Protein AF-0000000074114926 (afdb_homodimer)

Solvent-accessible surface area (backbone atoms only — not comparable to full-atom values): 36400 Å² total; per-residue (Å²): 64,47,35,36,26,36,62,48,67,74,47,74,55,44,77,47,75,46,79,71,77,76,44,42,52,38,8,22,23,31,37,36,40,21,16,28,64,54,71,66,47,50,30,56,40,54,40,42,41,58,38,30,81,50,78,45,42,59,58,74,38,84,74,32,60,73,62,36,23,35,23,42,14,26,10,28,26,34,62,42,70,23,84,43,85,44,90,78,25,66,96,79,48,74,62,41,42,30,28,38,52,22,81,32,40,76,68,73,48,56,34,36,70,69,73,37,35,90,72,33,89,46,39,56,56,7,37,22,40,57,34,59,14,30,38,21,45,50,33,70,38,76,45,41,52,40,42,43,77,50,58,87,81,48,55,52,82,55,46,6,36,34,53,40,52,43,20,26,30,50,40,46,43,60,67,47,36,64,61,48,52,53,46,24,71,57,62,67,47,38,16,34,39,35,32,36,49,47,39,48,30,47,45,30,51,50,48,41,65,70,71,40,63,84,58,45,43,41,28,40,29,27,67,47,66,69,38,45,52,50,39,46,75,66,63,40,72,39,68,39,78,51,47,89,83,51,51,69,68,55,47,36,51,57,46,10,64,68,29,54,95,59,11,17,45,30,34,40,27,56,42,26,32,38,66,56,44,39,46,52,59,74,24,43,38,74,62,14,41,35,37,36,49,17,66,69,19,33,47,28,62,43,37,38,17,41,26,17,80,25,36,24,34,41,34,24,40,63,46,62,52,69,69,53,36,56,53,45,54,52,46,42,51,75,66,62,63,74,73,57,53,74,43,78,39,39,68,92,39,43,52,60,50,50,51,35,54,72,69,66,70,60,71,44,40,43,32,33,44,103,63,46,33,35,24,35,62,48,70,73,47,76,56,43,77,48,78,48,79,72,76,78,42,41,51,38,8,21,23,29,38,36,39,21,16,28,64,52,72,65,48,49,28,57,40,54,41,42,42,58,38,29,82,50,76,45,41,59,60,73,39,85,77,32,57,72,61,36,23,36,22,42,16,26,11,28,26,32,61,41,69,24,87,43,84,45,90,80,25,67,96,77,49,75,64,41,42,29,28,38,53,22,85,32,41,75,69,73,47,56,33,35,70,69,72,36,35,91,74,32,90,45,41,55,56,6,36,23,41,56,34,57,15,32,38,20,45,52,33,71,38,74,45,41,51,40,42,41,76,50,59,87,80,46,55,50,81,56,45,6,38,34,52,39,50,41,20,26,29,49,40,49,43,60,67,46,34,62,60,48,52,53,46,24,71,55,62,66,46,39,15,33,39,35,32,36,48,49,42,48,31,48,46,31,51,49,48,40,66,69,71,39,62,83,58,46,44,41,30,40,29,29,67,47,68,70,37,45,53,52,41,45,74,65,63,40,72,40,70,40,77,52,46,89,83,53,51,69,69,55,47,36,50,58,48,10,64,67,31,54,97,59,10,18,45,30,32,38,28,57,42,26,32,38,65,55,44,38,47,51,60,75,25,42,39,72,60,14,42,35,38,36,49,18,66,69,19,33,48,29,64,44,37,38,18,40,26,15,80,24,35,24,34,42,32,23,41,64,43,62,51,69,69,53,36,56,52,46,55,52,46,40,52,75,66,62,64,74,74,57,53,74,43,80,38,40,69,92,40,43,53,63,51,50,52,35,54,72,70,66,70,61,71,44,39,44,32,32,45,103

Nearest PDB structures (foldseek):
  2eer-assembly1_B  TM=9.149E-01  e=3.551E-35  Sulfurisphaera tokodaii str. 7
  1jvb-assembly1_A  TM=9.188E-01  e=1.417E-33  Saccharolobus solfataricus
  1nto-assembly2_E  TM=9.199E-01  e=6.192E-33  Saccharolobus solfataricus
  3i4c-assembly1_A  TM=9.116E-01  e=2.471E-31  Saccharolobus solfataricus
  1e3j-assembly1_A  TM=8.794E-01  e=1.835E-25  Bemisia argentifolii

Foldseek 3Di:
DWFWWQQDAPDFTDIDDDDFDDADQQKFKFQFFKFFDDVVLVCLSNQWAFPQVDIDGLVVDVLADDGAGATQLTKGFTQGGHNDHDPLADPHDGGFIWTFQFQDAPCPDPCNVVLNRVPGPRSQVGARRSHHHRLGSMDMDNHRNRIAGFDPLDDRNQNSCCSFLLQLLLQQLVVQAVQQVVVCVVPVAFEEEEEDLAQSRLSNLVSNCVRHDVRYQYEYEYQDPVSRVVSVVSPHNYYAHPHPPDDLVRSLQSALVRTPPRAGQEYEYQAPDQSRVASNLSRHAQSHEYEYRHRNHHDYDDDPVCCVVSVYYYYYTHRHGSVSSNVSSVVCSVVVRDGFDEDEDESVCVSVVSVCVVVVNDGHIYMYGD/DWFWWQADAPDFTDIDDDDFDDADQQKFKFQFFKFFDDVVLVCLSNQWAFPFVDIHGLVVDVLADDGAGATQLTKGFTQGGHNDHDPLADPHDGGFIWTFQFQDAPCPDPCNVVLNRVPGPRSQVGARRSHHHRLGSMDMGNHRNRIDGFDPLDDRNQNSCCSFLLQLLLQQLVVQAVQQVVVCVVPVAFEEEEEDLAQSRLSNLLSNCVRHDVRYQYEYEDQDPVSRVVSVVSPHNYYAHPHPPDDLVRSLQSALVRTPPRAGQEYEYQAPDQSRVASNLSRHAQSHEYEYRHRNHHDYDDDPVCCVVSVYYYYYTHRHTSVSSNVSSVVCSVVVRDGFDEDEDESVCVSVVSVCVVVVNDGHIYMYGD

Organism: Ciona intestinalis (NCBI:txid7719)

Sequence (740 aa):
MRKAQIVAPQTPLELCEDAIPTPPPKGAIIKTLYSGICHSDINQWFNEINQGDKKTHFTDNPKYKFPIVPGHEIAGVVHSLGSEVDPDAEDLKVGDEVVAHPWISCGSCRFCYENENSLCDQRHNGLGVGTPGGYATYVWVREKKYLVKVPPSIPLEVACMLPCSGLTTYNAVTTLQPAIERMNKLKGSTSVLLVGAGGLGLWCLQLAKKILPKTTRIVMADINEKNLKVALERGADGTVLWDRNLSEAEAIEITKKAGTDGGFDGVIDMVNSKITAERGFKSTHRGSKMVLVGLYGGGATFALPGFVHGLRTVQGVLVGRLAQLRELVALVAEEKLVPPPLTFYSLDDAFNAMCLVRDGKVQGRCVIKFMRKAQIVAPQTPLELCEDAIPTPPPKGAIIKTLYSGICHSDINQWFNEINQGDKKTHFTDNPKYKFPIVPGHEIAGVVHSLGSEVDPDAEDLKVGDEVVAHPWISCGSCRFCYENENSLCDQRHNGLGVGTPGGYATYVWVREKKYLVKVPPSIPLEVACMLPCSGLTTYNAVTTLQPAIERMNKLKGSTSVLLVGAGGLGLWCLQLAKKILPKTTRIVMADINEKNLKVALERGADGTVLWDRNLSEAEAIEITKKAGTDGGFDGVIDMVNSKITAERGFKSTHRGSKMVLVGLYGGGATFALPGFVHGLRTVQGVLVGRLAQLRELVALVAEEKLVPPPLTFYSLDDAFNAMCLVRDGKVQGRCVIKF

Secondary structure (DSSP, 8-state):
-EEEEB-STTSPPEEEE-PPPPPPTT-EEEEEEEEEE-HHHHHHHHT-EE-SSSEE-GGGSTT--SSB----EEEEEEEEE-SS--TTS----TT-EEEE------SSSHHHHTT-GGG-TTTT-EETBEE--SSBSEEEES-GGGEEEPPTTS-HHHHTTIIIIIHHHHHHHHHHHHHHHHHHHHHS-EEEEEE--SHHHHHHHHHHHHHS-TTEEEEEEES-HHHHHHHHHTT-SEEEE--TTS-HHHHHHHHHHHSBTTBEEEEEESS--HHHHHHHHHTEEEEEEEEE-----SEEEEEHHHHHHHT-EEEE--S--HHHHHHHHHHHHHHTPPPPPEEEE-GGGHHHHHHHHHTT--SSEEEEE-/-EEEEB-STTSPPEEEE-PPPPPPTT-EEEEEEEEEE-HHHHHHHHT-EE-SSSEE-GGGSTT--SSB----EEEEEEEEE-SS--TTS----TT-EEEE------SSSHHHHTT-GGG-TTTT-EETBEE--SSBSEEEES-GGGEEEPPTTS-HHHHTTIIIIIHHHHHHHHHHHHHHHHHHHHHS-EEEEEE--SHHHHHHHHHHHHHS-TTEEEEEEES-HHHHHHHHHTT-SEEEE--TTS-HHHHHHHHHHHSBTTBEEEEEESS--HHHHHHHHHTEEEEEEEEE-----SEEEEEHHHHHHHT-EEEE--S--HHHHHHHHHHHHHHTPPPPPEEEE-GGGHHHHHHHHHTT--SSEEEEE-

Structure (mmCIF, N/CA/C/O backbone):
data_AF-0000000074114926-model_v1
#
loop_
_entity.id
_entity.type
_entity.pdbx_description
1 polymer 'Alcohol dehydrogenase-like'
#
loop_
_atom_site.group_PDB
_atom_site.id
_atom_site.type_symbol
_atom_site.label_atom_id
_atom_site.label_alt_id
_atom_site.label_comp_id
_atom_site.label_asym_id
_atom_site.label_entity_id
_atom_site.label_seq_id
_atom_site.pdbx_PDB_ins_code
_atom_site.Cartn_x
_atom_site.Cartn_y
_atom_site.Cartn_z
_atom_site.occupancy
_atom_site.B_iso_or_equiv
_atom_site.auth_seq_id
_atom_site.auth_comp_id
_atom_site.auth_asym_id
_atom_site.auth_atom_id
_atom_site.pdbx_PDB_model_num
ATOM 1 N N . MET A 1 1 ? 15.852 -39.844 -20.219 1 96.56 1 MET A N 1
ATOM 2 C CA . MET A 1 1 ? 14.648 -39.062 -19.906 1 96.56 1 MET A CA 1
ATOM 3 C C . MET A 1 1 ? 14.234 -38.219 -21.109 1 96.56 1 MET A C 1
ATOM 5 O O . MET A 1 1 ? 15.062 -37.844 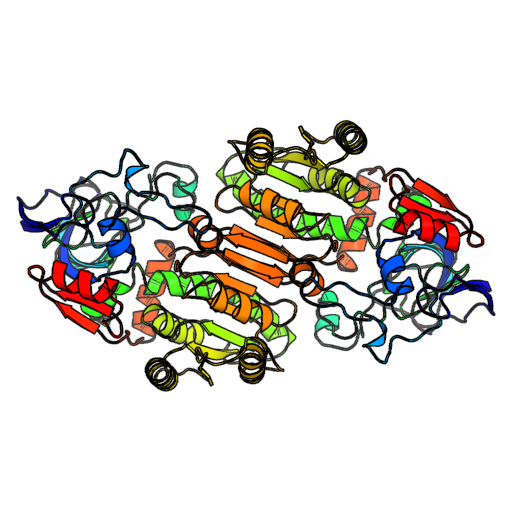-21.938 1 96.56 1 MET A O 1
ATOM 9 N N . ARG A 1 2 ? 12.938 -38.031 -21.25 1 98.19 2 ARG A N 1
ATOM 10 C CA . ARG A 1 2 ? 12.398 -37.156 -22.297 1 98.19 2 ARG A CA 1
ATOM 11 C C . ARG A 1 2 ? 12.141 -35.75 -21.766 1 98.19 2 ARG A C 1
ATOM 13 O O . ARG A 1 2 ? 11.773 -35.562 -20.609 1 98.19 2 ARG A O 1
ATOM 20 N N . LYS A 1 3 ? 12.367 -34.781 -22.625 1 98 3 LYS A N 1
ATOM 21 C CA . LYS A 1 3 ? 12.094 -33.406 -22.25 1 98 3 LYS A CA 1
ATOM 22 C C . LYS A 1 3 ? 11.727 -32.562 -23.469 1 98 3 LYS A C 1
ATOM 24 O O . LYS A 1 3 ? 12.031 -32.938 -24.594 1 98 3 LYS A O 1
ATOM 29 N N . ALA A 1 4 ? 10.969 -31.562 -23.312 1 98.25 4 ALA A N 1
ATOM 30 C CA . ALA A 1 4 ? 10.688 -30.5 -24.297 1 98.25 4 ALA A CA 1
ATOM 31 C C . ALA A 1 4 ? 11.391 -29.203 -23.922 1 98.25 4 ALA A C 1
ATOM 33 O O . ALA A 1 4 ? 11.242 -28.719 -22.797 1 98.25 4 ALA A O 1
ATOM 34 N N . GLN A 1 5 ? 12.203 -28.672 -24.828 1 97.75 5 GLN A N 1
ATOM 35 C CA . GLN A 1 5 ? 13.008 -27.516 -24.453 1 97.75 5 GLN A CA 1
ATOM 36 C C . GLN A 1 5 ? 12.836 -26.375 -25.469 1 97.75 5 GLN A C 1
ATOM 38 O O . GLN A 1 5 ? 12.508 -26.625 -26.625 1 97.75 5 GLN A O 1
ATOM 43 N N . ILE A 1 6 ? 12.914 -25.172 -24.969 1 97.06 6 ILE A N 1
ATOM 44 C CA . ILE A 1 6 ? 13.031 -23.984 -25.797 1 97.06 6 ILE A CA 1
ATOM 45 C C . ILE A 1 6 ? 14.492 -23.781 -26.203 1 97.06 6 ILE A C 1
ATOM 47 O O . ILE A 1 6 ? 15.336 -23.453 -25.375 1 97.06 6 ILE A O 1
ATOM 51 N N . VAL A 1 7 ? 14.789 -23.906 -27.469 1 97 7 VAL A N 1
ATOM 52 C CA . VAL A 1 7 ? 16.172 -23.812 -27.922 1 97 7 VAL A CA 1
ATOM 53 C C . VAL A 1 7 ? 16.5 -22.359 -28.25 1 97 7 VAL A C 1
ATOM 55 O O . VAL A 1 7 ? 17.625 -21.906 -28.031 1 97 7 VAL A O 1
ATOM 58 N N . ALA A 1 8 ? 15.508 -21.688 -28.828 1 96 8 ALA A N 1
ATOM 59 C CA . ALA A 1 8 ? 15.594 -20.266 -29.125 1 96 8 ALA A CA 1
ATOM 60 C C . ALA A 1 8 ? 14.242 -19.578 -28.922 1 96 8 ALA A C 1
ATOM 62 O O . ALA A 1 8 ? 13.195 -20.219 -29.047 1 96 8 ALA A O 1
ATOM 63 N N . PRO A 1 9 ? 14.344 -18.312 -28.594 1 95.38 9 PRO A N 1
ATOM 64 C CA . PRO A 1 9 ? 13.086 -17.609 -28.359 1 95.38 9 PRO A CA 1
ATOM 65 C C . PRO A 1 9 ? 12.109 -17.734 -29.531 1 95.38 9 PRO A C 1
ATOM 67 O O . PRO A 1 9 ? 12.531 -17.672 -30.688 1 95.38 9 PRO A O 1
ATOM 70 N N . GLN A 1 10 ? 10.867 -17.953 -29.188 1 95.62 10 GLN A N 1
ATOM 71 C CA . GLN A 1 10 ? 9.75 -17.906 -30.125 1 95.62 10 GLN A CA 1
ATOM 72 C C . GLN A 1 10 ? 9.859 -19 -31.188 1 95.62 10 GLN A C 1
ATOM 74 O O . GLN A 1 10 ? 9.398 -18.828 -32.312 1 95.62 10 GLN A O 1
ATOM 79 N N . THR A 1 11 ? 10.586 -20.047 -30.906 1 96.5 11 THR A N 1
ATOM 80 C CA . THR A 1 11 ? 10.633 -21.219 -31.766 1 96.5 11 THR A CA 1
ATOM 81 C C . THR A 1 11 ? 9.883 -22.391 -31.141 1 96.5 11 THR A C 1
ATOM 83 O O . THR A 1 11 ? 9.656 -22.391 -29.922 1 96.5 11 THR A O 1
ATOM 86 N N . PRO A 1 12 ? 9.43 -23.281 -31.938 1 97 12 PRO A N 1
ATOM 87 C CA . PRO A 1 12 ? 8.758 -24.453 -31.375 1 97 12 PRO A CA 1
ATOM 88 C C . PRO A 1 12 ? 9.641 -25.203 -30.391 1 97 12 PRO A C 1
ATOM 90 O O . PRO A 1 12 ? 10.867 -25.219 -30.516 1 97 12 PRO A O 1
ATOM 93 N N . LEU A 1 13 ? 8.992 -25.797 -29.453 1 98 13 LEU A N 1
ATOM 94 C CA . LEU A 1 13 ? 9.742 -26.625 -28.516 1 98 13 LEU A CA 1
ATOM 95 C C . LEU A 1 13 ? 10.383 -27.812 -29.234 1 98 13 LEU A C 1
ATOM 97 O O . LEU A 1 13 ? 9.789 -28.391 -30.141 1 98 13 LEU A O 1
ATOM 101 N N . GLU A 1 14 ? 11.547 -28.125 -28.844 1 97.81 14 GLU A N 1
ATOM 102 C CA . GLU A 1 14 ? 12.234 -29.297 -29.344 1 97.81 14 GLU A CA 1
ATOM 103 C C . GLU A 1 14 ? 12.141 -30.453 -28.359 1 97.81 14 GLU A C 1
ATOM 105 O O . GLU A 1 14 ? 12.438 -30.297 -27.172 1 97.81 14 GLU A O 1
ATOM 110 N N . LEU A 1 15 ? 11.703 -31.578 -28.828 1 97.75 15 LEU A N 1
ATOM 111 C CA . LEU A 1 15 ? 11.711 -32.781 -28.016 1 97.75 15 LEU A CA 1
ATOM 112 C C . LEU A 1 15 ? 13.062 -33.5 -28.094 1 97.75 15 LEU A C 1
ATOM 114 O O . LEU A 1 15 ? 13.617 -33.656 -29.188 1 97.75 15 LEU A O 1
ATOM 118 N N . CYS A 1 16 ? 13.57 -33.75 -26.953 1 96 16 CYS A N 1
ATOM 119 C CA . CYS A 1 16 ? 14.852 -34.469 -26.953 1 96 16 CYS A CA 1
ATOM 120 C C . CYS A 1 16 ? 14.914 -35.5 -25.828 1 96 16 CYS A C 1
ATOM 122 O O . CYS A 1 16 ? 14.023 -35.531 -24.984 1 96 16 CYS A O 1
ATOM 124 N N . GLU A 1 17 ? 15.906 -36.312 -25.953 1 96.44 17 GLU A N 1
ATOM 125 C CA . GLU A 1 17 ? 16.172 -37.344 -24.953 1 96.44 17 GLU A CA 1
ATOM 126 C C . GLU A 1 17 ? 17.531 -37.156 -24.312 1 96.44 17 GLU A C 1
ATOM 128 O O . GLU A 1 17 ? 18.5 -36.812 -24.984 1 96.44 17 GLU A O 1
ATOM 133 N N . ASP A 1 18 ? 17.516 -37.312 -23.031 1 95.5 18 ASP A N 1
ATOM 134 C CA . ASP A 1 18 ? 18.75 -37.188 -22.266 1 95.5 18 ASP A CA 1
ATOM 135 C C . ASP A 1 18 ? 18.828 -38.281 -21.188 1 95.5 18 ASP A C 1
ATOM 137 O O . ASP A 1 18 ? 17.875 -39.031 -21 1 95.5 18 ASP A O 1
ATOM 141 N N . ALA A 1 19 ? 20 -38.438 -20.594 1 96.69 19 ALA A N 1
ATOM 142 C CA . ALA A 1 19 ? 20.141 -39.344 -19.453 1 96.69 19 ALA A CA 1
ATOM 143 C C . ALA A 1 19 ? 19.406 -38.812 -18.234 1 96.69 19 ALA A C 1
ATOM 145 O O . ALA A 1 19 ? 19.25 -37.594 -18.078 1 96.69 19 ALA A O 1
ATOM 146 N N . ILE A 1 20 ? 18.906 -39.688 -17.406 1 96.81 20 ILE A N 1
ATOM 147 C CA . ILE A 1 20 ? 18.328 -39.25 -16.141 1 96.81 20 ILE A CA 1
ATOM 148 C C . ILE A 1 20 ? 19.438 -38.688 -15.242 1 96.81 20 ILE A C 1
ATOM 150 O O . ILE A 1 20 ? 20.469 -39.312 -15.039 1 96.81 20 ILE A O 1
ATOM 154 N N . PRO A 1 21 ? 19.266 -37.531 -14.758 1 94.06 21 PRO A N 1
ATOM 155 C CA . PRO A 1 21 ? 20.312 -36.938 -13.922 1 94.06 21 PRO A CA 1
ATOM 156 C C . PRO A 1 21 ? 20.484 -37.656 -12.586 1 94.06 21 PRO A C 1
ATOM 158 O O . PRO A 1 21 ? 19.547 -38.344 -12.125 1 94.06 21 PRO A O 1
ATOM 161 N N . THR A 1 22 ? 21.719 -37.562 -12.078 1 95.06 22 THR A N 1
ATOM 162 C CA . THR A 1 22 ? 21.969 -38 -10.711 1 95.06 22 THR A CA 1
ATOM 163 C C . THR A 1 22 ? 21.594 -36.906 -9.711 1 95.06 22 THR A C 1
ATOM 165 O O . THR A 1 22 ? 21.844 -35.719 -9.945 1 95.06 22 THR A O 1
ATOM 168 N N . PRO A 1 23 ? 20.969 -37.375 -8.617 1 95.62 23 PRO A N 1
ATOM 169 C CA . PRO A 1 23 ? 20.594 -36.312 -7.652 1 95.62 23 PRO A CA 1
ATOM 170 C C . PRO A 1 23 ? 21.797 -35.656 -7.02 1 95.62 23 PRO A C 1
ATOM 172 O O . PRO A 1 23 ? 22.797 -36.312 -6.727 1 95.62 23 PRO A O 1
ATOM 175 N N . PRO A 1 24 ? 21.766 -34.312 -6.867 1 93 24 PRO A N 1
ATOM 176 C CA . PRO A 1 24 ? 22.797 -33.656 -6.047 1 93 24 PRO A CA 1
ATOM 177 C C . PRO A 1 24 ? 22.781 -34.156 -4.602 1 93 24 PRO A C 1
ATOM 179 O O . PRO A 1 24 ? 21.797 -34.719 -4.137 1 93 24 PRO A O 1
ATOM 182 N N . PRO A 1 25 ? 23.891 -33.938 -3.896 1 94.5 25 PRO A N 1
ATOM 183 C CA . PRO A 1 25 ? 24.016 -34.469 -2.543 1 94.5 25 PRO A CA 1
ATOM 184 C C . PRO A 1 25 ? 22.828 -34.094 -1.651 1 94.5 25 PRO A C 1
ATOM 186 O O . PRO A 1 25 ? 22.297 -34.969 -0.94 1 94.5 25 PRO A O 1
ATOM 189 N N . LYS A 1 26 ? 22.312 -32.938 -1.693 1 94.31 26 LYS A N 1
ATOM 190 C CA . LYS A 1 26 ? 21.203 -32.5 -0.848 1 94.31 26 LYS A CA 1
ATOM 191 C C . LYS A 1 26 ? 19.891 -32.469 -1.631 1 94.31 26 LYS A C 1
ATOM 193 O O . LYS A 1 26 ? 18.859 -32.031 -1.115 1 94.31 26 LYS A O 1
ATOM 198 N N . GLY A 1 27 ? 19.969 -33 -2.807 1 95.94 27 GLY A N 1
ATOM 199 C CA . GLY A 1 27 ? 18.844 -32.844 -3.717 1 95.94 27 GLY A CA 1
ATOM 200 C C . GLY A 1 27 ? 18.078 -34.125 -3.967 1 95.94 27 GLY A C 1
ATOM 201 O O . GLY A 1 27 ? 18.062 -35.031 -3.117 1 95.94 27 GLY A O 1
ATOM 202 N N . ALA A 1 28 ? 17.328 -34.156 -5.059 1 97.12 28 ALA A N 1
ATOM 203 C CA . ALA A 1 28 ? 16.5 -35.281 -5.434 1 97.12 28 ALA A CA 1
ATOM 204 C C . ALA A 1 28 ? 16.156 -35.25 -6.922 1 97.12 28 ALA A C 1
ATOM 206 O O . ALA A 1 28 ? 16.375 -34.219 -7.59 1 97.12 28 ALA A O 1
ATOM 207 N N . ILE A 1 29 ? 15.766 -36.375 -7.406 1 98.12 29 ILE A N 1
ATOM 208 C CA . ILE A 1 29 ? 15.172 -36.469 -8.734 1 98.12 29 ILE A CA 1
ATOM 209 C C . ILE A 1 29 ? 13.695 -36.844 -8.617 1 98.12 29 ILE A C 1
ATOM 211 O O . ILE A 1 29 ? 13.336 -37.781 -7.902 1 98.12 29 ILE A O 1
ATOM 215 N N . ILE A 1 30 ? 12.875 -36.094 -9.234 1 98.25 30 ILE A N 1
ATOM 216 C CA . ILE A 1 30 ? 11.445 -36.344 -9.305 1 98.25 30 ILE A CA 1
ATOM 217 C C . ILE A 1 30 ? 11.102 -37 -10.648 1 98.25 30 ILE A C 1
ATOM 219 O O . ILE A 1 30 ? 11.531 -36.531 -11.703 1 98.25 30 ILE A O 1
ATOM 223 N N . LYS A 1 31 ? 10.445 -38.094 -10.57 1 98.75 31 LYS A N 1
ATOM 224 C CA . LYS A 1 31 ? 9.742 -38.531 -11.773 1 98.75 31 LYS A CA 1
ATOM 225 C C . LYS A 1 31 ? 8.453 -37.75 -11.969 1 98.75 31 LYS A C 1
ATOM 227 O O . LYS A 1 31 ? 7.48 -37.938 -11.234 1 98.75 31 LYS A O 1
ATOM 232 N N . THR A 1 32 ? 8.445 -36.938 -12.961 1 98.69 32 THR A N 1
ATOM 233 C CA . THR A 1 32 ? 7.328 -36 -13.188 1 98.69 32 THR A CA 1
ATOM 234 C C . THR A 1 32 ? 6.102 -36.781 -13.688 1 98.69 32 THR A C 1
ATOM 236 O O . THR A 1 32 ? 6.191 -37.531 -14.641 1 98.69 32 THR A O 1
ATOM 239 N N . LEU A 1 33 ? 5.023 -36.562 -13.047 1 98.75 33 LEU A N 1
ATOM 240 C CA . LEU A 1 33 ? 3.777 -37.156 -13.516 1 98.75 33 LEU A CA 1
ATOM 241 C C . LEU A 1 33 ? 2.873 -36.094 -14.133 1 98.75 33 LEU A C 1
ATOM 243 O O . LEU A 1 33 ? 2.131 -36.375 -15.078 1 98.75 33 LEU A O 1
ATOM 247 N N . TYR A 1 34 ? 2.891 -34.906 -13.586 1 98.75 34 TYR A N 1
ATOM 248 C CA . TYR A 1 34 ? 2.111 -33.781 -14.094 1 98.75 34 TYR A CA 1
ATOM 249 C C . TYR A 1 34 ? 2.914 -32.5 -14.031 1 98.75 34 TYR A C 1
ATOM 251 O O . TYR A 1 34 ? 3.705 -32.281 -13.102 1 98.75 34 TYR A O 1
ATOM 259 N N . SER A 1 35 ? 2.775 -31.625 -14.969 1 98.5 35 SER A N 1
ATOM 260 C CA . SER A 1 35 ? 3.328 -30.281 -14.984 1 98.5 35 SER A CA 1
ATOM 261 C C . SER A 1 35 ? 2.332 -29.281 -15.562 1 98.5 35 SER A C 1
ATOM 263 O O . SER A 1 35 ? 1.883 -29.438 -16.703 1 98.5 35 SER A O 1
ATOM 265 N N . GLY A 1 36 ? 1.978 -28.312 -14.781 1 96.88 36 GLY A N 1
ATOM 266 C CA . GLY A 1 36 ? 1.088 -27.281 -15.297 1 96.88 36 GLY A CA 1
ATOM 267 C C . GLY A 1 36 ? 1.747 -26.375 -16.312 1 96.88 36 GLY A C 1
ATOM 268 O O . GLY A 1 36 ? 2.975 -26.344 -16.422 1 96.88 36 GLY A O 1
ATOM 269 N N . ILE A 1 37 ? 0.942 -25.75 -17.125 1 95.88 37 ILE A N 1
ATOM 270 C CA . ILE A 1 37 ? 1.391 -24.719 -18.062 1 95.88 37 ILE A CA 1
ATOM 271 C C . ILE A 1 37 ? 0.909 -23.359 -17.609 1 95.88 37 ILE A C 1
ATOM 273 O O . ILE A 1 37 ? -0.292 -23.141 -17.438 1 95.88 37 ILE A O 1
ATOM 277 N N . CYS A 1 38 ? 1.793 -22.5 -17.359 1 92.38 38 CYS A N 1
ATOM 278 C CA . CYS A 1 38 ? 1.508 -21.156 -16.859 1 92.38 38 CYS A CA 1
ATOM 279 C 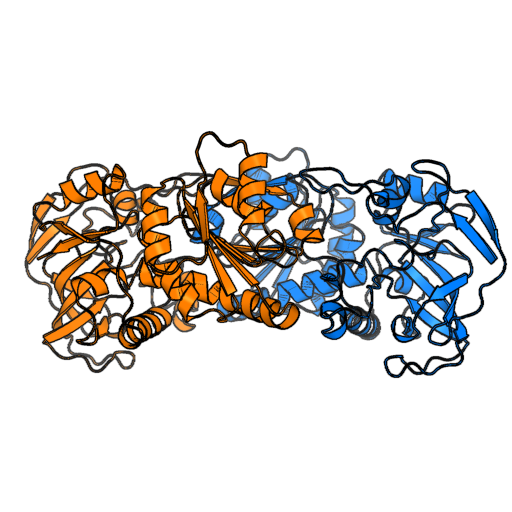C . CYS A 1 38 ? 1.847 -20.109 -17.922 1 92.38 38 CYS A C 1
ATOM 281 O O . CYS A 1 38 ? 2.672 -20.359 -18.797 1 92.38 38 CYS A O 1
ATOM 283 N N . HIS A 1 39 ? 1.208 -18.969 -17.844 1 89.62 39 HIS A N 1
ATOM 284 C CA . HIS A 1 39 ? 1.519 -17.891 -18.766 1 89.62 39 HIS A CA 1
ATOM 285 C C . HIS A 1 39 ? 2.979 -17.469 -18.641 1 89.62 39 HIS A C 1
ATOM 287 O O . HIS A 1 39 ? 3.561 -16.953 -19.594 1 89.62 39 HIS A O 1
ATOM 293 N N . SER A 1 40 ? 3.549 -17.656 -17.547 1 89.44 40 SER A N 1
ATOM 294 C CA . SER A 1 40 ? 4.965 -17.344 -17.391 1 89.44 40 SER A CA 1
ATOM 295 C C . SER A 1 40 ? 5.832 -18.219 -18.281 1 89.44 40 SER A C 1
ATOM 297 O O . SER A 1 40 ? 6.941 -17.828 -18.656 1 89.44 40 SER A O 1
ATOM 299 N N . ASP A 1 41 ? 5.391 -19.391 -18.578 1 94.12 41 ASP A N 1
ATOM 300 C CA . ASP A 1 41 ? 6.102 -20.219 -19.547 1 94.12 41 ASP A CA 1
ATOM 301 C C . ASP A 1 41 ? 6.098 -19.594 -20.938 1 94.12 41 ASP A C 1
ATOM 303 O O . ASP A 1 41 ? 7.066 -19.734 -21.688 1 94.12 41 ASP A O 1
ATOM 307 N N . ILE A 1 42 ? 4.957 -18.938 -21.234 1 93.88 42 ILE A N 1
ATOM 308 C CA . ILE A 1 42 ? 4.848 -18.25 -22.516 1 93.88 42 ILE A CA 1
ATOM 309 C C . ILE A 1 42 ? 5.824 -17.078 -22.547 1 93.88 42 ILE A C 1
ATOM 311 O O . ILE A 1 42 ? 6.484 -16.844 -23.562 1 93.88 42 ILE A O 1
ATOM 315 N N . ASN A 1 43 ? 5.938 -16.375 -21.422 1 91.75 43 ASN A N 1
ATOM 316 C CA . ASN A 1 43 ? 6.914 -15.297 -21.328 1 91.75 43 ASN A CA 1
ATOM 317 C C . ASN A 1 43 ? 8.336 -15.805 -21.547 1 91.75 43 ASN A C 1
ATOM 319 O O . ASN A 1 43 ? 9.141 -15.141 -22.203 1 91.75 43 ASN A O 1
ATOM 323 N N . GLN A 1 44 ? 8.625 -16.891 -20.984 1 92.62 44 GLN A N 1
ATOM 324 C CA . GLN A 1 44 ? 9.938 -17.5 -21.172 1 92.62 44 GLN A CA 1
ATOM 325 C C . GLN A 1 44 ? 10.164 -17.906 -22.625 1 92.62 44 GLN A C 1
ATOM 327 O O . GLN A 1 44 ? 11.25 -17.688 -23.172 1 92.62 44 GLN A O 1
ATOM 332 N N . TRP A 1 45 ? 9.133 -18.469 -23.203 1 95.62 45 TRP A N 1
ATOM 333 C CA . TRP A 1 45 ? 9.188 -18.859 -24.594 1 95.62 45 TRP A CA 1
ATOM 334 C C . TRP A 1 45 ? 9.508 -17.656 -25.484 1 95.62 45 TRP A C 1
ATOM 336 O O . TRP A 1 45 ? 10.312 -17.766 -26.422 1 95.62 45 TRP A O 1
ATOM 346 N N . PHE A 1 46 ? 9 -16.547 -25.125 1 95.19 46 PHE A N 1
ATOM 347 C CA . PHE A 1 46 ? 9.18 -15.344 -25.922 1 95.19 46 PHE A CA 1
ATOM 348 C C . PHE A 1 46 ? 10.391 -14.547 -25.438 1 95.19 46 PHE A C 1
ATOM 350 O O . PHE A 1 46 ? 10.766 -13.547 -26.047 1 95.19 46 PHE A O 1
ATOM 357 N N . ASN A 1 47 ? 11.016 -14.93 -24.375 1 94.5 47 ASN A N 1
ATOM 358 C CA . ASN A 1 47 ? 12.125 -14.227 -23.75 1 94.5 47 ASN A CA 1
ATOM 359 C C . ASN A 1 47 ? 11.781 -12.766 -23.484 1 94.5 47 ASN A C 1
ATOM 361 O O . ASN A 1 47 ? 12.547 -11.867 -23.828 1 94.5 47 ASN A O 1
ATOM 365 N N . GLU A 1 48 ? 10.562 -12.539 -22.922 1 91.31 48 GLU A N 1
ATOM 366 C CA . GLU A 1 48 ? 10.125 -11.164 -22.703 1 91.31 48 GLU A CA 1
ATOM 367 C C . GLU A 1 48 ? 9.281 -11.047 -21.438 1 91.31 48 GLU A C 1
ATOM 369 O O . GLU A 1 48 ? 8.445 -11.906 -21.172 1 91.31 48 GLU A O 1
ATOM 374 N N . ILE A 1 49 ? 9.617 -10.062 -20.656 1 86.25 49 ILE A N 1
ATOM 375 C CA . ILE A 1 49 ? 8.82 -9.719 -19.484 1 86.25 49 ILE A CA 1
ATOM 376 C C . ILE A 1 49 ? 8.352 -8.273 -19.594 1 86.25 49 ILE A C 1
ATOM 378 O O . ILE A 1 49 ? 9.164 -7.359 -19.766 1 86.25 49 ILE A O 1
ATOM 382 N N . ASN A 1 50 ? 7.043 -8.078 -19.531 1 86.19 50 ASN A N 1
ATOM 383 C CA . ASN A 1 50 ? 6.5 -6.727 -19.531 1 86.19 50 ASN A CA 1
ATOM 384 C C . ASN A 1 50 ? 6.508 -6.121 -18.125 1 86.19 50 ASN A C 1
ATOM 386 O O . ASN A 1 50 ? 5.848 -6.637 -17.219 1 86.19 50 ASN A O 1
ATOM 390 N N . GLN A 1 51 ? 7.23 -5.031 -18.047 1 84.94 51 GLN A N 1
ATOM 391 C CA . GLN A 1 51 ? 7.352 -4.387 -16.734 1 84.94 51 GLN A CA 1
ATOM 392 C C . GLN A 1 51 ? 6.414 -3.188 -16.641 1 84.94 51 GLN A C 1
ATOM 394 O O . GLN A 1 51 ? 6.449 -2.453 -15.641 1 84.94 51 GLN A O 1
ATOM 399 N N . GLY A 1 52 ? 5.574 -3.064 -17.609 1 85.69 52 GLY A N 1
ATOM 400 C CA . GLY A 1 52 ? 4.652 -1.941 -17.641 1 85.69 52 GLY A CA 1
ATOM 401 C C . GLY A 1 52 ? 5.219 -0.716 -18.328 1 85.69 52 GLY A C 1
ATOM 402 O O . GLY A 1 52 ? 4.645 -0.221 -19.297 1 85.69 52 GLY A O 1
ATOM 403 N N . ASP A 1 53 ? 6.371 -0.271 -17.844 1 80.38 53 ASP A N 1
ATOM 404 C CA . ASP A 1 53 ? 7.004 0.919 -18.406 1 80.38 53 ASP A CA 1
ATOM 405 C C . ASP A 1 53 ? 8.086 0.543 -19.422 1 80.38 53 ASP A C 1
ATOM 407 O O . ASP A 1 53 ? 8.523 1.383 -20.203 1 80.38 53 ASP A O 1
ATOM 411 N N . LYS A 1 54 ? 8.547 -0.66 -19.391 1 82.44 54 LYS A N 1
ATOM 412 C CA . LYS A 1 54 ? 9.555 -1.175 -20.312 1 82.44 54 LYS A CA 1
ATOM 413 C C . LYS A 1 54 ? 9.438 -2.689 -20.469 1 82.44 54 LYS A C 1
ATOM 415 O O . LYS A 1 54 ? 8.75 -3.346 -19.672 1 82.44 54 LYS A O 1
ATOM 420 N N . LYS A 1 55 ? 9.961 -3.217 -21.547 1 87 55 LYS A N 1
ATOM 421 C CA . LYS A 1 55 ? 10.125 -4.656 -21.703 1 87 55 LYS A CA 1
ATOM 422 C C . LYS A 1 55 ? 11.555 -5.09 -21.359 1 87 55 LYS A C 1
ATOM 424 O O . LYS A 1 55 ? 12.516 -4.391 -21.703 1 87 55 LYS A O 1
ATOM 429 N N . THR A 1 56 ? 11.57 -6.164 -20.578 1 88.31 56 THR A N 1
ATOM 430 C CA . THR A 1 56 ? 12.859 -6.781 -20.297 1 88.31 56 THR A CA 1
ATOM 431 C C . THR A 1 56 ? 12.883 -8.227 -20.781 1 88.31 56 THR A C 1
ATOM 433 O O . THR A 1 56 ? 11.867 -8.75 -21.234 1 88.31 56 THR A O 1
ATOM 436 N N . HIS A 1 57 ? 14.109 -8.742 -20.828 1 91.19 57 HIS A N 1
ATOM 437 C CA . HIS A 1 57 ? 14.281 -10.117 -21.281 1 91.19 57 HIS A CA 1
ATOM 438 C C . HIS A 1 57 ? 14.852 -10.992 -20.172 1 91.19 57 HIS A C 1
ATOM 440 O O . HIS A 1 57 ? 15.617 -10.516 -19.328 1 91.19 57 HIS A O 1
ATOM 446 N N . PHE A 1 58 ? 14.367 -12.227 -20.156 1 88.31 58 PHE A N 1
ATOM 447 C CA . PHE A 1 58 ? 14.945 -13.18 -19.219 1 88.31 58 PHE A CA 1
ATOM 448 C C . PHE A 1 58 ? 16.453 -13.266 -19.406 1 88.31 58 PHE A C 1
ATOM 450 O O . PHE A 1 58 ? 17.203 -13.359 -18.422 1 88.31 58 PHE A O 1
ATOM 457 N N . THR A 1 59 ? 16.922 -13.141 -20.609 1 90.19 59 THR A N 1
ATOM 458 C CA . THR A 1 59 ? 18.328 -13.328 -20.969 1 90.19 59 THR A CA 1
ATOM 459 C C . THR A 1 59 ? 19.156 -12.094 -20.609 1 90.19 59 THR A C 1
ATOM 461 O O . THR A 1 59 ? 20.359 -12.07 -20.812 1 90.19 59 THR A O 1
ATOM 464 N N . ASP A 1 60 ? 18.453 -11.031 -20.109 1 87.69 60 ASP A N 1
ATOM 465 C CA . ASP A 1 60 ? 19.219 -9.93 -19.531 1 87.69 60 ASP A CA 1
ATOM 466 C C . ASP A 1 60 ? 20.047 -10.398 -18.344 1 87.69 60 ASP A C 1
ATOM 468 O O . ASP A 1 60 ? 21.047 -9.781 -18 1 87.69 60 ASP A O 1
ATOM 472 N N . ASN A 1 61 ? 19.594 -11.422 -17.719 1 83.31 61 ASN A N 1
ATOM 473 C CA . ASN A 1 61 ? 20.391 -12.141 -16.734 1 83.31 61 ASN A CA 1
ATOM 474 C C . ASN A 1 61 ? 21.344 -13.141 -17.391 1 83.31 61 ASN A C 1
ATOM 476 O O . ASN A 1 61 ? 20.891 -14.086 -18.031 1 83.31 61 ASN A O 1
ATOM 480 N N . PRO A 1 62 ? 22.594 -12.891 -17.141 1 83.38 62 PRO A N 1
ATOM 481 C CA . PRO A 1 62 ? 23.562 -13.766 -17.812 1 83.38 62 PRO A CA 1
ATOM 482 C C . PRO A 1 62 ? 23.422 -15.227 -17.391 1 83.38 62 PRO A C 1
ATOM 484 O O . PRO A 1 62 ? 23.906 -16.125 -18.078 1 83.38 62 PRO A O 1
ATOM 487 N N . LYS A 1 63 ? 22.75 -15.516 -16.391 1 78.75 63 LYS A N 1
ATOM 488 C CA . LYS A 1 63 ? 22.594 -16.891 -15.906 1 78.75 63 LYS A CA 1
ATOM 489 C C . LYS A 1 63 ? 21.406 -17.578 -16.578 1 78.75 63 LYS A C 1
ATOM 491 O O . LYS A 1 63 ? 21.25 -18.797 -16.484 1 78.75 63 LYS A O 1
ATOM 496 N N . TYR A 1 64 ? 20.641 -16.797 -17.188 1 86.75 64 TYR A N 1
ATOM 497 C CA . TYR A 1 64 ? 19.516 -17.344 -17.953 1 86.75 64 TYR A CA 1
ATOM 498 C C . TYR A 1 64 ? 19.891 -17.562 -19.406 1 86.75 64 TYR A C 1
ATOM 500 O O . TYR A 1 64 ? 20.062 -16.609 -20.172 1 86.75 64 TYR A O 1
ATOM 508 N N . LYS A 1 65 ? 20.016 -18.844 -19.766 1 89.31 65 LYS A N 1
ATOM 509 C CA . LYS A 1 65 ? 20.484 -19.172 -21.109 1 89.31 65 LYS A CA 1
ATOM 510 C C . LYS A 1 65 ? 19.641 -20.266 -21.75 1 89.31 65 LYS A C 1
ATOM 512 O O . LYS A 1 65 ? 19.219 -21.203 -21.062 1 89.31 65 LYS A O 1
ATOM 517 N N . PHE A 1 66 ? 19.438 -20.141 -23.016 1 92.25 66 PHE A N 1
ATOM 518 C CA . PHE A 1 66 ? 18.828 -21.203 -23.797 1 92.25 66 PHE A CA 1
ATOM 519 C C . PHE A 1 66 ? 19.844 -22.281 -24.141 1 92.25 66 PHE A C 1
ATOM 521 O O . PHE A 1 66 ? 21.031 -22.016 -24.266 1 92.25 66 PHE A O 1
ATOM 528 N N . PRO A 1 67 ? 19.469 -23.594 -24.344 1 94.62 67 PRO A N 1
ATOM 529 C CA . PRO A 1 67 ? 18.078 -24.062 -24.266 1 94.62 67 PRO A CA 1
ATOM 530 C C . PRO A 1 67 ? 17.562 -24.141 -22.844 1 94.62 67 PRO A C 1
ATOM 532 O O . PRO A 1 67 ? 18.328 -24.344 -21.906 1 94.62 67 PRO A O 1
ATOM 535 N N . ILE A 1 68 ? 16.266 -23.969 -22.703 1 93 68 ILE A N 1
ATOM 536 C CA . ILE A 1 68 ? 15.602 -24.062 -21.406 1 93 68 ILE A CA 1
ATOM 537 C C . ILE A 1 68 ? 14.469 -25.078 -21.469 1 93 68 ILE A C 1
ATOM 539 O O . ILE A 1 68 ? 13.734 -25.141 -22.453 1 93 68 ILE A O 1
ATOM 543 N N . VAL A 1 69 ? 14.406 -25.922 -20.453 1 96.5 69 VAL A N 1
ATOM 544 C CA . VAL A 1 69 ? 13.242 -26.766 -20.25 1 96.5 69 VAL A CA 1
ATOM 545 C C . VAL A 1 69 ? 12.234 -26.062 -19.344 1 96.5 69 VAL A C 1
ATOM 547 O O . VAL A 1 69 ? 12.438 -25.984 -18.125 1 96.5 69 VAL A O 1
ATOM 550 N N . PRO A 1 70 ? 11.086 -25.562 -19.906 1 96.31 70 PRO A N 1
ATOM 551 C CA . PRO A 1 70 ? 10.125 -24.812 -19.078 1 96.31 70 PRO A CA 1
ATOM 552 C C . PRO A 1 70 ? 9.32 -25.719 -18.156 1 96.31 70 PRO A C 1
ATOM 554 O O . PRO A 1 70 ? 9.555 -26.938 -18.094 1 96.31 70 PRO A O 1
ATOM 557 N N . GLY A 1 71 ? 8.414 -25.094 -17.406 1 96.88 71 GLY A N 1
ATOM 558 C CA . GLY A 1 71 ? 7.527 -25.812 -16.5 1 96.88 71 GLY A CA 1
ATOM 559 C C . GLY A 1 71 ? 7.922 -25.672 -15.039 1 96.88 71 GLY A C 1
ATOM 560 O O . GLY A 1 71 ? 8.875 -26.312 -14.586 1 96.88 71 GLY A O 1
ATOM 561 N N . HIS A 1 72 ? 7.145 -24.859 -14.32 1 96.31 72 HIS A N 1
ATOM 562 C CA . HIS A 1 72 ? 7.484 -24.656 -12.914 1 96.31 72 HIS A CA 1
ATOM 563 C C . HIS A 1 72 ? 6.367 -25.156 -12 1 96.31 72 HIS A C 1
ATOM 565 O O . HIS A 1 72 ? 6.422 -24.969 -10.781 1 96.31 72 HIS A O 1
ATOM 571 N N . GLU A 1 73 ? 5.375 -25.734 -12.57 1 97.5 73 GLU A N 1
ATOM 572 C CA . GLU A 1 73 ? 4.297 -26.391 -11.836 1 97.5 73 GLU A CA 1
ATOM 573 C C . GLU A 1 73 ? 4.445 -27.906 -11.883 1 97.5 73 GLU A C 1
ATOM 575 O O . GLU A 1 73 ? 3.75 -28.594 -12.641 1 97.5 73 GLU A O 1
ATOM 580 N N . ILE A 1 74 ? 5.223 -28.469 -10.977 1 98.25 74 ILE A N 1
ATOM 581 C CA . ILE A 1 74 ? 5.703 -29.828 -11.102 1 98.25 74 ILE A CA 1
ATOM 582 C C . ILE A 1 74 ? 5.109 -30.688 -9.984 1 98.25 74 ILE A C 1
ATOM 584 O O . ILE A 1 74 ? 5.195 -30.344 -8.805 1 98.25 74 ILE A O 1
ATOM 588 N N . ALA A 1 75 ? 4.508 -31.781 -10.312 1 98.69 75 ALA A N 1
ATOM 589 C CA . ALA A 1 75 ? 4.086 -32.812 -9.375 1 98.69 75 ALA A CA 1
ATOM 590 C C . ALA A 1 75 ? 4.512 -34.188 -9.867 1 98.69 75 ALA A C 1
ATOM 592 O O . ALA A 1 75 ? 4.453 -34.469 -11.062 1 98.69 75 ALA A O 1
ATOM 593 N N . GLY A 1 76 ? 4.93 -35.031 -8.969 1 98.62 76 GLY A N 1
ATOM 594 C CA . GLY A 1 76 ? 5.352 -36.375 -9.305 1 98.62 76 GLY A CA 1
ATOM 595 C C . GLY A 1 76 ? 5.746 -37.188 -8.094 1 98.62 76 GLY A C 1
ATOM 596 O O . GLY A 1 76 ? 5.152 -37.062 -7.023 1 98.62 76 GLY A O 1
ATOM 597 N N . VAL A 1 77 ? 6.648 -38.125 -8.367 1 98.5 77 VAL A N 1
ATOM 598 C CA . VAL A 1 77 ? 7.102 -39 -7.297 1 98.5 77 VAL A CA 1
ATOM 599 C C . VAL A 1 77 ? 8.617 -38.875 -7.145 1 98.5 77 VAL A C 1
ATOM 601 O O . VAL A 1 77 ? 9.336 -38.719 -8.133 1 98.5 77 VAL A O 1
ATOM 604 N N . VAL A 1 78 ? 9.039 -39 -5.895 1 98.25 78 VAL A N 1
ATOM 605 C CA . VAL A 1 78 ? 10.477 -39 -5.648 1 98.25 78 VAL A CA 1
ATOM 606 C C . VAL A 1 78 ? 11.094 -40.25 -6.301 1 98.25 78 VAL A C 1
ATOM 608 O O . VAL A 1 78 ? 10.719 -41.375 -5.984 1 98.25 78 VAL A O 1
ATOM 611 N N . HIS A 1 79 ? 12 -40 -7.215 1 98.5 79 HIS A N 1
ATOM 612 C CA . HIS A 1 79 ? 12.656 -41.094 -7.938 1 98.5 79 HIS A CA 1
ATOM 613 C C . HIS A 1 79 ? 13.945 -41.5 -7.25 1 98.5 79 HIS A C 1
ATOM 615 O O . HIS A 1 79 ? 14.234 -42.719 -7.133 1 98.5 79 HIS A O 1
ATOM 621 N N . SER A 1 80 ? 14.758 -40.562 -6.887 1 98.06 80 SER A N 1
ATOM 622 C CA . SER A 1 80 ? 16 -40.781 -6.176 1 98.06 80 SER A CA 1
ATOM 623 C C . SER A 1 80 ? 16.359 -39.625 -5.273 1 98.06 80 SER A C 1
ATOM 625 O O . SER A 1 80 ? 15.883 -38.5 -5.484 1 98.06 80 SER A O 1
ATOM 627 N N . LEU A 1 81 ? 17.109 -39.906 -4.207 1 97.06 81 LEU A N 1
ATOM 628 C CA . LEU A 1 81 ? 17.516 -38.906 -3.215 1 97.06 81 LEU A CA 1
ATOM 629 C C . LEU A 1 81 ? 19.031 -38.812 -3.133 1 97.06 81 LEU A C 1
ATOM 631 O O . LEU A 1 81 ? 19.719 -39.844 -3.254 1 97.06 81 LEU A O 1
ATOM 635 N N . GLY A 1 82 ? 19.453 -37.594 -2.939 1 96.06 82 GLY A N 1
ATOM 636 C CA . GLY A 1 82 ? 20.875 -37.406 -2.662 1 96.06 82 GLY A CA 1
ATOM 637 C C . GLY A 1 82 ? 21.312 -38.031 -1.363 1 96.06 82 GLY A C 1
ATOM 638 O O . GLY A 1 82 ? 20.484 -38.375 -0.512 1 96.06 82 GLY A O 1
ATOM 639 N N . SER A 1 83 ? 22.641 -38.094 -1.183 1 94.31 83 SER A N 1
ATOM 640 C CA . SER A 1 83 ? 23.203 -38.844 -0.087 1 94.31 83 SER A CA 1
ATOM 641 C C . SER A 1 83 ? 23.219 -38.062 1.21 1 94.31 83 SER A C 1
ATOM 643 O O . SER A 1 83 ? 23.344 -38.625 2.297 1 94.31 83 SER A O 1
ATOM 645 N N . GLU A 1 84 ? 23.078 -36.75 1.094 1 94.56 84 GLU A N 1
ATOM 646 C CA . GLU A 1 84 ? 23.172 -35.938 2.287 1 94.56 84 GLU A CA 1
ATOM 647 C C . GLU A 1 84 ? 21.797 -35.625 2.857 1 94.56 84 GLU A C 1
ATOM 649 O O . GLU A 1 84 ? 20.812 -35.531 2.115 1 94.56 84 GLU A O 1
ATOM 654 N N . VAL A 1 85 ? 21.859 -35.469 4.113 1 88.25 85 VAL A N 1
ATOM 655 C CA . VAL A 1 85 ? 20.625 -35.125 4.797 1 88.25 85 VAL A CA 1
ATOM 656 C C . VAL A 1 85 ? 20.375 -33.625 4.672 1 88.25 85 VAL A C 1
ATOM 658 O O . VAL A 1 85 ? 21.312 -32.812 4.773 1 88.25 85 VAL A O 1
ATOM 661 N N . ASP A 1 86 ? 19.25 -33.25 4.391 1 87.31 86 ASP A N 1
ATOM 662 C CA . ASP A 1 86 ? 18.766 -31.891 4.461 1 87.31 86 ASP A CA 1
ATOM 663 C C . ASP A 1 86 ? 17.859 -31.688 5.676 1 87.31 86 ASP A C 1
ATOM 665 O O . ASP A 1 86 ? 16.719 -32.156 5.695 1 87.31 86 ASP A O 1
ATOM 669 N N . PRO A 1 87 ? 18.391 -30.984 6.664 1 84.06 87 PRO A N 1
ATOM 670 C CA . PRO A 1 87 ? 17.656 -30.891 7.926 1 84.06 87 PRO A CA 1
ATOM 671 C C . PRO A 1 87 ? 16.328 -30.141 7.773 1 84.06 87 PRO A C 1
ATOM 673 O O . PRO A 1 87 ? 15.445 -30.266 8.625 1 84.06 87 PRO A O 1
ATOM 676 N N . ASP A 1 88 ? 16.188 -29.359 6.727 1 83.94 88 ASP A N 1
ATOM 677 C CA . ASP A 1 88 ? 14.984 -28.547 6.547 1 83.94 88 ASP A CA 1
ATOM 678 C C . ASP A 1 88 ? 13.953 -29.281 5.688 1 83.94 88 ASP A C 1
ATOM 680 O O . ASP A 1 88 ? 12.859 -28.766 5.449 1 83.94 88 ASP A O 1
ATOM 684 N N . ALA A 1 89 ? 14.391 -30.438 5.262 1 88.06 89 ALA A N 1
ATOM 685 C CA . ALA A 1 89 ? 13.508 -31.219 4.395 1 88.06 89 ALA A CA 1
ATOM 686 C C . ALA A 1 89 ? 12.602 -32.125 5.211 1 88.06 89 ALA A C 1
ATOM 688 O O . ALA A 1 89 ? 12.961 -32.562 6.316 1 88.06 89 ALA A O 1
ATOM 689 N N . GLU A 1 90 ? 11.391 -32.312 4.645 1 87.31 90 GLU A N 1
ATOM 690 C CA . GLU A 1 90 ? 10.555 -33.375 5.176 1 87.31 90 GLU A CA 1
ATOM 691 C C . GLU A 1 90 ? 11.258 -34.75 5.066 1 87.31 90 GLU A C 1
ATOM 693 O O . GLU A 1 90 ? 12.312 -34.844 4.441 1 87.31 90 GLU A O 1
ATOM 698 N N . ASP A 1 91 ? 10.695 -35.719 5.871 1 91.88 91 ASP A N 1
ATOM 699 C CA . ASP A 1 91 ? 11.195 -37.094 5.75 1 91.88 91 ASP A CA 1
ATOM 700 C C . ASP A 1 91 ? 10.75 -37.719 4.434 1 91.88 91 ASP A C 1
ATOM 702 O O . ASP A 1 91 ? 9.773 -38.469 4.398 1 91.88 91 ASP A O 1
ATOM 706 N N . LEU A 1 92 ? 11.5 -37.469 3.406 1 95.44 92 LEU A N 1
ATOM 707 C CA . LEU A 1 92 ? 11.172 -37.938 2.062 1 95.44 92 LEU A CA 1
ATOM 708 C C . LEU A 1 92 ? 11.719 -39.344 1.824 1 95.44 92 LEU A C 1
ATOM 710 O O . LEU A 1 92 ? 12.812 -39.656 2.281 1 95.44 92 LEU A O 1
ATOM 714 N N . LYS A 1 93 ? 10.961 -40.125 1.138 1 95.88 93 LYS A N 1
ATOM 715 C CA . LYS A 1 93 ? 11.367 -41.438 0.654 1 95.88 93 LYS A CA 1
ATOM 716 C C . LYS A 1 93 ? 11.07 -41.594 -0.834 1 95.88 93 LYS A C 1
ATOM 718 O O . LYS A 1 93 ? 10.188 -40.906 -1.37 1 95.88 93 LYS A O 1
ATOM 723 N N . VAL A 1 94 ? 11.875 -42.469 -1.394 1 97.25 94 VAL A N 1
ATOM 724 C CA . VAL A 1 94 ? 11.594 -42.812 -2.783 1 97.25 94 VAL A CA 1
ATOM 725 C C . VAL A 1 94 ? 10.156 -43.281 -2.91 1 97.25 94 VAL A C 1
ATOM 727 O O . VAL A 1 94 ? 9.695 -44.094 -2.094 1 97.25 94 VAL A O 1
ATOM 730 N N . GLY A 1 95 ? 9.43 -42.719 -3.842 1 97.81 95 GLY A N 1
ATOM 731 C CA . GLY A 1 95 ? 8.047 -43.094 -4.035 1 97.81 95 GLY A CA 1
ATOM 732 C C . GLY A 1 95 ? 7.055 -42.094 -3.488 1 97.81 95 GLY A C 1
ATOM 733 O O . GLY A 1 95 ? 5.871 -42.125 -3.834 1 97.81 95 GLY A O 1
ATOM 734 N N . ASP A 1 96 ? 7.512 -41.219 -2.605 1 97.81 96 ASP A N 1
ATOM 735 C CA . ASP A 1 96 ? 6.621 -40.188 -2.07 1 97.81 96 ASP A CA 1
ATOM 736 C C . ASP A 1 96 ? 6.074 -39.312 -3.186 1 97.81 96 ASP A C 1
ATOM 738 O O . ASP A 1 96 ? 6.809 -38.938 -4.105 1 97.81 96 ASP A O 1
ATOM 742 N N . GLU A 1 97 ? 4.766 -38.969 -3.164 1 98.44 97 GLU A N 1
ATOM 743 C CA . GLU A 1 97 ? 4.168 -37.969 -4.043 1 98.44 97 GLU A CA 1
ATOM 744 C C . GLU A 1 97 ? 4.48 -36.562 -3.564 1 98.44 97 GLU A C 1
ATOM 746 O O . GLU A 1 97 ? 4.281 -36.25 -2.393 1 98.44 97 GLU A O 1
ATOM 751 N N . VAL A 1 98 ? 5.023 -35.719 -4.488 1 98.69 98 VAL A N 1
ATOM 752 C CA . VAL A 1 98 ? 5.492 -34.406 -4.07 1 98.69 98 VAL A CA 1
ATOM 753 C C . VAL A 1 98 ? 5.141 -33.375 -5.133 1 98.69 98 VAL A C 1
ATOM 755 O O . VAL A 1 98 ? 4.871 -33.719 -6.285 1 98.69 98 VAL A O 1
ATOM 758 N N . VAL A 1 99 ? 5.023 -32.156 -4.723 1 98.62 99 VAL A N 1
ATOM 759 C CA . VAL A 1 99 ? 5.133 -31 -5.598 1 98.62 99 VAL A CA 1
ATOM 760 C C . VAL A 1 99 ? 6.434 -30.25 -5.309 1 98.62 99 VAL A C 1
ATOM 762 O O . VAL A 1 99 ? 6.965 -30.328 -4.199 1 98.62 99 VAL A O 1
ATOM 765 N N . ALA A 1 100 ? 6.938 -29.609 -6.301 1 97.69 100 ALA A N 1
ATOM 766 C CA . ALA A 1 100 ? 8.188 -28.875 -6.152 1 97.69 100 ALA A CA 1
ATOM 767 C C . ALA A 1 100 ? 7.934 -27.375 -6.039 1 97.69 100 ALA A C 1
ATOM 769 O O . ALA A 1 100 ? 7.152 -26.812 -6.812 1 97.69 100 ALA A O 1
ATOM 770 N N . HIS A 1 101 ? 8.461 -26.703 -5.023 1 96.31 101 HIS A N 1
ATOM 771 C CA . HIS A 1 101 ? 8.508 -25.25 -4.988 1 96.31 101 HIS A CA 1
ATOM 772 C C . HIS A 1 101 ? 9.562 -24.703 -5.953 1 96.31 101 HIS A C 1
ATOM 774 O O . HIS A 1 101 ? 10.766 -24.844 -5.711 1 96.31 101 HIS A O 1
ATOM 780 N N . PRO A 1 102 ? 9.164 -24.094 -7.012 1 94.88 102 PRO A N 1
ATOM 781 C CA . PRO A 1 102 ? 10.117 -23.766 -8.078 1 94.88 102 PRO A CA 1
ATOM 782 C C . PRO A 1 102 ? 10.805 -22.422 -7.863 1 94.88 102 PRO A C 1
ATOM 784 O O . PRO A 1 102 ? 11.758 -22.094 -8.57 1 94.88 102 PRO A O 1
ATOM 787 N N . TRP A 1 103 ? 10.375 -21.625 -6.906 1 92.81 103 TRP A N 1
ATOM 788 C CA . TRP A 1 103 ? 10.867 -20.266 -6.727 1 92.81 103 TRP A CA 1
ATOM 789 C C . TRP A 1 103 ? 12.062 -20.25 -5.781 1 92.81 103 TRP A C 1
ATOM 791 O O . TRP A 1 103 ? 11.984 -19.688 -4.684 1 92.81 103 TRP A O 1
ATOM 801 N N . ILE A 1 104 ? 13.125 -20.812 -6.371 1 90.19 104 ILE A N 1
ATOM 802 C CA . ILE A 1 104 ? 14.336 -21.062 -5.602 1 90.19 104 ILE A CA 1
ATOM 803 C C . ILE A 1 104 ? 15.328 -19.922 -5.812 1 90.19 104 ILE A C 1
ATOM 805 O O . ILE A 1 104 ? 15.633 -19.562 -6.949 1 90.19 104 ILE A O 1
ATOM 809 N N . SER A 1 105 ? 15.758 -19.312 -4.695 1 88.44 105 SER A N 1
ATOM 810 C CA . SER A 1 105 ? 16.719 -18.219 -4.738 1 88.44 105 SER A CA 1
ATOM 811 C C . SER A 1 105 ? 18.125 -18.703 -4.438 1 88.44 105 SER A C 1
ATOM 813 O O . SER A 1 105 ? 18.391 -19.906 -4.477 1 88.44 105 SER A O 1
ATOM 815 N N . CYS A 1 106 ? 19.109 -17.828 -4.188 1 86.38 106 CYS A N 1
ATOM 816 C CA . CYS A 1 106 ? 20.516 -18.188 -4.102 1 86.38 106 CYS A CA 1
ATOM 817 C C . CYS A 1 106 ? 20.781 -19.062 -2.879 1 86.38 106 CYS A C 1
ATOM 819 O O . CYS A 1 106 ? 21.719 -19.859 -2.873 1 86.38 106 CYS A O 1
ATOM 821 N N . GLY A 1 107 ? 20 -18.875 -1.854 1 83.44 107 GLY A N 1
ATOM 822 C CA . GLY A 1 107 ? 20.094 -19.703 -0.664 1 83.44 107 GLY A CA 1
ATOM 823 C C . GLY A 1 107 ? 21.203 -19.266 0.276 1 83.44 107 GLY A C 1
ATOM 824 O O . GLY A 1 107 ? 21.344 -19.812 1.373 1 83.44 107 GLY A O 1
ATOM 825 N N . SER A 1 108 ? 21.906 -18.188 -0.139 1 86.25 108 SER A N 1
ATOM 826 C CA . SER A 1 108 ? 23.094 -17.891 0.635 1 86.25 108 SER A CA 1
ATOM 827 C C . SER A 1 108 ? 23.125 -16.422 1.052 1 86.25 108 SER A C 1
ATOM 829 O O . SER A 1 108 ? 23.922 -16.016 1.901 1 86.25 108 SER A O 1
ATOM 831 N N . CYS A 1 109 ? 22.234 -15.672 0.507 1 88.25 109 CYS A N 1
ATOM 832 C CA . CYS A 1 109 ? 22.219 -14.258 0.876 1 88.25 109 CYS A CA 1
ATOM 833 C C . CYS A 1 109 ? 21.359 -14.023 2.111 1 88.25 109 CYS A C 1
ATOM 835 O O . CYS A 1 109 ? 20.688 -14.938 2.594 1 88.25 109 CYS A O 1
ATOM 837 N N . ARG A 1 110 ? 21.375 -12.828 2.617 1 88.69 110 ARG A N 1
ATOM 838 C CA . ARG A 1 110 ? 20.672 -12.5 3.85 1 88.69 110 ARG A CA 1
ATOM 839 C C . ARG A 1 110 ? 19.156 -12.625 3.664 1 88.69 110 ARG A C 1
ATOM 841 O O . ARG A 1 110 ? 18.453 -13.047 4.578 1 88.69 110 ARG A O 1
ATOM 848 N N . PHE A 1 111 ? 18.688 -12.297 2.527 1 91.31 111 PHE A N 1
ATOM 849 C CA . PHE A 1 111 ? 17.25 -12.43 2.248 1 91.31 111 PHE A CA 1
ATOM 850 C C . PHE A 1 111 ? 16.812 -13.883 2.344 1 91.31 111 PHE A C 1
ATOM 852 O O . PHE A 1 111 ? 15.773 -14.18 2.934 1 91.31 111 PHE A O 1
ATOM 859 N N . CYS A 1 112 ? 17.594 -14.719 1.814 1 89.06 112 CYS A N 1
ATOM 860 C CA . CYS A 1 112 ? 17.281 -16.141 1.802 1 89.06 112 CYS A CA 1
ATOM 861 C C . CYS A 1 112 ? 17.344 -16.719 3.207 1 89.06 112 CYS A C 1
ATOM 863 O O . CYS A 1 112 ? 16.484 -17.5 3.6 1 89.06 112 CYS A O 1
ATOM 865 N N . TYR A 1 113 ? 18.297 -16.234 3.963 1 87.44 113 TYR A N 1
ATOM 866 C CA . TYR A 1 113 ? 18.469 -16.75 5.316 1 87.44 113 TYR A CA 1
ATOM 867 C C . TYR A 1 113 ? 17.297 -16.328 6.211 1 87.44 113 TYR A C 1
ATOM 869 O O . TYR A 1 113 ? 16.906 -17.078 7.105 1 87.44 113 TYR A O 1
ATOM 877 N N . GLU A 1 114 ? 16.797 -15.188 5.898 1 89.31 114 GLU A N 1
ATOM 878 C CA . GLU A 1 114 ? 15.703 -14.664 6.715 1 89.31 114 GLU A CA 1
ATOM 879 C C . GLU A 1 114 ? 14.344 -15.016 6.117 1 89.31 114 GLU A C 1
ATOM 881 O O . GLU A 1 114 ? 13.344 -14.367 6.418 1 89.31 114 GLU A O 1
ATOM 886 N N . ASN A 1 115 ? 14.305 -15.93 5.184 1 84.19 115 ASN A N 1
ATOM 887 C CA . ASN A 1 115 ? 13.094 -16.453 4.539 1 84.19 115 ASN A CA 1
ATOM 888 C C . ASN A 1 115 ? 12.375 -15.359 3.752 1 84.19 115 ASN A C 1
ATOM 890 O O . ASN A 1 115 ? 11.141 -15.32 3.732 1 84.19 115 ASN A O 1
ATOM 894 N N . GLU A 1 116 ? 13.156 -14.383 3.297 1 89.62 116 GLU A N 1
ATOM 895 C CA . GLU A 1 116 ? 12.664 -13.344 2.395 1 89.62 116 GLU A CA 1
ATOM 896 C C . GLU A 1 116 ? 13.195 -13.539 0.979 1 89.62 116 GLU A C 1
ATOM 898 O O . GLU A 1 116 ? 13.734 -12.609 0.372 1 89.62 116 GLU A O 1
ATOM 903 N N . ASN A 1 117 ? 12.992 -14.781 0.537 1 87.12 117 ASN A N 1
ATOM 904 C CA . ASN A 1 117 ? 13.617 -15.211 -0.711 1 87.12 117 ASN A CA 1
ATOM 905 C C . ASN A 1 117 ? 13.094 -14.414 -1.902 1 87.12 117 ASN A C 1
ATOM 907 O O . ASN A 1 117 ? 13.781 -14.281 -2.916 1 87.12 117 ASN A O 1
ATOM 911 N N . SER A 1 118 ? 11.875 -13.898 -1.771 1 86.75 118 SER A N 1
ATOM 912 C CA . SER A 1 118 ? 11.281 -13.141 -2.867 1 86.75 118 SER A CA 1
ATOM 913 C C . SER A 1 118 ? 12.07 -11.867 -3.146 1 86.75 118 SER A C 1
ATOM 915 O O . SER A 1 118 ? 11.945 -11.281 -4.223 1 86.75 118 SER A O 1
ATOM 917 N N . LEU A 1 119 ? 12.922 -11.438 -2.248 1 91.44 119 LEU A N 1
ATOM 918 C CA . LEU A 1 119 ? 13.688 -10.203 -2.391 1 91.44 119 LEU A CA 1
ATOM 919 C C . LEU A 1 119 ? 15.094 -10.5 -2.895 1 91.44 119 LEU A C 1
ATOM 921 O O . LEU A 1 119 ? 15.867 -9.578 -3.172 1 91.44 119 LEU A O 1
ATOM 925 N N . CYS A 1 120 ? 15.43 -11.797 -3.076 1 90.62 120 CYS A N 1
ATOM 926 C CA . CYS A 1 120 ? 16.75 -12.195 -3.539 1 90.62 120 CYS A CA 1
ATOM 927 C C . CYS A 1 120 ? 16.969 -11.789 -4.996 1 90.62 120 CYS A C 1
ATOM 929 O O . CYS A 1 120 ? 16.094 -12 -5.836 1 90.62 120 CYS A O 1
ATOM 931 N N . ASP A 1 121 ? 18.062 -11.25 -5.309 1 81.75 121 ASP A N 1
ATOM 932 C CA . ASP A 1 121 ? 18.375 -10.82 -6.668 1 81.75 121 ASP A CA 1
ATOM 933 C C . ASP A 1 121 ? 18.547 -12.016 -7.598 1 81.75 121 ASP A C 1
ATOM 935 O O . ASP A 1 121 ? 18.516 -11.875 -8.82 1 81.75 121 ASP A O 1
ATOM 939 N N . GLN A 1 122 ? 18.828 -13.141 -7.031 1 78.19 122 GLN A N 1
ATOM 940 C CA . GLN A 1 122 ? 19 -14.359 -7.809 1 78.19 122 GLN A CA 1
ATOM 941 C C . GLN A 1 122 ? 17.734 -15.227 -7.742 1 78.19 122 GLN A C 1
ATOM 943 O O . GLN A 1 122 ? 17.828 -16.453 -7.672 1 78.19 122 GLN A O 1
ATOM 948 N N . ARG A 1 123 ? 16.609 -14.68 -7.883 1 69.81 123 ARG A N 1
ATOM 949 C CA . ARG A 1 123 ? 15.352 -15.406 -7.805 1 69.81 123 ARG A CA 1
ATOM 950 C C . ARG A 1 123 ? 15.047 -16.109 -9.117 1 69.81 123 ARG A C 1
ATOM 952 O O . ARG A 1 123 ? 14.156 -16.969 -9.18 1 69.81 123 ARG A O 1
ATOM 959 N N . HIS A 1 124 ? 15.898 -15.805 -10.164 1 66.62 124 HIS A N 1
ATOM 960 C CA . HIS A 1 124 ? 15.648 -16.375 -11.484 1 66.62 124 HIS A CA 1
ATOM 961 C C . HIS A 1 124 ? 16.266 -17.766 -11.609 1 66.62 124 HIS A C 1
ATOM 963 O O . HIS A 1 124 ? 16.172 -18.391 -12.664 1 66.62 124 HIS A O 1
ATOM 969 N N . ASN A 1 125 ? 16.641 -18.297 -10.547 1 70.31 125 ASN A N 1
ATOM 970 C CA . ASN A 1 125 ? 17.219 -19.641 -10.594 1 70.31 125 ASN A CA 1
ATOM 971 C C . ASN A 1 125 ? 16.219 -20.688 -10.141 1 70.31 125 ASN A C 1
ATOM 973 O O . ASN A 1 125 ? 16.609 -21.719 -9.562 1 70.31 125 ASN A O 1
ATOM 977 N N . GLY A 1 126 ? 15.008 -20.469 -10.508 1 85.69 126 GLY A N 1
ATOM 978 C CA . GLY A 1 126 ? 13.961 -21.391 -10.117 1 85.69 126 GLY A CA 1
ATOM 979 C C . GLY A 1 126 ? 13.828 -22.578 -11.055 1 85.69 126 GLY A C 1
ATOM 980 O O . GLY A 1 126 ? 14.367 -22.562 -12.164 1 85.69 126 GLY A O 1
ATOM 981 N N . LEU A 1 127 ? 13.133 -23.594 -10.625 1 92.62 127 LEU A N 1
ATOM 982 C CA . LEU A 1 127 ? 12.82 -24.75 -11.461 1 92.62 127 LEU A CA 1
ATOM 983 C C . LEU A 1 127 ? 11.898 -24.359 -12.609 1 92.62 127 LEU A C 1
ATOM 985 O O . LEU A 1 127 ? 10.797 -23.844 -12.383 1 92.62 127 LEU A O 1
ATOM 989 N N . GLY A 1 128 ? 12.367 -24.578 -13.828 1 93.44 128 GLY A N 1
ATOM 990 C CA . GLY A 1 128 ? 11.57 -24.219 -14.984 1 93.44 128 GLY A CA 1
ATOM 991 C C . GLY A 1 128 ? 11.641 -22.75 -15.336 1 93.44 128 GLY A C 1
ATOM 992 O O . GLY A 1 128 ? 11.023 -22.297 -16.297 1 93.44 128 GLY A O 1
ATOM 993 N N . VAL A 1 129 ? 12.352 -22 -14.508 1 89.19 129 VAL A N 1
ATOM 994 C CA . VAL A 1 129 ? 12.609 -20.578 -14.727 1 89.19 129 VAL A CA 1
ATOM 995 C C . VAL A 1 129 ? 14.086 -20.281 -14.461 1 89.19 129 VAL A C 1
ATOM 997 O O . VAL A 1 129 ? 14.438 -19.797 -13.383 1 89.19 129 VAL A O 1
ATOM 1000 N N . GLY A 1 130 ? 15 -20.469 -15.359 1 84.31 130 GLY A N 1
ATOM 1001 C CA . GLY A 1 130 ? 16.438 -20.328 -15.188 1 84.31 130 GLY A CA 1
ATOM 1002 C C . GLY A 1 130 ? 17.156 -21.641 -15.07 1 84.31 130 GLY A C 1
ATOM 1003 O O . GLY A 1 130 ? 18.312 -21.766 -15.484 1 84.31 130 GLY A O 1
ATOM 1004 N N . THR A 1 131 ? 16.516 -22.609 -14.438 1 88.25 131 THR A N 1
ATOM 1005 C CA . THR A 1 131 ? 16.969 -23.984 -14.43 1 88.25 131 THR A CA 1
ATOM 1006 C C . THR A 1 131 ? 15.938 -24.906 -15.07 1 88.25 131 THR A C 1
ATOM 1008 O O . THR A 1 131 ? 14.766 -24.547 -15.188 1 88.25 131 THR A O 1
ATOM 1011 N N . PRO A 1 132 ? 16.359 -26.078 -15.531 1 92.81 132 PRO A N 1
ATOM 1012 C CA . PRO A 1 132 ? 15.406 -26.969 -16.219 1 92.81 132 PRO A CA 1
ATOM 1013 C C . PRO A 1 132 ? 14.203 -27.328 -15.344 1 92.81 132 PRO A C 1
ATOM 1015 O O . PRO A 1 132 ? 14.367 -27.578 -14.141 1 92.81 132 PRO A O 1
ATOM 1018 N N . GLY A 1 133 ? 13.039 -27.406 -16.031 1 96.31 133 GLY A N 1
ATOM 1019 C CA . GLY A 1 133 ? 11.812 -27.562 -15.266 1 96.31 133 GLY A CA 1
ATOM 1020 C C . GLY A 1 133 ? 11.016 -28.797 -15.641 1 96.31 133 GLY A C 1
ATOM 1021 O O . GLY A 1 133 ? 11.594 -29.844 -15.953 1 96.31 133 GLY A O 1
ATOM 1022 N N . GLY A 1 134 ? 9.711 -28.688 -15.547 1 97.31 134 GLY A N 1
ATOM 1023 C CA . GLY A 1 134 ? 8.797 -29.812 -15.477 1 97.31 134 GLY A CA 1
ATOM 1024 C C . GLY A 1 134 ? 8.359 -30.312 -16.844 1 97.31 134 GLY A C 1
ATOM 1025 O O . GLY A 1 134 ? 7.641 -31.312 -16.938 1 97.31 134 GLY A O 1
ATOM 1026 N N . TYR A 1 135 ? 8.781 -29.594 -17.938 1 98.38 135 TYR A N 1
ATOM 1027 C CA . TYR A 1 135 ? 8.523 -30.172 -19.25 1 98.38 135 TYR A CA 1
ATOM 1028 C C . TYR A 1 135 ? 9.516 -31.281 -19.562 1 98.38 135 TYR A C 1
ATOM 1030 O O . TYR A 1 135 ? 10.148 -31.281 -20.625 1 98.38 135 TYR A O 1
ATOM 1038 N N . ALA A 1 136 ? 9.664 -32.188 -18.641 1 98.38 136 ALA A N 1
ATOM 1039 C CA . ALA A 1 136 ? 10.57 -33.312 -18.688 1 98.38 136 ALA A CA 1
ATOM 1040 C C . ALA A 1 136 ? 10.039 -34.469 -17.844 1 98.38 136 ALA A C 1
ATOM 1042 O O . ALA A 1 136 ? 9.359 -34.25 -16.844 1 98.38 136 ALA A O 1
ATOM 1043 N N . THR A 1 137 ? 10.414 -35.688 -18.203 1 98.69 137 THR A N 1
ATOM 1044 C CA . THR A 1 137 ? 9.938 -36.844 -17.484 1 98.69 137 THR A CA 1
ATOM 1045 C C . THR A 1 137 ? 10.625 -36.969 -16.125 1 98.69 137 THR A C 1
ATOM 1047 O O . THR A 1 137 ? 10.141 -37.688 -15.234 1 98.69 137 THR A O 1
ATOM 1050 N N . TYR A 1 138 ? 11.82 -36.375 -15.984 1 98.31 138 TYR A N 1
ATOM 1051 C CA . TYR A 1 138 ? 12.531 -36.281 -14.719 1 98.31 138 TYR A CA 1
ATOM 1052 C C . TYR A 1 138 ? 13.062 -34.875 -14.477 1 98.31 138 TYR A C 1
ATOM 1054 O O . TYR A 1 138 ? 13.5 -34.219 -15.414 1 98.31 138 TYR A O 1
ATOM 1062 N N . VAL A 1 139 ? 13.023 -34.438 -13.242 1 97.12 139 VAL A N 1
ATOM 1063 C CA . VAL A 1 139 ? 13.492 -33.125 -12.875 1 97.12 139 VAL A CA 1
ATOM 1064 C C . VAL A 1 139 ? 14.398 -33.219 -11.648 1 97.12 139 VAL A C 1
ATOM 1066 O O . VAL A 1 139 ? 14.086 -33.906 -10.688 1 97.12 139 VAL A O 1
ATOM 1069 N N . TRP A 1 140 ? 15.531 -32.625 -11.719 1 94.56 140 TRP A N 1
ATOM 1070 C CA . TRP A 1 140 ? 16.406 -32.562 -10.555 1 94.56 140 TRP A CA 1
ATOM 1071 C C . TRP A 1 140 ? 16.109 -31.344 -9.703 1 94.56 140 TRP A C 1
ATOM 1073 O O . TRP A 1 140 ? 15.812 -30.266 -10.234 1 94.56 140 TRP A O 1
ATOM 1083 N N . VAL A 1 141 ? 16.031 -31.438 -8.414 1 95 141 VAL A N 1
ATOM 1084 C CA . VAL A 1 141 ? 15.859 -30.375 -7.426 1 95 141 VAL A CA 1
ATOM 1085 C C . VAL A 1 141 ? 17.109 -30.25 -6.566 1 95 141 VAL A C 1
ATOM 1087 O O . VAL A 1 141 ? 17.625 -31.266 -6.066 1 95 141 VAL A O 1
ATOM 1090 N N . ARG A 1 142 ? 17.594 -29.062 -6.375 1 91.81 142 ARG A N 1
ATOM 1091 C CA . ARG A 1 142 ? 18.891 -28.828 -5.75 1 91.81 142 ARG A CA 1
ATOM 1092 C C . ARG A 1 142 ? 18.875 -29.234 -4.281 1 91.81 142 ARG A C 1
ATOM 1094 O O . ARG A 1 142 ? 19.875 -29.75 -3.762 1 91.81 142 ARG A O 1
ATOM 1101 N N . GLU A 1 143 ? 17.75 -28.969 -3.617 1 94.06 143 GLU A N 1
ATOM 1102 C CA . GLU A 1 143 ? 17.594 -29.297 -2.205 1 94.06 143 GLU A CA 1
ATOM 1103 C C . GLU A 1 143 ? 16.25 -29.969 -1.942 1 94.06 143 GLU A C 1
ATOM 1105 O O . GLU A 1 143 ? 15.227 -29.562 -2.502 1 94.06 143 GLU A O 1
ATOM 1110 N N . LYS A 1 144 ? 16.234 -30.953 -1.073 1 96.38 144 LYS A N 1
ATOM 1111 C CA . LYS A 1 144 ? 15.047 -31.75 -0.775 1 96.38 144 LYS A CA 1
ATOM 1112 C C . LYS A 1 144 ? 13.969 -30.906 -0.108 1 96.38 144 LYS A C 1
ATOM 1114 O O . LYS A 1 144 ? 12.781 -31.219 -0.194 1 96.38 144 LYS A O 1
ATOM 1119 N N . LYS A 1 145 ? 14.312 -29.781 0.567 1 93.94 145 LYS A N 1
ATOM 1120 C CA . LYS A 1 145 ? 13.352 -28.969 1.302 1 93.94 145 LYS A CA 1
ATOM 1121 C C . LYS A 1 145 ? 12.336 -28.328 0.359 1 93.94 145 LYS A C 1
ATOM 1123 O O . LYS A 1 145 ? 11.25 -27.922 0.789 1 93.94 145 LYS A O 1
ATOM 1128 N N . TYR A 1 146 ? 12.672 -28.25 -0.905 1 95.19 146 TYR A N 1
ATOM 1129 C CA . TYR A 1 146 ? 11.789 -27.609 -1.867 1 95.19 146 TYR A CA 1
ATOM 1130 C C . TYR A 1 146 ? 10.719 -28.578 -2.367 1 95.19 146 TYR A C 1
ATOM 1132 O O . TYR A 1 146 ? 9.852 -28.203 -3.158 1 95.19 146 TYR A O 1
ATOM 1140 N N . LEU A 1 147 ? 10.797 -29.812 -1.88 1 97.12 147 LEU A N 1
ATOM 1141 C CA . LEU A 1 147 ? 9.773 -30.797 -2.178 1 97.12 147 LEU A CA 1
ATOM 1142 C C . LEU A 1 147 ? 8.758 -30.891 -1.04 1 97.12 147 LEU A C 1
ATOM 1144 O O . LEU A 1 147 ? 9.133 -31.078 0.118 1 97.12 147 LEU A O 1
ATOM 1148 N N . VAL A 1 148 ? 7.52 -30.688 -1.38 1 98.12 148 VAL A N 1
ATOM 1149 C CA . VAL A 1 148 ? 6.434 -30.781 -0.409 1 98.12 148 VAL A CA 1
ATOM 1150 C C . VAL A 1 148 ? 5.605 -32.031 -0.674 1 98.12 148 VAL A C 1
ATOM 1152 O O . VAL A 1 148 ? 5.129 -32.25 -1.791 1 98.12 148 VAL A O 1
ATOM 1155 N N . LYS A 1 149 ? 5.488 -32.844 0.34 1 98 149 LYS A N 1
ATOM 1156 C CA . LYS A 1 149 ? 4.691 -34.062 0.196 1 98 149 LYS A CA 1
ATOM 1157 C C . LYS A 1 149 ? 3.225 -33.719 -0.068 1 98 149 LYS A C 1
ATOM 1159 O O . LYS A 1 149 ? 2.674 -32.812 0.538 1 98 149 LYS A O 1
ATOM 1164 N N . VAL A 1 150 ? 2.678 -34.406 -0.943 1 98.06 150 VAL A N 1
ATOM 1165 C CA . VAL A 1 150 ? 1.269 -34.219 -1.272 1 98.06 150 VAL A CA 1
ATOM 1166 C C . VAL A 1 150 ? 0.431 -35.312 -0.578 1 98.06 150 VAL A C 1
ATOM 1168 O O . VAL A 1 150 ? 0.646 -36.5 -0.786 1 98.06 150 VAL A O 1
ATOM 1171 N N . PRO A 1 151 ? -0.468 -34.906 0.275 1 96.75 151 PRO A N 1
ATOM 1172 C CA . PRO A 1 151 ? -1.365 -35.906 0.872 1 96.75 151 PRO A CA 1
ATOM 1173 C C . PRO A 1 151 ? -2.16 -36.688 -0.172 1 96.75 151 PRO A C 1
ATOM 1175 O O . PRO A 1 151 ? -2.512 -36.156 -1.221 1 96.75 151 PRO A O 1
ATOM 1178 N N . PRO A 1 152 ? -2.49 -37.875 0.145 1 94.56 152 PRO A N 1
ATOM 1179 C CA . PRO A 1 152 ? -3.219 -38.719 -0.81 1 94.56 152 PRO A CA 1
ATOM 1180 C C . PRO A 1 152 ? -4.559 -38.125 -1.223 1 94.56 152 PRO A C 1
ATOM 1182 O O . PRO A 1 152 ? -5.09 -38.469 -2.285 1 94.56 152 PRO A O 1
ATOM 1185 N N . SER A 1 153 ? -5.051 -37.219 -0.425 1 95.56 153 SER A N 1
ATOM 1186 C CA . SER A 1 153 ? -6.367 -36.625 -0.684 1 95.56 153 SER A CA 1
ATOM 1187 C C . SER A 1 153 ? -6.316 -35.625 -1.828 1 95.56 153 SER A C 1
ATOM 1189 O O . SER A 1 153 ? -7.355 -35.25 -2.363 1 95.56 153 SER A O 1
ATOM 1191 N N . ILE A 1 154 ? -5.199 -35.188 -2.25 1 97.38 154 ILE A N 1
ATOM 1192 C CA . ILE A 1 154 ? -5.062 -34.25 -3.365 1 97.38 154 ILE A CA 1
ATOM 1193 C C . ILE A 1 154 ? -4.559 -35 -4.598 1 97.38 154 ILE A C 1
ATOM 1195 O O . ILE A 1 154 ? -3.424 -35.5 -4.617 1 97.38 154 ILE A O 1
ATOM 1199 N N . PRO A 1 155 ? -5.383 -35.094 -5.641 1 97.56 155 PRO A N 1
ATOM 1200 C CA . PRO A 1 155 ? -4.836 -35.625 -6.883 1 97.56 155 PRO A CA 1
ATOM 1201 C C . PRO A 1 155 ? -3.635 -34.844 -7.398 1 97.56 155 PRO A C 1
ATOM 1203 O O . PRO A 1 155 ? -3.615 -33.625 -7.312 1 97.56 155 PRO A O 1
ATOM 1206 N N . LEU A 1 156 ? -2.648 -35.531 -7.938 1 98.06 156 LEU A N 1
ATOM 1207 C CA . LEU A 1 156 ? -1.404 -34.906 -8.352 1 98.06 156 LEU A CA 1
ATOM 1208 C C . LEU A 1 156 ? -1.646 -33.938 -9.508 1 98.06 156 LEU A C 1
ATOM 1210 O O . LEU A 1 156 ? -0.928 -32.938 -9.656 1 98.06 156 LEU A O 1
ATOM 1214 N N . GLU A 1 157 ? -2.625 -34.25 -10.359 1 97 157 GLU A N 1
ATOM 1215 C CA . GLU A 1 157 ? -2.945 -33.344 -11.461 1 97 157 GLU A CA 1
ATOM 1216 C C . GLU A 1 157 ? -3.451 -31.984 -10.938 1 97 157 GLU A C 1
ATOM 1218 O O . GLU A 1 157 ? -3.371 -30.969 -11.633 1 97 157 GLU A O 1
ATOM 1223 N N . VAL A 1 158 ? -3.988 -31.984 -9.719 1 96.56 158 VAL A N 1
ATOM 1224 C CA . VAL A 1 158 ? -4.418 -30.766 -9.039 1 96.56 158 VAL A CA 1
ATOM 1225 C C . VAL A 1 158 ? -3.236 -30.141 -8.305 1 96.56 158 VAL A C 1
ATOM 1227 O O . VAL A 1 158 ? -3 -28.938 -8.398 1 96.56 158 VAL A O 1
ATOM 1230 N N . ALA A 1 159 ? -2.475 -31 -7.66 1 98 159 ALA A N 1
ATOM 1231 C CA . ALA A 1 159 ? -1.378 -30.547 -6.805 1 98 159 ALA A CA 1
ATOM 1232 C C . ALA A 1 159 ? -0.332 -29.781 -7.609 1 98 159 ALA A C 1
ATOM 1234 O O . ALA A 1 159 ? 0.302 -28.859 -7.094 1 98 159 ALA A O 1
ATOM 1235 N N . CYS A 1 160 ? -0.171 -30.141 -8.844 1 97.88 160 CYS A N 1
ATOM 1236 C CA . CYS A 1 160 ? 0.91 -29.562 -9.641 1 97.88 160 CYS A CA 1
ATOM 1237 C C . CYS A 1 160 ? 0.727 -28.047 -9.797 1 97.88 160 CYS A C 1
ATOM 1239 O O . CYS A 1 160 ? 1.693 -27.328 -10.039 1 97.88 160 CYS A O 1
ATOM 1241 N N . MET A 1 161 ? -0.474 -27.531 -9.609 1 96.12 161 MET A N 1
ATOM 1242 C CA . MET A 1 161 ? -0.758 -26.109 -9.805 1 96.12 161 MET A CA 1
ATOM 1243 C C . MET A 1 161 ? -0.496 -25.328 -8.523 1 96.12 161 MET A C 1
ATOM 1245 O O . MET A 1 161 ? -0.406 -24.094 -8.555 1 96.12 161 MET A O 1
ATOM 1249 N N . LEU A 1 162 ? -0.396 -26.016 -7.406 1 97.75 162 LEU A N 1
ATOM 1250 C CA . LEU A 1 162 ? -0.382 -25.359 -6.102 1 97.75 162 LEU A CA 1
ATOM 1251 C C . LEU A 1 162 ? 0.884 -24.531 -5.926 1 97.75 162 LEU A C 1
ATOM 1253 O O . LEU A 1 162 ? 0.838 -23.438 -5.355 1 97.75 162 LEU A O 1
ATOM 1257 N N . PRO A 1 163 ? 2.01 -24.906 -6.492 1 97.12 163 PRO A N 1
ATOM 1258 C CA . PRO A 1 163 ? 3.24 -24.141 -6.254 1 97.12 163 PRO A CA 1
ATOM 1259 C C . PRO A 1 163 ? 3.258 -22.797 -6.988 1 97.12 163 PRO A C 1
ATOM 1261 O O . PRO A 1 163 ? 4.125 -21.969 -6.734 1 97.12 163 PRO A O 1
ATOM 1264 N N . CYS A 1 164 ? 2.328 -22.562 -7.871 1 95.56 164 CYS A N 1
ATOM 1265 C CA . CYS A 1 164 ? 2.305 -21.281 -8.562 1 95.56 164 CYS A CA 1
ATOM 1266 C C . CYS A 1 164 ? 0.939 -20.625 -8.438 1 95.56 164 CYS A C 1
ATOM 1268 O O . CYS A 1 164 ? 0.726 -19.797 -7.551 1 95.56 164 CYS A O 1
ATOM 1270 N N . SER A 1 165 ? -0.068 -21.141 -9.156 1 94.31 165 SER A N 1
ATOM 1271 C CA . SER A 1 165 ? -1.37 -20.484 -9.164 1 94.31 165 SER A CA 1
ATOM 1272 C C . SER A 1 165 ? -1.994 -20.484 -7.77 1 94.31 165 SER A C 1
ATOM 1274 O O . SER A 1 165 ? -2.498 -19.469 -7.305 1 94.31 165 SER A O 1
ATOM 1276 N N . GLY A 1 166 ? -1.992 -21.688 -7.137 1 96.81 166 GLY A N 1
ATOM 1277 C CA . GLY A 1 166 ? -2.498 -21.75 -5.777 1 96.81 166 GLY A CA 1
ATOM 1278 C C . GLY A 1 166 ? -1.729 -20.875 -4.809 1 96.81 166 GLY A C 1
ATOM 1279 O O . GLY A 1 166 ? -2.326 -20.109 -4.051 1 96.81 166 GLY A O 1
ATOM 1280 N N . LEU A 1 167 ? -0.414 -20.969 -4.898 1 97.56 167 LEU A N 1
ATOM 1281 C CA . LEU A 1 167 ? 0.461 -20.266 -3.975 1 97.56 167 LEU A CA 1
ATOM 1282 C C . LEU A 1 167 ? 0.326 -18.75 -4.156 1 97.56 167 LEU A C 1
ATOM 1284 O O . LEU A 1 167 ? 0.28 -18 -3.174 1 97.56 167 LEU A O 1
ATOM 1288 N N . THR A 1 168 ? 0.216 -18.328 -5.383 1 97.25 168 THR A N 1
ATOM 1289 C CA . THR A 1 168 ? 0.072 -16.906 -5.695 1 97.25 168 THR A CA 1
ATOM 1290 C C . THR A 1 168 ? -1.197 -16.344 -5.066 1 97.25 168 THR A C 1
ATOM 1292 O O . THR A 1 168 ? -1.166 -15.281 -4.445 1 97.25 168 THR A O 1
ATOM 1295 N N . THR A 1 169 ? -2.264 -17.047 -5.176 1 98.19 169 THR A N 1
ATOM 1296 C CA . THR A 1 169 ? -3.543 -16.547 -4.684 1 98.19 169 THR A CA 1
ATOM 1297 C C . THR A 1 169 ? -3.633 -16.688 -3.168 1 98.19 169 THR A C 1
ATOM 1299 O O . THR A 1 169 ? -4.258 -15.875 -2.496 1 98.19 169 THR A O 1
ATOM 1302 N N . TYR A 1 170 ? -2.961 -17.75 -2.605 1 98.62 170 TYR A N 1
ATOM 1303 C CA . TYR A 1 170 ? -2.869 -17.859 -1.154 1 98.62 170 TYR A CA 1
ATOM 1304 C C . TYR A 1 170 ? -2.129 -16.672 -0.56 1 98.62 170 TYR A C 1
ATOM 1306 O O . TYR A 1 170 ? -2.576 -16.078 0.427 1 98.62 170 TYR A O 1
ATOM 1314 N N . ASN A 1 171 ? -1.05 -16.328 -1.202 1 98.5 171 ASN A N 1
ATOM 1315 C CA . ASN A 1 171 ? -0.276 -15.18 -0.768 1 98.5 171 ASN A CA 1
ATOM 1316 C C . ASN A 1 171 ? -1.081 -13.883 -0.893 1 98.5 171 ASN A C 1
ATOM 1318 O O . ASN A 1 171 ? -1.028 -13.031 -0.008 1 98.5 171 ASN A O 1
ATOM 1322 N N . ALA A 1 172 ? -1.824 -13.727 -1.938 1 98.81 172 ALA A N 1
ATOM 1323 C CA . ALA A 1 172 ? -2.643 -12.539 -2.152 1 98.81 172 ALA A CA 1
ATOM 1324 C C . ALA A 1 172 ? -3.709 -12.406 -1.068 1 98.81 172 ALA A C 1
ATOM 1326 O O . ALA A 1 172 ? -3.867 -11.336 -0.476 1 98.81 172 ALA A O 1
ATOM 1327 N N . VAL A 1 173 ? -4.383 -13.516 -0.757 1 98.88 173 VAL A N 1
ATOM 1328 C CA . VAL A 1 173 ? -5.473 -13.5 0.217 1 98.88 173 VAL A CA 1
ATOM 1329 C C . VAL A 1 173 ? -4.91 -13.234 1.612 1 98.88 173 VAL A C 1
ATOM 1331 O O . VAL A 1 173 ? -5.473 -12.445 2.375 1 98.88 173 VAL A O 1
ATOM 1334 N N . THR A 1 174 ? -3.799 -13.883 1.916 1 98.75 174 THR A N 1
ATOM 1335 C CA . THR A 1 174 ? -3.24 -13.719 3.254 1 98.75 174 THR A CA 1
ATOM 1336 C C . THR A 1 174 ? -2.639 -12.328 3.424 1 98.75 174 THR A C 1
ATOM 1338 O O . THR A 1 174 ? -2.592 -11.797 4.535 1 98.75 174 THR A O 1
ATOM 1341 N N . THR A 1 175 ? -2.191 -11.758 2.348 1 98.56 175 THR A N 1
ATOM 1342 C CA . THR A 1 175 ? -1.722 -10.375 2.373 1 98.56 175 THR A CA 1
ATOM 1343 C C . THR A 1 175 ? -2.879 -9.422 2.641 1 98.56 175 THR A C 1
ATOM 1345 O O . THR A 1 175 ? -2.721 -8.438 3.365 1 98.56 175 THR A O 1
ATOM 1348 N N . LEU A 1 176 ? -3.998 -9.688 2.133 1 98.88 176 LEU A N 1
ATOM 1349 C CA . LEU A 1 176 ? -5.184 -8.852 2.277 1 98.88 176 LEU A CA 1
ATOM 1350 C C . LEU A 1 176 ? -5.852 -9.086 3.629 1 98.88 176 LEU A C 1
ATOM 1352 O O . LEU A 1 176 ? -6.504 -8.188 4.168 1 98.88 176 LEU A O 1
ATOM 1356 N N . GLN A 1 177 ? -5.664 -10.172 4.215 1 98.88 177 GLN A N 1
ATOM 1357 C CA . GLN A 1 177 ? -6.43 -10.719 5.332 1 98.88 177 GLN A CA 1
ATOM 1358 C C . GLN A 1 177 ? -6.418 -9.773 6.527 1 98.88 177 GLN A C 1
ATOM 1360 O O . GLN A 1 177 ? -7.469 -9.453 7.086 1 98.88 177 GLN A O 1
ATOM 1365 N N . PRO A 1 178 ? -5.234 -9.258 6.938 1 98.44 178 PRO A N 1
ATOM 1366 C CA . PRO A 1 178 ? -5.238 -8.391 8.117 1 98.44 178 PRO A CA 1
ATOM 1367 C C . PRO A 1 178 ? -6.102 -7.148 7.938 1 98.44 178 PRO A C 1
ATOM 1369 O O . PRO A 1 178 ? -6.773 -6.715 8.875 1 98.44 178 PRO A O 1
ATOM 1372 N N . ALA A 1 179 ? -6.094 -6.59 6.766 1 98.25 179 ALA A N 1
ATOM 1373 C CA . ALA A 1 179 ? -6.895 -5.398 6.492 1 98.25 179 ALA A CA 1
ATOM 1374 C C . ALA A 1 179 ? -8.383 -5.711 6.562 1 98.25 179 ALA A C 1
ATOM 1376 O O . ALA A 1 179 ? -9.164 -4.934 7.117 1 98.25 179 ALA A O 1
ATOM 1377 N N . ILE A 1 180 ? -8.734 -6.848 6.043 1 98.75 180 ILE A N 1
ATOM 1378 C CA . ILE A 1 180 ? -10.148 -7.223 6.027 1 98.75 180 ILE A CA 1
ATOM 1379 C C . ILE A 1 180 ? -10.609 -7.559 7.445 1 98.75 180 ILE A C 1
ATOM 1381 O O . ILE A 1 180 ? -11.719 -7.199 7.844 1 98.75 180 ILE A O 1
ATOM 1385 N N . GLU A 1 181 ? -9.773 -8.25 8.18 1 98.5 181 GLU A N 1
ATOM 1386 C CA . GLU A 1 181 ? -10.102 -8.562 9.57 1 98.5 181 GLU A CA 1
ATOM 1387 C C . GLU A 1 181 ? -10.328 -7.297 10.383 1 98.5 181 GLU A C 1
ATOM 1389 O O . GLU A 1 181 ? -11.281 -7.207 11.156 1 98.5 181 GLU A O 1
ATOM 1394 N N . ARG A 1 182 ? -9.469 -6.332 10.18 1 96.75 182 ARG A N 1
ATOM 1395 C CA . ARG A 1 182 ? -9.586 -5.055 10.883 1 96.75 182 ARG A CA 1
ATOM 1396 C C . ARG A 1 182 ? -10.891 -4.352 10.516 1 96.75 182 ARG A C 1
ATOM 1398 O O . ARG A 1 182 ? -11.641 -3.934 11.398 1 96.75 182 ARG A O 1
ATOM 1405 N N . MET A 1 183 ? -11.188 -4.258 9.266 1 97.19 183 MET A N 1
ATOM 1406 C CA . MET A 1 183 ? -12.383 -3.559 8.805 1 97.19 183 MET A CA 1
ATOM 1407 C C . MET A 1 183 ? -13.641 -4.309 9.227 1 97.19 183 MET A C 1
ATOM 1409 O O . MET A 1 183 ? -14.672 -3.691 9.516 1 97.19 183 MET A O 1
ATOM 1413 N N . ASN A 1 184 ? -13.5 -5.633 9.18 1 96.75 184 ASN A N 1
ATOM 1414 C CA . ASN A 1 184 ? -14.648 -6.43 9.609 1 96.75 184 ASN A CA 1
ATOM 1415 C C . ASN A 1 184 ? -14.961 -6.199 11.086 1 96.75 184 ASN A C 1
ATOM 1417 O O . ASN A 1 184 ? -16.125 -6.129 11.469 1 96.75 184 ASN A O 1
ATOM 1421 N N . LYS A 1 185 ? -13.977 -6.102 11.906 1 94.56 185 LYS A N 1
ATOM 1422 C CA . LYS A 1 185 ? -14.164 -5.809 13.328 1 94.56 185 LYS A CA 1
ATOM 1423 C C . LYS A 1 185 ? -14.812 -4.441 13.523 1 94.56 185 LYS A C 1
ATOM 1425 O O . LYS A 1 185 ? -15.664 -4.273 14.398 1 94.56 185 LYS A O 1
ATOM 1430 N N . LEU A 1 186 ? -14.5 -3.498 12.711 1 94.06 186 LEU A N 1
ATOM 1431 C CA . LEU A 1 186 ? -14.961 -2.121 12.844 1 94.06 186 LEU A CA 1
ATOM 1432 C C . LEU A 1 186 ? -16.375 -1.966 12.281 1 94.06 186 LEU A C 1
ATOM 1434 O O . LEU A 1 186 ? -17.188 -1.23 12.836 1 94.06 186 LEU A O 1
ATOM 1438 N N . LYS A 1 187 ? -16.656 -2.67 11.203 1 94.31 187 LYS A N 1
ATOM 1439 C CA . LYS A 1 187 ? -17.891 -2.439 10.461 1 94.31 187 LYS A CA 1
ATOM 1440 C C . LYS A 1 187 ? -18.906 -3.549 10.734 1 94.31 187 LYS A C 1
ATOM 1442 O O . LYS A 1 187 ? -20.109 -3.367 10.516 1 94.31 187 LYS A O 1
ATOM 1447 N N . GLY A 1 188 ? -18.516 -4.676 11.117 1 94.5 188 GLY A N 1
ATOM 1448 C CA . GLY A 1 188 ? -19.359 -5.844 11.266 1 94.5 188 GLY A CA 1
ATOM 1449 C C . GLY A 1 188 ? -19.438 -6.691 10.008 1 94.5 188 GLY A C 1
ATOM 1450 O O . GLY A 1 188 ? -19.75 -7.883 10.078 1 94.5 188 GLY A O 1
ATOM 1451 N N . SER A 1 189 ? -19.266 -6.07 8.906 1 96.5 189 SER A N 1
ATOM 1452 C CA . SER A 1 189 ? -19.234 -6.77 7.629 1 96.5 189 SER A CA 1
ATOM 1453 C C . SER A 1 189 ? -18.328 -6.055 6.629 1 96.5 189 SER A C 1
ATOM 1455 O O . SER A 1 189 ? -18.109 -4.848 6.742 1 96.5 189 SER A O 1
ATOM 1457 N N . THR A 1 190 ? -17.766 -6.844 5.734 1 98.31 190 THR A N 1
ATOM 1458 C CA . THR A 1 190 ? -16.859 -6.312 4.715 1 98.31 190 THR A CA 1
ATOM 1459 C C . THR A 1 190 ? -17.156 -6.938 3.354 1 98.31 190 THR A C 1
ATOM 1461 O O . THR A 1 190 ? -17.953 -7.875 3.256 1 98.31 190 THR A O 1
ATOM 1464 N N . SER A 1 191 ? -16.625 -6.363 2.332 1 98.81 191 SER A N 1
ATOM 1465 C CA . SER A 1 191 ? -16.688 -6.941 0.994 1 98.81 191 SER A CA 1
ATOM 1466 C C . SER A 1 191 ? -15.328 -6.902 0.308 1 98.81 191 SER A C 1
ATOM 1468 O O . SER A 1 191 ? -14.523 -5.996 0.557 1 98.81 191 SER A O 1
ATOM 1470 N N . VAL A 1 192 ? -15.055 -7.918 -0.483 1 98.94 192 VAL A N 1
ATOM 1471 C CA . VAL A 1 192 ? -13.82 -8.047 -1.255 1 98.94 192 VAL A CA 1
ATOM 1472 C C . VAL A 1 192 ? -14.156 -8.305 -2.723 1 98.94 192 VAL A C 1
ATOM 1474 O O . VAL A 1 192 ? -14.984 -9.164 -3.031 1 98.94 192 VAL A O 1
ATOM 1477 N N . LEU A 1 193 ? -13.57 -7.52 -3.58 1 98.94 193 LEU A N 1
ATOM 1478 C CA . LEU A 1 193 ? -13.688 -7.703 -5.023 1 98.94 193 LEU A CA 1
ATOM 1479 C C . LEU A 1 193 ? -12.516 -8.516 -5.566 1 98.94 193 LEU A C 1
ATOM 1481 O O . LEU A 1 193 ? -11.359 -8.141 -5.379 1 98.94 193 LEU A O 1
ATOM 1485 N N . LEU A 1 194 ? -12.781 -9.617 -6.141 1 98.94 194 LEU A N 1
ATOM 1486 C CA . LEU A 1 194 ? -11.797 -10.383 -6.895 1 98.94 194 LEU A CA 1
ATOM 1487 C C . LEU A 1 194 ? -11.961 -10.156 -8.391 1 98.94 194 LEU A C 1
ATOM 1489 O O . LEU A 1 194 ? -13.039 -10.352 -8.945 1 98.94 194 LEU A O 1
ATOM 1493 N N . VAL A 1 195 ? -10.875 -9.758 -9.031 1 98.75 195 VAL A N 1
ATOM 1494 C CA . VAL A 1 195 ? -10.953 -9.391 -10.438 1 98.75 195 VAL A CA 1
ATOM 1495 C C . VAL A 1 195 ? -10.289 -10.477 -11.289 1 98.75 195 VAL A C 1
ATOM 1497 O O . VAL A 1 195 ? -9.094 -10.734 -11.156 1 98.75 195 VAL A O 1
ATOM 1500 N N . GLY A 1 196 ? -11 -11.055 -12.234 1 96.31 196 GLY A N 1
ATOM 1501 C CA . GLY A 1 196 ? -10.562 -12.188 -13.039 1 96.31 196 GLY A CA 1
ATOM 1502 C C . GLY A 1 196 ? -11.039 -13.523 -12.492 1 96.31 196 GLY A C 1
ATOM 1503 O O . GLY A 1 196 ? -10.562 -13.977 -11.453 1 96.31 196 GLY A O 1
ATOM 1504 N N . ALA A 1 197 ? -11.93 -14.141 -13.227 1 94.38 197 ALA A N 1
ATOM 1505 C CA . ALA A 1 197 ? -12.516 -15.398 -12.773 1 94.38 197 ALA A CA 1
ATOM 1506 C C . ALA A 1 197 ? -11.922 -16.578 -13.539 1 94.38 197 ALA A C 1
ATOM 1508 O O . ALA A 1 197 ? -12.633 -17.547 -13.852 1 94.38 197 ALA A O 1
ATOM 1509 N N . GLY A 1 198 ? -10.656 -16.469 -13.914 1 89.81 198 GLY A N 1
ATOM 1510 C CA . GLY A 1 198 ? -9.945 -17.578 -14.531 1 89.81 198 GLY A CA 1
ATOM 1511 C C . GLY A 1 198 ? -9.367 -18.562 -13.516 1 89.81 198 GLY A C 1
ATOM 1512 O O . GLY A 1 198 ? -9.938 -18.75 -12.445 1 89.81 198 GLY A O 1
ATOM 1513 N N . GLY A 1 199 ? -8.312 -19.25 -13.961 1 88 199 GLY A N 1
ATOM 1514 C CA . GLY A 1 199 ? -7.703 -20.25 -13.109 1 88 199 GLY A CA 1
ATOM 1515 C C . GLY A 1 199 ? -7.25 -19.703 -11.773 1 88 199 GLY A C 1
ATOM 1516 O O . GLY A 1 199 ? -7.555 -20.281 -10.727 1 88 199 GLY A O 1
ATOM 1517 N N . LEU A 1 200 ? -6.562 -18.578 -11.734 1 92.31 200 LEU A N 1
ATOM 1518 C CA . LEU A 1 200 ? -6.129 -17.953 -10.484 1 92.31 200 LEU A CA 1
ATOM 1519 C C . LEU A 1 200 ? -7.32 -17.469 -9.672 1 92.31 200 LEU A C 1
ATOM 1521 O O . LEU A 1 200 ? -7.359 -17.656 -8.453 1 92.31 200 LEU A O 1
ATOM 1525 N N . GLY A 1 201 ? -8.219 -16.922 -10.414 1 95.06 201 GLY A N 1
ATOM 1526 C CA . GLY A 1 201 ? -9.375 -16.344 -9.758 1 95.06 201 GLY A CA 1
ATOM 1527 C C . GLY A 1 201 ? -10.203 -17.359 -8.992 1 95.06 201 GLY A C 1
ATOM 1528 O O . GLY A 1 201 ? -10.664 -17.078 -7.887 1 95.06 201 GLY A O 1
ATOM 1529 N N . LEU A 1 202 ? -10.383 -18.484 -9.562 1 94.31 202 LEU A N 1
ATOM 1530 C CA . LEU A 1 202 ? -11.203 -19.516 -8.93 1 94.31 202 LEU A CA 1
ATOM 1531 C C . LEU A 1 202 ? -10.508 -20.078 -7.699 1 94.31 202 LEU A C 1
ATOM 1533 O O . LEU A 1 202 ? -11.164 -20.422 -6.711 1 94.31 202 LEU A O 1
ATOM 1537 N N . TRP A 1 203 ? -9.156 -20.219 -7.762 1 95.31 203 TRP A N 1
ATOM 1538 C CA . TRP A 1 203 ? -8.406 -20.547 -6.555 1 95.31 203 TRP A CA 1
ATOM 1539 C C . TRP A 1 203 ? -8.586 -19.469 -5.492 1 95.31 203 TRP A C 1
ATOM 1541 O O . TRP A 1 203 ? -8.867 -19.766 -4.332 1 95.31 203 TRP A O 1
ATOM 1551 N N . CYS A 1 204 ? -8.484 -18.25 -5.895 1 98.06 204 CYS A N 1
ATOM 1552 C CA . CYS A 1 204 ? -8.562 -17.094 -4.992 1 98.06 204 CYS A CA 1
ATOM 1553 C C . CYS A 1 204 ? -9.914 -17.047 -4.293 1 98.06 204 CYS A C 1
ATOM 1555 O O . CYS A 1 204 ? -9.992 -16.781 -3.092 1 98.06 204 CYS A O 1
ATOM 1557 N N . LEU A 1 205 ? -10.961 -17.312 -5.074 1 98.19 205 LEU A N 1
ATOM 1558 C CA . LEU A 1 205 ? -12.32 -17.297 -4.547 1 98.19 205 LEU A CA 1
ATOM 1559 C C . LEU A 1 205 ? -12.461 -18.297 -3.398 1 98.19 205 LEU A C 1
ATOM 1561 O O . LEU A 1 205 ? -12.93 -17.922 -2.314 1 98.19 205 LEU A O 1
ATOM 1565 N N . GLN A 1 206 ? -12.031 -19.469 -3.623 1 97.62 206 GLN A N 1
ATOM 1566 C CA . GLN A 1 206 ? -12.188 -20.5 -2.604 1 97.62 206 GLN A CA 1
ATOM 1567 C C . GLN A 1 206 ? -11.32 -20.203 -1.384 1 97.62 206 GLN A C 1
ATOM 1569 O O . GLN A 1 206 ? -11.758 -20.391 -0.245 1 97.62 206 GLN A O 1
ATOM 1574 N N . LEU A 1 207 ? -10.094 -19.766 -1.66 1 98.38 207 LEU A N 1
ATOM 1575 C CA . LEU A 1 207 ? -9.188 -19.438 -0.562 1 98.38 207 LEU A CA 1
ATOM 1576 C C . LEU A 1 207 ? -9.727 -18.266 0.249 1 98.38 207 LEU A C 1
ATOM 1578 O O . LEU A 1 207 ? -9.68 -18.281 1.481 1 98.38 207 LEU A O 1
ATOM 1582 N N . ALA A 1 208 ? -10.242 -17.234 -0.429 1 98.75 208 ALA A N 1
ATOM 1583 C CA . ALA A 1 208 ? -10.828 -16.078 0.259 1 98.75 208 ALA A CA 1
ATOM 1584 C C . ALA A 1 208 ? -11.992 -16.5 1.147 1 98.75 208 ALA A C 1
ATOM 1586 O O . ALA A 1 208 ? -12.094 -16.062 2.297 1 98.75 208 ALA A O 1
ATOM 1587 N N . LYS A 1 209 ? -12.836 -17.406 0.618 1 98.19 209 LYS A N 1
ATOM 1588 C CA . LYS A 1 209 ? -13.992 -17.891 1.362 1 98.19 209 LYS A CA 1
ATOM 1589 C C . LYS A 1 209 ? -13.562 -18.641 2.625 1 98.19 209 LYS A C 1
ATOM 1591 O O . LYS A 1 209 ? -14.25 -18.578 3.648 1 98.19 209 LYS A O 1
ATOM 1596 N N . LYS A 1 210 ? -12.414 -19.25 2.578 1 97.88 210 LYS A N 1
ATOM 1597 C CA . LYS A 1 210 ? -11.977 -20.078 3.695 1 97.88 210 LYS A CA 1
ATOM 1598 C C . LYS A 1 210 ? -11.164 -19.266 4.699 1 97.88 210 LYS A C 1
ATOM 1600 O O . LYS A 1 210 ? -11.203 -19.531 5.902 1 97.88 210 LYS A O 1
ATOM 1605 N N . ILE A 1 211 ? -10.438 -18.281 4.242 1 98.38 211 ILE A N 1
ATOM 1606 C CA . ILE A 1 211 ? -9.438 -17.609 5.059 1 98.38 211 ILE A CA 1
ATOM 1607 C C . ILE A 1 211 ? -10.031 -16.359 5.676 1 98.38 211 ILE A C 1
ATOM 1609 O O . ILE A 1 211 ? -9.766 -16.031 6.84 1 98.38 211 ILE A O 1
ATOM 1613 N N . LEU A 1 212 ? -10.852 -15.602 4.941 1 98.69 212 LEU A N 1
ATOM 1614 C CA . LEU A 1 212 ? -11.359 -14.312 5.406 1 98.69 212 LEU A CA 1
ATOM 1615 C C . LEU A 1 212 ? -12.547 -14.508 6.34 1 98.69 212 LEU A C 1
ATOM 1617 O O . LEU A 1 212 ? -13.156 -15.578 6.367 1 98.69 212 LEU A O 1
ATOM 1621 N N . PRO A 1 213 ? -12.891 -13.469 7.102 1 98.5 213 PRO A N 1
ATOM 1622 C CA . PRO A 1 213 ? -14.055 -13.578 7.984 1 98.5 213 PRO A CA 1
ATOM 1623 C C . PRO A 1 213 ? -15.32 -14 7.242 1 98.5 213 PRO A C 1
ATOM 1625 O O . PRO A 1 213 ? -15.562 -13.555 6.117 1 98.5 213 PRO A O 1
ATOM 1628 N N . LYS A 1 214 ? -16.172 -14.812 7.859 1 97.5 214 LYS A N 1
ATOM 1629 C CA . LYS A 1 214 ? -17.375 -15.359 7.246 1 97.5 214 LYS A CA 1
ATOM 1630 C C . LYS A 1 214 ? -18.328 -14.25 6.82 1 97.5 214 LYS A C 1
ATOM 1632 O O . LYS A 1 214 ? -19.125 -14.422 5.895 1 97.5 214 LYS A O 1
ATOM 1637 N N . THR A 1 215 ? -18.203 -13.117 7.469 1 98 215 THR A N 1
ATOM 1638 C CA . THR A 1 215 ? -19.094 -11.992 7.184 1 98 215 THR A CA 1
ATOM 1639 C C . THR A 1 215 ? -18.562 -11.164 6.023 1 98 215 THR A C 1
ATOM 1641 O O . THR A 1 215 ? -19.062 -10.07 5.754 1 98 215 THR A O 1
ATOM 1644 N N . THR A 1 216 ? -17.531 -11.703 5.336 1 98.69 216 THR A N 1
ATOM 1645 C CA . THR A 1 216 ? -17 -11.016 4.172 1 98.69 216 THR A CA 1
ATOM 1646 C C . THR A 1 216 ? -17.719 -11.445 2.902 1 98.69 216 THR A C 1
ATOM 1648 O O . THR A 1 216 ? -17.766 -12.641 2.578 1 98.69 216 THR A O 1
ATOM 1651 N N . ARG A 1 217 ? -18.375 -10.531 2.244 1 98.75 217 ARG A N 1
ATOM 1652 C CA . ARG A 1 217 ? -18.984 -10.766 0.939 1 98.75 217 ARG A CA 1
ATOM 1653 C C . ARG A 1 217 ? -17.922 -10.789 -0.16 1 98.75 217 ARG A C 1
ATOM 1655 O O . ARG A 1 217 ? -17.188 -9.82 -0.33 1 98.75 217 ARG A O 1
ATOM 1662 N N . ILE A 1 218 ? -17.797 -11.906 -0.884 1 98.88 218 ILE A N 1
ATOM 1663 C CA . ILE A 1 218 ? -16.812 -12.047 -1.951 1 98.88 218 ILE A CA 1
ATOM 1664 C C . ILE A 1 218 ? -17.5 -11.914 -3.309 1 98.88 218 ILE A C 1
ATOM 1666 O O . ILE A 1 218 ? -18.359 -12.727 -3.658 1 98.88 218 ILE A O 1
ATOM 1670 N N . VAL A 1 219 ? -17.109 -10.914 -4.098 1 98.88 219 VAL A N 1
ATOM 1671 C CA . VAL A 1 219 ? -17.688 -10.641 -5.406 1 98.88 219 VAL A CA 1
ATOM 1672 C C . VAL A 1 219 ? -16.625 -10.828 -6.492 1 98.88 219 VAL A C 1
ATOM 1674 O O . VAL A 1 219 ? -15.484 -10.391 -6.34 1 98.88 219 VAL A O 1
ATOM 1677 N N . MET A 1 220 ? -17 -11.539 -7.59 1 98.75 220 MET A N 1
ATOM 1678 C CA . MET A 1 220 ? -16.094 -11.773 -8.703 1 98.75 220 MET A CA 1
ATOM 1679 C C . MET A 1 220 ? -16.438 -10.875 -9.891 1 98.75 220 MET A C 1
ATOM 1681 O O . MET A 1 220 ? -17.594 -10.781 -10.281 1 98.75 220 MET A O 1
ATOM 1685 N N . ALA A 1 221 ? -15.453 -10.219 -10.391 1 98.75 221 ALA A N 1
ATOM 1686 C CA . ALA A 1 221 ? -15.641 -9.453 -11.617 1 98.75 221 ALA A CA 1
ATOM 1687 C C . ALA A 1 221 ? -14.883 -10.094 -12.781 1 98.75 221 ALA A C 1
ATOM 1689 O O . ALA A 1 221 ? -13.773 -10.594 -12.602 1 98.75 221 ALA A O 1
ATOM 1690 N N . ASP A 1 222 ? -15.43 -10.094 -13.922 1 97.12 222 ASP A N 1
ATOM 1691 C CA . ASP A 1 222 ? -14.836 -10.633 -15.141 1 97.12 222 ASP A CA 1
ATOM 1692 C C . ASP A 1 222 ? -15.547 -10.086 -16.375 1 97.12 222 ASP A C 1
ATOM 1694 O O . ASP A 1 222 ? -16.656 -9.562 -16.281 1 97.12 222 ASP A O 1
ATOM 1698 N N . ILE A 1 223 ? -14.883 -10.133 -17.469 1 95.88 223 ILE A N 1
ATOM 1699 C CA . ILE A 1 223 ? -15.484 -9.68 -18.719 1 95.88 223 ILE A CA 1
ATOM 1700 C C . ILE A 1 223 ? -16.297 -10.82 -19.344 1 95.88 223 ILE A C 1
ATOM 1702 O O . ILE A 1 223 ? -17.125 -10.586 -20.219 1 95.88 223 ILE A O 1
ATOM 1706 N N . ASN A 1 224 ? -16.031 -12.07 -18.906 1 93.31 224 ASN A N 1
ATOM 1707 C CA . ASN A 1 224 ? -16.656 -13.258 -19.5 1 93.31 224 ASN A CA 1
ATOM 1708 C C . ASN A 1 224 ? -17.766 -13.812 -18.609 1 93.31 224 ASN A C 1
ATOM 1710 O O . ASN A 1 224 ? -17.484 -14.312 -17.516 1 93.31 224 ASN A O 1
ATOM 1714 N N . GLU A 1 225 ? -18.953 -13.852 -19.141 1 95 225 GLU A N 1
ATOM 1715 C CA . GLU A 1 225 ? -20.125 -14.297 -18.375 1 95 225 GLU A CA 1
ATOM 1716 C C . GLU A 1 225 ? -19.984 -15.766 -17.984 1 95 225 GLU A C 1
ATOM 1718 O O . GLU A 1 225 ? -20.453 -16.172 -16.906 1 95 225 GLU A O 1
ATOM 1723 N N . LYS A 1 226 ? -19.484 -16.531 -18.844 1 91.94 226 LYS A N 1
ATOM 1724 C CA . LYS A 1 226 ? -19.328 -17.953 -18.547 1 91.94 226 LYS A CA 1
ATOM 1725 C C . LYS A 1 226 ? -18.422 -18.172 -17.344 1 91.94 226 LYS A C 1
ATOM 1727 O O . LYS A 1 226 ? -18.703 -19.047 -16.516 1 91.94 226 LYS A O 1
ATOM 1732 N N . ASN A 1 227 ? -17.375 -17.422 -17.266 1 91.38 227 ASN A N 1
ATOM 1733 C CA . ASN A 1 227 ? -16.469 -17.516 -16.109 1 91.38 227 ASN A CA 1
ATOM 1734 C C . ASN A 1 227 ? -17.188 -17.125 -14.82 1 91.38 227 ASN A C 1
ATOM 1736 O O . ASN A 1 227 ? -16.969 -17.734 -13.773 1 91.38 227 ASN A O 1
ATOM 1740 N N . LEU A 1 228 ? -18.031 -16.109 -14.914 1 96.44 228 LEU A N 1
ATOM 1741 C CA . LEU A 1 228 ? -18.75 -15.633 -13.742 1 96.44 228 LEU A CA 1
ATOM 1742 C C . LEU A 1 228 ? -19.766 -16.656 -13.266 1 96.44 228 LEU A C 1
ATOM 1744 O O . LEU A 1 228 ? -20 -16.797 -12.062 1 96.44 228 LEU A O 1
ATOM 1748 N N . LYS A 1 229 ? -20.375 -17.359 -14.219 1 95.56 229 LYS A N 1
ATOM 1749 C CA . LYS A 1 229 ? -21.281 -18.438 -13.844 1 95.56 229 LYS A CA 1
ATOM 1750 C C . LYS A 1 229 ? -20.562 -19.5 -13.031 1 95.56 229 LYS A C 1
ATOM 1752 O O . LYS A 1 229 ? -21.078 -19.984 -12.031 1 95.56 229 LYS A O 1
ATOM 1757 N N . VAL A 1 230 ? -19.391 -19.828 -13.5 1 92.44 230 VAL A N 1
ATOM 1758 C CA . VAL A 1 230 ? -18.578 -20.812 -12.781 1 92.44 230 VAL A CA 1
ATOM 1759 C C . VAL A 1 230 ? -18.25 -20.281 -11.383 1 92.44 230 VAL A C 1
ATOM 1761 O O . VAL A 1 230 ? -18.297 -21.031 -10.406 1 92.44 230 VAL A O 1
ATOM 1764 N N . ALA A 1 231 ? -17.891 -19.031 -11.289 1 95.69 231 ALA A N 1
ATOM 1765 C CA . ALA A 1 231 ? -17.547 -18.406 -10.008 1 95.69 231 ALA A CA 1
ATOM 1766 C C . ALA A 1 231 ? -18.719 -18.5 -9.039 1 95.69 231 ALA A C 1
ATOM 1768 O O . ALA A 1 231 ? -18.531 -18.797 -7.852 1 95.69 231 ALA A O 1
ATOM 1769 N N . LEU A 1 232 ? -19.922 -18.266 -9.516 1 97.06 232 LEU A N 1
ATOM 1770 C CA . LEU A 1 232 ? -21.109 -18.359 -8.68 1 97.06 232 LEU A CA 1
ATOM 1771 C C . LEU A 1 232 ? -21.297 -19.797 -8.18 1 97.06 232 LEU A C 1
ATOM 1773 O O . LEU A 1 232 ? -21.594 -20 -7.004 1 97.06 232 LEU A O 1
ATOM 1777 N N . GLU A 1 233 ? -21.078 -20.672 -9.078 1 94.81 233 GLU A N 1
ATOM 1778 C CA . GLU A 1 233 ? -21.203 -22.094 -8.727 1 94.81 233 GLU A CA 1
ATOM 1779 C C . GLU A 1 233 ? -20.172 -22.484 -7.672 1 94.81 233 GLU A C 1
ATOM 1781 O O . GLU A 1 233 ? -20.422 -23.391 -6.863 1 94.81 233 GLU A O 1
ATOM 1786 N N . ARG A 1 234 ? -19.094 -21.75 -7.684 1 93.81 234 ARG A N 1
ATOM 1787 C CA . ARG A 1 234 ? -18 -22.094 -6.781 1 93.81 234 ARG A CA 1
ATOM 1788 C C . ARG A 1 234 ? -18.109 -21.312 -5.473 1 93.81 234 ARG A C 1
ATOM 1790 O O . ARG A 1 234 ? -17.234 -21.406 -4.613 1 93.81 234 ARG A O 1
ATOM 1797 N N . GLY A 1 235 ? -19.125 -20.484 -5.316 1 95.62 235 GLY A N 1
ATOM 1798 C CA . GLY A 1 235 ? -19.406 -19.922 -4 1 95.62 235 GLY A CA 1
ATOM 1799 C C . GLY A 1 235 ? -19.266 -18.406 -3.945 1 95.62 235 GLY A C 1
ATOM 1800 O O . GLY A 1 235 ? -19.344 -17.812 -2.869 1 95.62 235 GLY A O 1
ATOM 1801 N N . ALA A 1 236 ? -19.016 -17.781 -5.062 1 98.38 236 ALA A N 1
ATOM 1802 C CA . ALA A 1 236 ? -19.031 -16.312 -5.035 1 98.38 236 ALA A CA 1
ATOM 1803 C C . ALA A 1 236 ? -20.359 -15.789 -4.527 1 98.38 236 ALA A C 1
ATOM 1805 O O . ALA A 1 236 ? -21.422 -16.328 -4.859 1 98.38 236 ALA A O 1
ATOM 1806 N N . ASP A 1 237 ? -20.328 -14.734 -3.705 1 98.62 237 ASP A N 1
ATOM 1807 C CA . ASP A 1 237 ? -21.562 -14.156 -3.172 1 98.62 237 ASP A CA 1
ATOM 1808 C C . ASP A 1 237 ? -22.25 -13.266 -4.211 1 98.62 237 ASP A C 1
ATOM 1810 O O . ASP A 1 237 ? -23.438 -12.961 -4.09 1 98.62 237 ASP A O 1
ATOM 1814 N N . GLY A 1 238 ? -21.516 -12.797 -5.152 1 98.5 238 GLY A N 1
ATOM 1815 C CA . GLY A 1 238 ? -21.984 -11.977 -6.254 1 98.5 238 GLY A CA 1
ATOM 1816 C C . GLY A 1 238 ? -21 -11.891 -7.402 1 98.5 238 GLY A C 1
ATOM 1817 O O . GLY A 1 238 ? -19.844 -12.328 -7.27 1 98.5 238 GLY A O 1
ATOM 1818 N N . THR A 1 239 ? -21.484 -11.445 -8.523 1 98.56 239 THR A N 1
ATOM 1819 C CA . THR A 1 239 ? -20.625 -11.258 -9.688 1 98.56 239 THR A CA 1
ATOM 1820 C C . THR A 1 239 ? -20.922 -9.922 -10.367 1 98.56 239 THR A C 1
ATOM 1822 O O . THR A 1 239 ? -22 -9.352 -10.188 1 98.56 239 THR A O 1
ATOM 1825 N N . VAL A 1 240 ? -19.969 -9.391 -11 1 98.62 240 VAL A N 1
ATOM 1826 C CA . VAL A 1 240 ? -20.094 -8.188 -11.82 1 98.62 240 VAL A CA 1
ATOM 1827 C C . VAL A 1 240 ? -19.516 -8.438 -13.211 1 98.62 240 VAL A C 1
ATOM 1829 O O . VAL A 1 240 ? -18.344 -8.773 -13.344 1 98.62 240 VAL A O 1
ATOM 1832 N N . LEU A 1 241 ? -20.328 -8.242 -14.195 1 98.19 241 LEU A N 1
ATOM 1833 C CA . LEU A 1 241 ? -19.859 -8.344 -15.57 1 98.19 241 LEU A CA 1
ATOM 1834 C C . LEU A 1 241 ? -19.266 -7.023 -16.047 1 98.19 241 LEU A C 1
ATOM 1836 O O . LEU A 1 241 ? -19.984 -6.031 -16.188 1 98.19 241 LEU A O 1
ATOM 1840 N N . TRP A 1 242 ? -17.969 -7.012 -16.172 1 97.69 242 TRP A N 1
ATOM 1841 C CA . TRP A 1 242 ? -17.312 -5.848 -16.766 1 97.69 242 TRP A CA 1
ATOM 1842 C C . TRP A 1 242 ? -17.312 -5.926 -18.281 1 97.69 242 TRP A C 1
ATOM 1844 O O . TRP A 1 242 ? -16.25 -5.977 -18.906 1 97.69 242 TRP A O 1
ATOM 1854 N N . ASP A 1 243 ? -18.484 -5.75 -18.781 1 94.81 243 ASP A N 1
ATOM 1855 C CA . ASP A 1 243 ? -18.672 -5.785 -20.219 1 94.81 243 ASP A CA 1
ATOM 1856 C C . ASP A 1 243 ? -17.828 -4.723 -20.922 1 94.81 243 ASP A C 1
ATOM 1858 O O . ASP A 1 243 ? -17.703 -3.602 -20.422 1 94.81 243 ASP A O 1
ATOM 1862 N N . ARG A 1 244 ? -17.25 -5.031 -22.047 1 90.81 244 ARG A N 1
ATOM 1863 C CA . ARG A 1 244 ? -16.344 -4.133 -22.766 1 90.81 244 ARG A CA 1
ATOM 1864 C C . ARG A 1 244 ? -17.078 -2.898 -23.266 1 90.81 244 ARG A C 1
ATOM 1866 O O . ARG A 1 244 ? -16.469 -1.865 -23.531 1 90.81 244 ARG A O 1
ATOM 1873 N N . ASN A 1 245 ? -18.453 -2.969 -23.281 1 93.31 245 ASN A N 1
ATOM 1874 C CA . ASN A 1 245 ? -19.25 -1.868 -23.812 1 93.31 245 ASN A CA 1
ATOM 1875 C C . ASN A 1 245 ? -19.656 -0.888 -22.703 1 93.31 245 ASN A C 1
ATOM 1877 O O . ASN A 1 245 ? -20.188 0.184 -23 1 93.31 245 ASN A O 1
ATOM 1881 N N . LEU A 1 246 ? -19.344 -1.156 -21.5 1 94 246 LEU A N 1
ATOM 1882 C CA . LEU A 1 246 ? -19.703 -0.269 -20.391 1 94 246 LEU A CA 1
ATOM 1883 C C . LEU A 1 246 ? -18.781 0.947 -20.359 1 94 246 LEU A C 1
ATOM 1885 O O . LEU A 1 246 ? -17.578 0.826 -20.578 1 94 246 LEU A O 1
ATOM 1889 N N . SER A 1 247 ? -19.469 2.064 -20.141 1 95.69 247 SER A N 1
ATOM 1890 C CA . SER A 1 247 ? -18.625 3.209 -19.797 1 95.69 247 SER A CA 1
ATOM 1891 C C . SER A 1 247 ? -17.938 3.002 -18.453 1 95.69 247 SER A C 1
ATOM 1893 O O . SER A 1 247 ? -18.375 2.17 -17.656 1 95.69 247 SER A O 1
ATOM 1895 N N . GLU A 1 248 ? -16.922 3.689 -18.266 1 94.25 248 GLU A N 1
ATOM 1896 C CA . GLU A 1 248 ? -16.219 3.592 -17 1 94.25 248 GLU A CA 1
ATOM 1897 C C . GLU A 1 248 ? -17.125 3.914 -15.82 1 94.25 248 GLU A C 1
ATOM 1899 O O . GLU A 1 248 ? -17.125 3.209 -14.805 1 94.25 248 GLU A O 1
ATOM 1904 N N . ALA A 1 249 ? -17.875 4.98 -15.93 1 95.25 249 ALA A N 1
ATOM 1905 C CA . ALA A 1 249 ? -18.781 5.391 -14.859 1 95.25 249 ALA A CA 1
ATOM 1906 C C . ALA A 1 249 ? -19.812 4.297 -14.562 1 95.25 249 ALA A C 1
ATOM 1908 O O . ALA A 1 249 ? -20.109 4.023 -13.398 1 95.25 249 ALA A O 1
ATOM 1909 N N . GLU A 1 250 ? -20.328 3.684 -15.602 1 97.06 250 GLU A N 1
ATOM 1910 C CA . GLU A 1 250 ? -21.312 2.607 -15.438 1 97.06 250 GLU A CA 1
ATOM 1911 C C . GLU A 1 250 ? -20.672 1.39 -14.773 1 97.06 250 GLU A C 1
ATOM 1913 O O . GLU A 1 250 ? -21.266 0.782 -13.883 1 97.06 250 GLU A O 1
ATOM 1918 N N . ALA A 1 251 ? -19.5 1.037 -15.227 1 97.81 251 ALA A N 1
ATOM 1919 C CA . ALA A 1 251 ? -18.781 -0.108 -14.656 1 97.81 251 ALA A CA 1
ATOM 1920 C C . ALA A 1 251 ? -18.531 0.092 -13.172 1 97.81 251 ALA A C 1
ATOM 1922 O O . ALA A 1 251 ? -18.703 -0.831 -12.375 1 97.81 251 ALA A O 1
ATOM 1923 N N . ILE A 1 252 ? -18.141 1.302 -12.844 1 97.44 252 ILE A N 1
ATOM 1924 C CA . ILE A 1 252 ? -17.844 1.614 -11.445 1 97.44 252 ILE A CA 1
ATOM 1925 C C . ILE A 1 252 ? -19.141 1.54 -10.625 1 97.44 252 ILE A C 1
ATOM 1927 O O . ILE A 1 252 ? -19.141 0.968 -9.531 1 97.44 252 ILE A O 1
ATOM 1931 N N . GLU A 1 253 ? -20.172 2.1 -11.102 1 97.75 253 GLU A N 1
ATOM 1932 C CA . GLU A 1 253 ? -21.453 2.135 -10.391 1 97.75 253 GLU A CA 1
ATOM 1933 C C . GLU A 1 253 ? -21.969 0.725 -10.117 1 97.75 253 GLU A C 1
ATOM 1935 O O . GLU A 1 253 ? -22.344 0.398 -8.992 1 97.75 253 GLU A O 1
ATOM 1940 N N . ILE A 1 254 ? -22.016 -0.142 -11.156 1 98 254 ILE A N 1
ATOM 1941 C CA . ILE A 1 254 ? -22.531 -1.49 -10.977 1 98 254 ILE A CA 1
ATOM 1942 C C . ILE A 1 254 ? -21.625 -2.283 -10.047 1 98 254 ILE A C 1
ATOM 1944 O O . ILE A 1 254 ? -22.094 -3.133 -9.281 1 98 254 ILE A O 1
ATOM 1948 N N . THR A 1 255 ? -20.312 -2.01 -10.102 1 98.75 255 THR A N 1
ATOM 1949 C CA . THR A 1 255 ? -19.375 -2.688 -9.227 1 98.75 255 THR A CA 1
ATOM 1950 C C . THR A 1 255 ? -19.625 -2.299 -7.77 1 98.75 255 THR A C 1
ATOM 1952 O O . THR A 1 255 ? -19.719 -3.166 -6.898 1 98.75 255 THR A O 1
ATOM 1955 N N . LYS A 1 256 ? -19.719 -0.981 -7.523 1 98.56 256 LYS A N 1
ATOM 1956 C CA . LYS A 1 256 ? -19.938 -0.496 -6.164 1 98.56 256 LYS A CA 1
ATOM 1957 C C . LYS A 1 256 ? -21.234 -1.067 -5.586 1 98.56 256 LYS A C 1
ATOM 1959 O O . LYS A 1 256 ? -21.281 -1.44 -4.41 1 98.56 256 LYS A O 1
ATOM 1964 N N . LYS A 1 257 ? -22.281 -1.178 -6.391 1 98.19 257 LYS A N 1
ATOM 1965 C CA . LYS A 1 257 ? -23.578 -1.683 -5.949 1 98.19 257 LYS A CA 1
ATOM 1966 C C . LYS A 1 257 ? -23.484 -3.146 -5.531 1 98.19 257 LYS A C 1
ATOM 1968 O O . LYS A 1 257 ? -24.25 -3.604 -4.676 1 98.19 257 LYS A O 1
ATOM 1973 N N . ALA A 1 258 ? -22.516 -3.842 -6.078 1 98.44 258 ALA A N 1
ATOM 1974 C CA . ALA A 1 258 ? -22.359 -5.266 -5.789 1 98.44 258 ALA A CA 1
ATOM 1975 C C . ALA A 1 258 ? -21.688 -5.488 -4.441 1 98.44 258 ALA A C 1
ATOM 1977 O O . ALA A 1 258 ? -21.734 -6.59 -3.889 1 98.44 258 ALA A O 1
ATOM 1978 N N . GLY A 1 259 ? -20.984 -4.473 -3.916 1 98.12 259 GLY A N 1
ATOM 1979 C CA . GLY A 1 259 ? -20.328 -4.562 -2.627 1 98.12 259 GLY A CA 1
ATOM 1980 C C . GLY A 1 259 ? -21.219 -4.164 -1.465 1 98.12 259 GLY A C 1
ATOM 1981 O O . GLY A 1 259 ? -22.375 -3.82 -1.66 1 98.12 259 GLY A O 1
ATOM 1982 N N . THR A 1 260 ? -20.641 -4.27 -0.287 1 96.88 260 THR A N 1
ATOM 1983 C CA . THR A 1 260 ? -21.344 -3.816 0.908 1 96.88 260 THR A CA 1
ATOM 1984 C C . THR A 1 260 ? -21.234 -2.301 1.057 1 96.88 260 THR A C 1
ATOM 1986 O O . THR A 1 260 ? -20.172 -1.724 0.829 1 96.88 260 THR A O 1
ATOM 1989 N N . ASP A 1 261 ? -22.375 -1.628 1.361 1 94.25 261 ASP A N 1
ATOM 1990 C CA . ASP A 1 261 ? -22.422 -0.193 1.624 1 94.25 261 ASP A CA 1
ATOM 1991 C C . ASP A 1 261 ? -21.844 0.6 0.453 1 94.25 261 ASP A C 1
ATOM 1993 O O . ASP A 1 261 ? -21.125 1.586 0.654 1 94.25 261 ASP A O 1
ATOM 1997 N N . GLY A 1 262 ? -21.969 0.082 -0.75 1 96.25 262 GLY A N 1
ATOM 1998 C CA . GLY A 1 262 ? -21.641 0.82 -1.96 1 96.25 262 GLY A CA 1
ATOM 1999 C C . GLY A 1 262 ? -20.172 0.78 -2.305 1 96.25 262 GLY A C 1
ATOM 2000 O O . GLY A 1 262 ? -19.641 1.726 -2.891 1 96.25 262 GLY A O 1
ATOM 2001 N N . GLY A 1 263 ? -19.469 -0.267 -1.914 1 98.12 263 GLY A N 1
ATOM 2002 C CA . GLY A 1 263 ? -18.062 -0.352 -2.268 1 98.12 263 GLY A CA 1
ATOM 2003 C C . GLY A 1 263 ? -17.375 -1.578 -1.694 1 98.12 263 GLY A C 1
ATOM 2004 O O . GLY A 1 263 ? -18.047 -2.531 -1.283 1 98.12 263 GLY A O 1
ATOM 2005 N N . PHE A 1 264 ? -16.062 -1.545 -1.754 1 98.88 264 PHE A N 1
ATOM 2006 C CA . PHE A 1 264 ? -15.297 -2.703 -1.324 1 98.88 264 PHE A CA 1
ATOM 2007 C C . PHE A 1 264 ? -14.203 -2.293 -0.341 1 98.88 264 PHE A C 1
ATOM 2009 O O . PHE A 1 264 ? -13.578 -1.241 -0.499 1 98.88 264 PHE A O 1
ATOM 2016 N N . ASP A 1 265 ? -13.922 -3.166 0.677 1 98.75 265 ASP A N 1
ATOM 2017 C CA . ASP A 1 265 ? -12.859 -2.965 1.654 1 98.75 265 ASP A CA 1
ATOM 2018 C C . ASP A 1 265 ? -11.539 -3.553 1.157 1 98.75 265 ASP A C 1
ATOM 2020 O O . ASP A 1 265 ? -10.469 -3.195 1.654 1 98.75 265 ASP A O 1
ATOM 2024 N N . GLY A 1 266 ? -11.617 -4.457 0.26 1 98.88 266 GLY A N 1
ATOM 2025 C CA . GLY A 1 266 ? -10.461 -5.098 -0.335 1 98.88 266 GLY A CA 1
ATOM 2026 C C . GLY A 1 266 ? -10.648 -5.434 -1.803 1 98.88 266 GLY A C 1
ATOM 2027 O O . GLY A 1 266 ? -11.766 -5.711 -2.24 1 98.88 266 GLY A O 1
ATOM 2028 N N . VAL A 1 267 ? -9.594 -5.41 -2.564 1 98.94 267 VAL A N 1
ATOM 2029 C CA . VAL A 1 267 ? -9.578 -5.824 -3.963 1 98.94 267 VAL A CA 1
ATOM 2030 C C . VAL A 1 267 ? -8.344 -6.691 -4.227 1 98.94 267 VAL A C 1
ATOM 2032 O O . VAL A 1 267 ? -7.25 -6.391 -3.746 1 98.94 267 VAL A O 1
ATOM 2035 N N . ILE A 1 268 ? -8.5 -7.793 -4.848 1 98.94 268 ILE A N 1
ATOM 2036 C CA . ILE A 1 268 ? -7.402 -8.555 -5.43 1 98.94 268 ILE A CA 1
ATOM 2037 C C . ILE A 1 268 ? -7.551 -8.602 -6.949 1 98.94 268 ILE A C 1
ATOM 2039 O O . ILE A 1 268 ? -8.539 -9.125 -7.465 1 98.94 268 ILE A O 1
ATOM 2043 N N . ASP A 1 269 ? -6.621 -8.047 -7.633 1 98.75 269 ASP A N 1
ATOM 2044 C CA . ASP A 1 269 ? -6.688 -7.957 -9.086 1 98.75 269 ASP A CA 1
ATOM 2045 C C . ASP A 1 269 ? -5.746 -8.969 -9.742 1 98.75 269 ASP A C 1
ATOM 2047 O O . ASP A 1 269 ? -4.547 -8.711 -9.875 1 98.75 269 ASP A O 1
ATOM 2051 N N . MET A 1 270 ? -6.273 -10.047 -10.258 1 96.44 270 MET A N 1
ATOM 2052 C CA . MET A 1 270 ? -5.48 -11.117 -10.859 1 96.44 270 MET A CA 1
ATOM 2053 C C . MET A 1 270 ? -5.211 -10.828 -12.328 1 96.44 270 MET A C 1
ATOM 2055 O O . MET A 1 270 ? -4.48 -11.57 -12.984 1 96.44 270 MET A O 1
ATOM 2059 N N . VAL A 1 271 ? -5.805 -9.828 -12.867 1 95.06 271 VAL A N 1
ATOM 2060 C CA . VAL A 1 271 ? -5.559 -9.391 -14.242 1 95.06 271 VAL A CA 1
ATOM 2061 C C . VAL A 1 271 ? -4.492 -8.297 -14.25 1 95.06 271 VAL A C 1
ATOM 2063 O O . VAL A 1 271 ? -3.426 -8.469 -14.844 1 95.06 271 VAL A O 1
ATOM 2066 N N . ASN A 1 272 ? -4.828 -7.234 -13.484 1 96.5 272 ASN A N 1
ATOM 2067 C CA . ASN A 1 272 ? -3.922 -6.117 -13.25 1 96.5 272 ASN A CA 1
ATOM 2068 C C . ASN A 1 272 ? -3.604 -5.371 -14.547 1 96.5 272 ASN A C 1
ATOM 2070 O O . ASN A 1 272 ? -2.434 -5.168 -14.875 1 96.5 272 ASN A O 1
ATOM 2074 N N . SER A 1 273 ? -4.609 -5.129 -15.375 1 95.44 273 SER A N 1
ATOM 2075 C CA . SER A 1 273 ? -4.555 -4.207 -16.5 1 95.44 273 SER A CA 1
ATOM 2076 C C . SER A 1 273 ? -4.898 -2.785 -16.078 1 95.44 273 SER A C 1
ATOM 2078 O O . SER A 1 273 ? -5.352 -2.562 -14.953 1 95.44 273 SER A O 1
ATOM 2080 N N . LYS A 1 274 ? -4.637 -1.837 -17 1 96.19 274 LYS A N 1
ATOM 2081 C CA . LYS A 1 274 ? -5.023 -0.458 -16.719 1 96.19 274 LYS A CA 1
ATOM 2082 C C . LYS A 1 274 ? -6.488 -0.374 -16.297 1 96.19 274 LYS A C 1
ATOM 2084 O O . LYS A 1 274 ? -6.812 0.231 -15.273 1 96.19 274 LYS A O 1
ATOM 2089 N N . ILE A 1 275 ? -7.348 -1.023 -17 1 96.69 275 ILE A N 1
ATOM 2090 C CA . ILE A 1 275 ? -8.789 -0.936 -16.781 1 96.69 275 ILE A CA 1
ATOM 2091 C C . ILE A 1 275 ? -9.156 -1.575 -15.445 1 96.69 275 ILE A C 1
ATOM 2093 O O . ILE A 1 275 ? -9.867 -0.97 -14.641 1 96.69 275 ILE A O 1
ATOM 2097 N N . THR A 1 276 ? -8.688 -2.771 -15.195 1 97.88 276 THR A N 1
ATOM 2098 C CA . THR A 1 276 ? -9.102 -3.5 -14 1 97.88 276 THR A CA 1
ATOM 2099 C C . THR A 1 276 ? -8.555 -2.84 -12.742 1 97.88 276 THR A C 1
ATOM 2101 O O . THR A 1 276 ? -9.242 -2.758 -11.719 1 97.88 276 THR A O 1
ATOM 2104 N N . ALA A 1 277 ? -7.32 -2.381 -12.844 1 98 277 ALA A N 1
ATOM 2105 C CA . ALA A 1 277 ? -6.703 -1.738 -11.688 1 98 277 ALA A CA 1
ATOM 2106 C C . ALA A 1 277 ? -7.422 -0.44 -11.328 1 98 277 ALA A C 1
ATOM 2108 O O . ALA A 1 277 ? -7.723 -0.188 -10.164 1 98 277 ALA A O 1
ATOM 2109 N N . GLU A 1 278 ? -7.676 0.405 -12.344 1 97.44 278 GLU A N 1
ATOM 2110 C CA . GLU A 1 278 ? -8.352 1.677 -12.102 1 97.44 278 GLU A CA 1
ATOM 2111 C C . GLU A 1 278 ? -9.773 1.46 -11.594 1 97.44 278 GLU A C 1
ATOM 2113 O O . GLU A 1 278 ? -10.211 2.107 -10.641 1 97.44 278 GLU A O 1
ATOM 2118 N N . ARG A 1 279 ? -10.531 0.539 -12.203 1 97.81 279 ARG A N 1
ATOM 2119 C CA . ARG A 1 279 ? -11.891 0.235 -11.766 1 97.81 279 ARG A CA 1
ATOM 2120 C C . ARG A 1 279 ? -11.906 -0.301 -10.344 1 97.81 279 ARG A C 1
ATOM 2122 O O . ARG A 1 279 ? -12.742 0.093 -9.531 1 97.81 279 ARG A O 1
ATOM 2129 N N . GLY A 1 280 ? -10.961 -1.242 -10.07 1 98.31 280 GLY A N 1
ATOM 2130 C CA . GLY A 1 280 ? -10.867 -1.779 -8.727 1 98.31 280 GLY A CA 1
ATOM 2131 C C . GLY A 1 280 ? -10.617 -0.715 -7.676 1 98.31 280 GLY A C 1
ATOM 2132 O O . GLY A 1 280 ? -11.305 -0.67 -6.652 1 98.31 280 GLY A O 1
ATOM 2133 N N . PHE A 1 281 ? -9.695 0.153 -7.98 1 97.94 281 PHE A N 1
ATOM 2134 C CA . PHE A 1 281 ? -9.328 1.21 -7.043 1 97.94 281 PHE A CA 1
ATOM 2135 C C . PHE A 1 281 ? -10.492 2.162 -6.812 1 97.94 281 PHE A C 1
ATOM 2137 O O . PHE A 1 281 ? -10.789 2.52 -5.672 1 97.94 281 PHE A O 1
ATOM 2144 N N . LYS A 1 282 ? -11.172 2.549 -7.848 1 97.25 282 LYS A N 1
ATOM 2145 C CA . LYS A 1 282 ? -12.25 3.531 -7.789 1 97.25 282 LYS A CA 1
ATOM 2146 C C . LYS A 1 282 ? -13.477 2.959 -7.086 1 97.25 282 LYS A C 1
ATOM 2148 O O . LYS A 1 282 ? -14.383 3.703 -6.703 1 97.25 282 LYS A O 1
ATOM 2153 N N . SER A 1 283 ? -13.508 1.657 -6.859 1 98.31 283 SER A N 1
ATOM 2154 C CA . SER A 1 283 ? -14.688 1.014 -6.281 1 98.31 283 SER A CA 1
ATOM 2155 C C . SER A 1 283 ? -14.484 0.734 -4.793 1 98.31 283 SER A C 1
ATOM 2157 O O . SER A 1 283 ? -15.297 0.044 -4.172 1 98.31 283 SER A O 1
ATOM 2159 N N . THR A 1 284 ? -13.445 1.268 -4.199 1 98.12 284 THR A N 1
ATOM 2160 C CA . THR A 1 284 ? -13.102 0.881 -2.836 1 98.12 284 THR A CA 1
ATOM 2161 C C . THR A 1 284 ? -13.609 1.916 -1.837 1 98.12 284 THR A C 1
ATOM 2163 O O . THR A 1 284 ? -13.852 3.07 -2.197 1 98.12 284 THR A O 1
ATOM 2166 N N . HIS A 1 285 ? -13.789 1.426 -0.623 1 97 285 HIS A N 1
ATOM 2167 C CA . HIS A 1 285 ? -14.062 2.271 0.534 1 97 285 HIS A CA 1
ATOM 2168 C C . HIS A 1 285 ? -12.797 2.969 1.02 1 97 285 HIS A C 1
ATOM 2170 O O . HIS A 1 285 ? -11.688 2.586 0.64 1 97 285 HIS A O 1
ATOM 2176 N N . ARG A 1 286 ? -13.039 4.016 1.854 1 94.81 286 ARG A N 1
ATOM 2177 C CA . ARG A 1 286 ? -11.93 4.57 2.627 1 94.81 286 ARG A CA 1
ATOM 2178 C C . ARG A 1 286 ? -11.297 3.504 3.514 1 94.81 286 ARG A C 1
ATOM 2180 O O . ARG A 1 286 ? -12 2.693 4.117 1 94.81 286 ARG A O 1
ATOM 2187 N N . GLY A 1 287 ? -9.977 3.469 3.568 1 96.81 287 GLY A N 1
ATOM 2188 C CA . GLY A 1 287 ? -9.25 2.518 4.398 1 96.81 287 GLY A CA 1
ATOM 2189 C C . GLY A 1 287 ? -9.039 1.175 3.725 1 96.81 287 GLY A C 1
ATOM 2190 O O . GLY A 1 287 ? -8.555 0.229 4.352 1 96.81 287 GLY A O 1
ATOM 2191 N N . SER A 1 288 ? -9.352 1.07 2.438 1 98.44 288 SER A N 1
ATOM 2192 C CA . SER A 1 288 ? -9.297 -0.202 1.724 1 98.44 288 SER A CA 1
ATOM 2193 C C . SER A 1 288 ? -7.855 -0.577 1.384 1 98.44 288 SER A C 1
ATOM 2195 O O . SER A 1 288 ? -6.953 0.26 1.468 1 98.44 288 SER A O 1
ATOM 2197 N N . LYS A 1 289 ? -7.668 -1.824 1.085 1 98.75 289 LYS A N 1
ATOM 2198 C CA . LYS A 1 289 ? -6.406 -2.342 0.557 1 98.75 289 LYS A CA 1
ATOM 2199 C C . LYS A 1 289 ? -6.629 -3.094 -0.752 1 98.75 289 LYS A C 1
ATOM 2201 O O . LYS A 1 289 ? -7.535 -3.926 -0.853 1 98.75 289 LYS A O 1
ATOM 2206 N N . MET A 1 290 ? -5.836 -2.762 -1.758 1 98.88 290 MET A N 1
ATOM 2207 C CA . MET A 1 290 ? -5.84 -3.443 -3.049 1 98.88 290 MET A CA 1
ATOM 2208 C C . MET A 1 290 ? -4.543 -4.211 -3.266 1 98.88 290 MET A C 1
ATOM 2210 O O . MET A 1 290 ? -3.453 -3.658 -3.096 1 98.88 290 MET A O 1
ATOM 2214 N N . VAL A 1 291 ? -4.684 -5.457 -3.594 1 98.94 291 VAL A N 1
ATOM 2215 C CA . VAL A 1 291 ? -3.543 -6.324 -3.871 1 98.94 291 VAL A CA 1
ATOM 2216 C C . VAL A 1 291 ? -3.453 -6.594 -5.371 1 98.94 291 VAL A C 1
ATOM 2218 O O . VAL A 1 291 ? -4.402 -7.102 -5.977 1 98.94 291 VAL A O 1
ATOM 2221 N N . LEU A 1 292 ? -2.346 -6.246 -5.953 1 98.69 292 LEU A N 1
ATOM 2222 C CA . LEU A 1 292 ? -2.086 -6.461 -7.375 1 98.69 292 LEU A CA 1
ATOM 2223 C C . LEU A 1 292 ? -1.311 -7.754 -7.594 1 98.69 292 LEU A C 1
ATOM 2225 O O . LEU A 1 292 ? -0.271 -7.973 -6.969 1 98.69 292 LEU A O 1
ATOM 2229 N N . VAL A 1 293 ? -1.832 -8.586 -8.539 1 97.38 293 VAL A N 1
ATOM 2230 C CA . VAL A 1 293 ? -1.256 -9.914 -8.734 1 97.38 293 VAL A CA 1
ATOM 2231 C C . VAL A 1 293 ? -0.925 -10.117 -10.211 1 97.38 293 VAL A C 1
ATOM 2233 O O . VAL A 1 293 ? 0.175 -10.562 -10.547 1 97.38 293 VAL A O 1
ATOM 2236 N N . GLY A 1 294 ? -1.836 -9.773 -11.094 1 94.5 294 GLY A N 1
ATOM 2237 C CA . GLY A 1 294 ? -1.703 -10.055 -12.516 1 94.5 294 GLY A CA 1
ATOM 2238 C C . GLY A 1 294 ? -0.524 -9.352 -13.156 1 94.5 294 GLY A C 1
ATOM 2239 O O . GLY A 1 294 ? -0.024 -8.359 -12.625 1 94.5 294 GLY A O 1
ATOM 2240 N N . LEU A 1 295 ? -0.125 -9.859 -14.297 1 92.25 295 LEU A N 1
ATOM 2241 C CA . LEU A 1 295 ? 1.017 -9.312 -15.016 1 92.25 295 LEU A CA 1
ATOM 2242 C C . LEU A 1 295 ? 0.635 -8.961 -16.453 1 92.25 295 LEU A C 1
ATOM 2244 O O . LEU A 1 295 ? 1.419 -9.18 -17.375 1 92.25 295 LEU A O 1
ATOM 2248 N N . TYR A 1 296 ? -0.566 -8.516 -16.609 1 86.44 296 TYR A N 1
ATOM 2249 C CA . TYR A 1 296 ? -1.075 -8.164 -17.922 1 86.44 296 TYR A CA 1
ATOM 2250 C C . TYR A 1 296 ? -0.168 -7.141 -18.594 1 86.44 296 TYR A C 1
ATOM 2252 O O . TYR A 1 296 ? 0.106 -7.242 -19.797 1 86.44 296 TYR A O 1
ATOM 2260 N N . GLY A 1 297 ? 0.284 -6.191 -17.766 1 86.81 297 GLY A N 1
ATOM 2261 C CA . GLY A 1 297 ? 1.146 -5.156 -18.312 1 86.81 297 GLY A CA 1
ATOM 2262 C C . GLY A 1 297 ? 0.536 -3.77 -18.234 1 86.81 297 GLY A C 1
ATOM 2263 O O . GLY A 1 297 ? -0.602 -3.609 -17.797 1 86.81 297 GLY A O 1
ATOM 2264 N N . GLY A 1 298 ? 1.414 -2.834 -18.562 1 92.25 298 GLY A N 1
ATOM 2265 C CA . GLY A 1 298 ? 0.963 -1.453 -18.656 1 92.25 298 GLY A CA 1
ATOM 2266 C C . GLY A 1 298 ? 1.001 -0.728 -17.328 1 92.25 298 GLY A C 1
ATOM 2267 O O . GLY A 1 298 ? 1.666 -1.173 -16.391 1 92.25 298 GLY A O 1
ATOM 2268 N N . GLY A 1 299 ? 0.4 0.45 -17.406 1 95.31 299 GLY A N 1
ATOM 2269 C CA . GLY A 1 299 ? 0.305 1.307 -16.234 1 95.31 299 GLY A CA 1
ATOM 2270 C C . GLY A 1 299 ? -1.106 1.794 -15.969 1 95.31 299 GLY A C 1
ATOM 2271 O O . GLY A 1 299 ? -1.931 1.863 -16.891 1 95.31 299 GLY A O 1
ATOM 2272 N N . ALA A 1 300 ? -1.365 2.02 -14.734 1 95.94 300 ALA A N 1
ATOM 2273 C CA . ALA A 1 300 ? -2.65 2.594 -14.344 1 95.94 300 ALA A CA 1
ATOM 2274 C C . ALA A 1 300 ? -2.467 3.957 -13.688 1 95.94 300 ALA A C 1
ATOM 2276 O O . ALA A 1 300 ? -1.472 4.191 -12.992 1 95.94 300 ALA A O 1
ATOM 2277 N N . THR A 1 301 ? -3.438 4.84 -13.93 1 96.06 301 THR A N 1
ATOM 2278 C CA . THR A 1 301 ? -3.451 6.148 -13.289 1 96.06 301 THR A CA 1
ATOM 2279 C C . THR A 1 301 ? -4.266 6.113 -12 1 96.06 301 THR A C 1
ATOM 2281 O O . THR A 1 301 ? -5.457 5.785 -12.023 1 96.06 301 THR A O 1
ATOM 2284 N N . PHE A 1 302 ? -3.645 6.402 -10.906 1 96.5 302 PHE A N 1
ATOM 2285 C CA . PHE A 1 302 ? -4.324 6.5 -9.617 1 96.5 302 PHE A CA 1
ATOM 2286 C C . PHE A 1 302 ? -4.422 7.953 -9.172 1 96.5 302 PHE A C 1
ATOM 2288 O O . PHE A 1 302 ? -3.447 8.703 -9.258 1 96.5 302 PHE A O 1
ATOM 2295 N N . ALA A 1 303 ? -5.602 8.359 -8.758 1 96 303 ALA A N 1
ATOM 2296 C CA . ALA A 1 303 ? -5.77 9.688 -8.172 1 96 303 ALA A CA 1
ATOM 2297 C C . ALA A 1 303 ? -4.98 9.82 -6.871 1 96 303 ALA A C 1
ATOM 2299 O O . ALA A 1 303 ? -5.234 9.094 -5.906 1 96 303 ALA A O 1
ATOM 2300 N N . LEU A 1 304 ? -4.082 10.727 -6.816 1 96.5 304 LEU A N 1
ATOM 2301 C CA . LEU A 1 304 ? -3.113 10.812 -5.73 1 96.5 304 LEU A CA 1
ATOM 2302 C C . LEU A 1 304 ? -3.785 11.281 -4.441 1 96.5 304 LEU A C 1
ATOM 2304 O O . LEU A 1 304 ? -3.633 10.648 -3.395 1 96.5 304 LEU A O 1
ATOM 2308 N N . PRO A 1 305 ? -4.605 12.375 -4.441 1 94.06 305 PRO A N 1
ATOM 2309 C CA . PRO A 1 305 ? -5.301 12.727 -3.205 1 94.06 305 PRO A CA 1
ATOM 2310 C C . PRO A 1 305 ? -6.258 11.641 -2.729 1 94.06 305 PRO A C 1
ATOM 2312 O O . PRO A 1 305 ? -6.586 11.57 -1.541 1 94.06 305 PRO A O 1
ATOM 2315 N N . GLY A 1 306 ? -6.68 10.797 -3.721 1 92.44 306 GLY A N 1
ATOM 2316 C CA . GLY A 1 306 ? -7.539 9.672 -3.377 1 92.44 306 GLY A CA 1
ATOM 2317 C C . GLY A 1 306 ? -6.871 8.672 -2.447 1 92.44 306 GLY A C 1
ATOM 2318 O O . GLY A 1 306 ? -7.531 8.07 -1.601 1 92.44 306 GLY A O 1
ATOM 2319 N N . PHE A 1 307 ? -5.551 8.477 -2.582 1 95.56 307 PHE A N 1
ATOM 2320 C CA . PHE A 1 307 ? -4.805 7.656 -1.636 1 95.56 307 PHE A CA 1
ATOM 2321 C C . PHE A 1 307 ? -4.855 8.258 -0.237 1 95.56 307 PHE A C 1
ATOM 2323 O O . PHE A 1 307 ? -5.109 7.551 0.74 1 95.56 307 PHE A O 1
ATOM 2330 N N . VAL A 1 308 ? -4.645 9.562 -0.225 1 95.94 308 VAL A N 1
ATOM 2331 C CA . VAL A 1 308 ? -4.43 10.25 1.044 1 95.94 308 VAL A CA 1
ATOM 2332 C C . VAL A 1 308 ? -5.754 10.391 1.788 1 95.94 308 VAL A C 1
ATOM 2334 O O . VAL A 1 308 ? -5.922 9.852 2.883 1 95.94 308 VAL A O 1
ATOM 2337 N N . HIS A 1 309 ? -6.793 10.977 1.126 1 92.44 309 HIS A N 1
ATOM 2338 C CA . HIS A 1 309 ? -8.102 11.164 1.744 1 92.44 309 HIS A CA 1
ATOM 2339 C C . HIS A 1 309 ? -8.797 9.828 1.973 1 92.44 309 HIS A C 1
ATOM 2341 O O . HIS A 1 309 ? -9.562 9.68 2.924 1 92.44 309 HIS A O 1
ATOM 2347 N N . GLY A 1 310 ? -8.422 8.898 1.096 1 93.75 310 GLY A N 1
ATOM 2348 C CA . GLY A 1 310 ? -9.055 7.59 1.182 1 93.75 310 GLY A CA 1
ATOM 2349 C C . GLY A 1 310 ? -8.328 6.641 2.119 1 93.75 310 GLY A C 1
ATOM 2350 O O . GLY A 1 310 ? -8.852 5.578 2.457 1 93.75 310 GLY A O 1
ATOM 2351 N N . LEU A 1 311 ? -7.172 7.027 2.559 1 96.62 311 LEU A N 1
ATOM 2352 C CA . LEU A 1 311 ? -6.348 6.148 3.383 1 96.62 311 LEU A CA 1
ATOM 2353 C C . LEU A 1 311 ? -6.199 4.777 2.732 1 96.62 311 LEU A C 1
ATOM 2355 O O . LEU A 1 311 ? -6.391 3.75 3.389 1 96.62 311 LEU A O 1
ATOM 2359 N N . ARG A 1 312 ? -5.957 4.758 1.457 1 98 312 ARG A N 1
ATOM 2360 C CA . ARG A 1 312 ? -5.941 3.518 0.69 1 98 312 ARG A CA 1
ATOM 2361 C C . ARG A 1 312 ? -4.523 2.973 0.558 1 98 312 ARG A C 1
ATOM 2363 O O . ARG A 1 312 ? -3.555 3.732 0.606 1 98 312 ARG A O 1
ATOM 2370 N N . THR A 1 313 ? -4.395 1.649 0.439 1 98.75 313 THR A N 1
ATOM 2371 C CA . THR A 1 313 ? -3.131 0.95 0.241 1 98.75 313 THR A CA 1
ATOM 2372 C C . THR A 1 313 ? -3.184 0.082 -1.013 1 98.75 313 THR A C 1
ATOM 2374 O O . THR A 1 313 ? -4.188 -0.588 -1.269 1 98.75 313 THR A O 1
ATOM 2377 N N . VAL A 1 314 ? -2.17 0.179 -1.825 1 98.81 314 VAL A N 1
ATOM 2378 C CA . VAL A 1 314 ? -1.97 -0.712 -2.963 1 98.81 314 VAL A CA 1
ATOM 2379 C C . VAL A 1 314 ? -0.652 -1.468 -2.801 1 98.81 314 VAL A C 1
ATOM 2381 O O . VAL A 1 314 ? 0.382 -0.868 -2.5 1 98.81 314 VAL A O 1
ATOM 2384 N N . GLN A 1 315 ? -0.709 -2.771 -2.949 1 98.75 315 GLN A N 1
ATOM 2385 C CA . GLN A 1 315 ? 0.473 -3.598 -2.736 1 98.75 315 GLN A CA 1
ATOM 2386 C C . GLN A 1 315 ? 0.58 -4.688 -3.797 1 98.75 315 GLN A C 1
ATOM 2388 O O . GLN A 1 315 ? -0.427 -5.281 -4.191 1 98.75 315 GLN A O 1
ATOM 2393 N N . GLY A 1 316 ? 1.801 -4.875 -4.293 1 98.25 316 GLY A N 1
ATOM 2394 C CA . GLY A 1 316 ? 2.049 -5.988 -5.199 1 98.25 316 GLY A CA 1
ATOM 2395 C C . GLY A 1 316 ? 2.396 -7.277 -4.48 1 98.25 316 GLY A C 1
ATOM 2396 O O . GLY A 1 316 ? 3.061 -7.254 -3.441 1 98.25 316 GLY A O 1
ATOM 2397 N N . VAL A 1 317 ? 1.954 -8.359 -5.066 1 97.31 317 VAL A N 1
ATOM 2398 C CA . VAL A 1 317 ? 2.283 -9.695 -4.566 1 97.31 317 VAL A CA 1
ATOM 2399 C C . VAL A 1 317 ? 2.816 -10.555 -5.707 1 97.31 317 VAL A C 1
ATOM 2401 O O . VAL A 1 317 ? 2.295 -10.516 -6.82 1 97.31 317 VAL A O 1
ATOM 2404 N N . LEU A 1 318 ? 3.867 -11.281 -5.434 1 94.75 318 LEU A N 1
ATOM 2405 C CA . LEU A 1 318 ? 4.453 -12.211 -6.395 1 94.75 318 LEU A CA 1
ATOM 2406 C C . LEU A 1 318 ? 4.551 -13.617 -5.805 1 94.75 318 LEU A C 1
ATOM 2408 O O . LEU A 1 318 ? 5.301 -13.836 -4.852 1 94.75 318 LEU A O 1
ATOM 2412 N N . VAL A 1 319 ? 3.801 -14.477 -6.254 1 94.38 319 VAL A N 1
ATOM 2413 C CA . VAL A 1 319 ? 3.75 -15.898 -5.93 1 94.38 319 VAL A CA 1
ATOM 2414 C C . VAL A 1 319 ? 3.705 -16.078 -4.414 1 94.38 319 VAL A C 1
ATOM 2416 O O . VAL A 1 319 ? 2.771 -15.617 -3.754 1 94.38 319 VAL A O 1
ATOM 2419 N N . GLY A 1 320 ? 4.723 -16.656 -3.768 1 94.44 320 GLY A N 1
ATOM 2420 C CA . GLY A 1 320 ? 4.715 -16.922 -2.338 1 94.44 320 GLY A CA 1
ATOM 2421 C C . GLY A 1 320 ? 5.898 -17.75 -1.881 1 94.44 320 GLY A C 1
ATOM 2422 O O . GLY A 1 320 ? 6.711 -18.188 -2.699 1 94.44 320 GLY A O 1
ATOM 2423 N N . ARG A 1 321 ? 6.051 -17.938 -0.605 1 94.19 321 ARG A N 1
ATOM 2424 C CA . ARG A 1 321 ? 7.176 -18.625 0.025 1 94.19 321 ARG A CA 1
ATOM 2425 C C . ARG A 1 321 ? 6.887 -20.109 0.199 1 94.19 321 ARG A C 1
ATOM 2427 O O . ARG A 1 321 ? 5.73 -20.531 0.127 1 94.19 321 ARG A O 1
ATOM 2434 N N . LEU A 1 322 ? 7.969 -20.828 0.385 1 94.44 322 LEU A N 1
ATOM 2435 C CA . LEU A 1 322 ? 7.879 -22.266 0.601 1 94.44 322 LEU A CA 1
ATOM 2436 C C . LEU A 1 322 ? 6.961 -22.578 1.779 1 94.44 322 LEU A C 1
ATOM 2438 O O . LEU A 1 322 ? 6.148 -23.5 1.709 1 94.44 322 LEU A O 1
ATOM 2442 N N . ALA A 1 323 ? 7.109 -21.797 2.865 1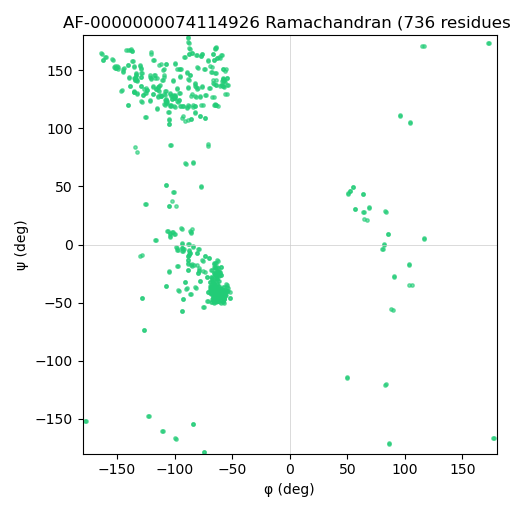 94.81 323 ALA A N 1
ATOM 2443 C CA . ALA A 1 323 ? 6.258 -22.016 4.031 1 94.81 323 ALA A CA 1
ATOM 2444 C C . ALA A 1 323 ? 4.781 -21.875 3.668 1 94.81 323 ALA A C 1
ATOM 2446 O O . ALA A 1 323 ? 3.938 -22.625 4.152 1 94.81 323 ALA A O 1
ATOM 2447 N N . GLN A 1 324 ? 4.5 -20.922 2.854 1 96.75 324 GLN A N 1
ATOM 2448 C CA . GLN A 1 324 ? 3.125 -20.703 2.42 1 96.75 324 GLN A CA 1
ATOM 2449 C C . GLN A 1 324 ? 2.625 -21.859 1.561 1 96.75 324 GLN A C 1
ATOM 2451 O O . GLN A 1 324 ? 1.443 -22.203 1.604 1 96.75 324 GLN A O 1
ATOM 2456 N N . LEU A 1 325 ? 3.533 -22.406 0.741 1 97.38 325 LEU A N 1
ATOM 2457 C CA . LEU A 1 325 ? 3.131 -23.562 -0.054 1 97.38 325 LEU A CA 1
ATOM 2458 C C . LEU A 1 325 ? 2.725 -24.734 0.845 1 97.38 325 LEU A C 1
ATOM 2460 O O . LEU A 1 325 ? 1.721 -25.406 0.589 1 97.38 325 LEU A O 1
ATOM 2464 N N . ARG A 1 326 ? 3.49 -24.984 1.89 1 97.5 326 ARG A N 1
ATOM 2465 C CA . ARG A 1 326 ? 3.166 -26.047 2.832 1 97.5 326 ARG A CA 1
ATOM 2466 C C . ARG A 1 326 ? 1.812 -25.812 3.49 1 97.5 326 ARG A C 1
ATOM 2468 O O . ARG A 1 326 ? 1 -26.734 3.609 1 97.5 326 ARG A O 1
ATOM 2475 N N . GLU A 1 327 ? 1.578 -24.5 3.885 1 98.06 327 GLU A N 1
ATOM 2476 C CA . GLU A 1 327 ? 0.287 -24.125 4.457 1 98.06 327 GLU A CA 1
ATOM 2477 C C . GLU A 1 327 ? -0.844 -24.359 3.459 1 98.06 327 GLU A C 1
ATOM 2479 O O . GLU A 1 327 ? -1.91 -24.859 3.826 1 98.06 327 GLU A O 1
ATOM 2484 N N . LEU A 1 328 ? -0.594 -24.016 2.248 1 98.44 328 LEU A N 1
ATOM 2485 C CA . LEU A 1 328 ? -1.6 -24.141 1.198 1 98.44 328 LEU A CA 1
ATOM 2486 C C . LEU A 1 328 ? -1.944 -25.609 0.943 1 98.44 328 LEU A C 1
ATOM 2488 O O . LEU A 1 328 ? -3.119 -25.953 0.832 1 98.44 328 LEU A O 1
ATOM 2492 N N . VAL A 1 329 ? -0.924 -26.438 0.792 1 98.25 329 VAL A N 1
ATOM 2493 C CA . VAL A 1 329 ? -1.144 -27.859 0.542 1 98.25 329 VAL A CA 1
ATOM 2494 C C . VAL A 1 329 ? -1.987 -28.453 1.667 1 98.25 329 VAL A C 1
ATOM 2496 O O . VAL A 1 329 ? -2.947 -29.188 1.409 1 98.25 329 VAL A O 1
ATOM 2499 N N . ALA A 1 330 ? -1.669 -28.125 2.896 1 97.88 330 ALA A N 1
ATOM 2500 C CA . ALA A 1 330 ? -2.438 -28.609 4.043 1 97.88 330 ALA A CA 1
ATOM 2501 C C . ALA A 1 330 ? -3.881 -28.109 3.979 1 97.88 330 ALA A C 1
ATOM 2503 O O . ALA A 1 330 ? -4.812 -28.891 4.227 1 97.88 330 ALA A O 1
ATOM 2504 N N . LEU A 1 331 ? -4.031 -26.891 3.635 1 97.94 331 LEU A N 1
ATOM 2505 C CA . LEU A 1 331 ? -5.359 -26.297 3.576 1 97.94 331 LEU A CA 1
ATOM 2506 C C . LEU A 1 331 ? -6.199 -26.938 2.48 1 97.94 331 LEU A C 1
ATOM 2508 O O . LEU A 1 331 ? -7.383 -27.219 2.688 1 97.94 331 LEU A O 1
ATOM 2512 N N . VAL A 1 332 ? -5.621 -27.094 1.302 1 97.5 332 VAL A N 1
ATOM 2513 C CA . VAL A 1 332 ? -6.332 -27.688 0.177 1 97.5 332 VAL A CA 1
ATOM 2514 C C . VAL A 1 332 ? -6.773 -29.109 0.536 1 97.5 332 VAL A C 1
ATOM 2516 O O . VAL A 1 332 ? -7.887 -29.516 0.201 1 97.5 332 VAL A O 1
ATOM 2519 N N . ALA A 1 333 ? -5.93 -29.812 1.239 1 97.12 333 ALA A N 1
ATOM 2520 C CA . ALA A 1 333 ? -6.258 -31.172 1.664 1 97.12 333 ALA A CA 1
ATOM 2521 C C . ALA A 1 333 ? -7.395 -31.172 2.684 1 97.12 333 ALA A C 1
ATOM 2523 O O . ALA A 1 333 ? -8.352 -31.938 2.553 1 97.12 333 ALA A O 1
ATOM 2524 N N . GLU A 1 334 ? -7.297 -30.328 3.654 1 96.25 334 GLU A N 1
ATOM 2525 C CA . GLU A 1 334 ? -8.258 -30.266 4.754 1 96.25 334 GLU A CA 1
ATOM 2526 C C . GLU A 1 334 ? -9.625 -29.797 4.273 1 96.25 334 GLU A C 1
ATOM 2528 O O . GLU A 1 334 ? -10.648 -30.359 4.664 1 96.25 334 GLU A O 1
ATOM 2533 N N . GLU A 1 335 ? -9.625 -28.828 3.391 1 95.19 335 GLU A N 1
ATOM 2534 C CA . GLU A 1 335 ? -10.875 -28.172 3.008 1 95.19 335 GLU A CA 1
ATOM 2535 C C . GLU A 1 335 ? -11.422 -28.75 1.706 1 95.19 335 GLU A C 1
ATOM 2537 O O . GLU A 1 335 ? -12.5 -28.359 1.254 1 95.19 335 GLU A O 1
ATOM 2542 N N . LYS A 1 336 ? -10.664 -29.641 1.105 1 93.31 336 LYS A N 1
ATOM 2543 C CA . LYS A 1 336 ? -11.062 -30.312 -0.129 1 93.31 336 LYS A CA 1
ATOM 2544 C C . LYS A 1 336 ? -11.406 -29.297 -1.218 1 93.31 336 LYS A C 1
ATOM 2546 O O . LYS A 1 336 ? -12.484 -29.359 -1.813 1 93.31 336 LYS A O 1
ATOM 2551 N N . LEU A 1 337 ? -10.531 -28.375 -1.39 1 94 337 LEU A N 1
ATOM 2552 C CA . LEU A 1 337 ? -10.742 -27.344 -2.404 1 94 337 LEU A CA 1
ATOM 2553 C C . LEU A 1 337 ? -10.75 -27.953 -3.803 1 94 337 LEU A C 1
ATOM 2555 O O . LEU A 1 337 ? -10.039 -28.938 -4.062 1 94 337 LEU A O 1
ATOM 2559 N N . VAL A 1 338 ? -11.531 -27.359 -4.664 1 91.75 338 VAL A N 1
ATOM 2560 C CA . VAL A 1 338 ? -11.758 -27.875 -6.012 1 91.75 338 VAL A CA 1
ATOM 2561 C C . VAL A 1 338 ? -10.938 -27.062 -7.016 1 91.75 338 VAL A C 1
ATOM 2563 O O . VAL A 1 338 ? -11 -25.828 -7.023 1 91.75 338 VAL A O 1
ATOM 2566 N N . PRO A 1 339 ? -10.133 -27.719 -7.793 1 91.44 339 PRO A N 1
ATOM 2567 C CA . PRO A 1 339 ? -9.344 -27 -8.789 1 91.44 339 PRO A CA 1
ATOM 2568 C C . PRO A 1 339 ? -10.211 -26.375 -9.875 1 91.44 339 PRO A C 1
ATOM 2570 O O . PRO A 1 339 ? -11.375 -26.734 -10.031 1 91.44 339 PRO A O 1
ATOM 2573 N N . PRO A 1 340 ? -9.617 -25.453 -10.609 1 90.25 340 PRO A N 1
ATOM 2574 C CA . PRO A 1 340 ? -10.281 -25.047 -11.852 1 90.25 340 PRO A CA 1
ATOM 2575 C C . PRO A 1 340 ? -10.359 -26.172 -12.875 1 90.25 340 PRO A C 1
ATOM 2577 O O . PRO A 1 340 ? -9.734 -27.219 -12.688 1 90.25 340 PRO A O 1
ATOM 2580 N N . PRO A 1 341 ? -11.156 -25.938 -13.93 1 89.5 341 PRO A N 1
ATOM 2581 C CA . PRO A 1 341 ? -11.188 -26.938 -14.992 1 89.5 341 PRO A CA 1
ATOM 2582 C C . PRO A 1 341 ? -9.805 -27.219 -15.586 1 89.5 341 PRO A C 1
ATOM 2584 O O . PRO A 1 341 ? -9.031 -26.281 -15.812 1 89.5 341 PRO A O 1
ATOM 2587 N N . LEU A 1 342 ? -9.531 -28.516 -15.773 1 93.62 342 LEU A N 1
ATOM 2588 C CA . LEU A 1 342 ? -8.219 -28.906 -16.266 1 93.62 342 LEU A CA 1
ATOM 2589 C C . LEU A 1 342 ? -8.336 -29.531 -17.656 1 93.62 342 LEU A C 1
ATOM 2591 O O . LEU A 1 342 ? -9.273 -30.266 -17.953 1 93.62 342 LEU A O 1
ATOM 2595 N N . THR A 1 343 ? -7.5 -29.156 -18.516 1 94.69 343 THR A N 1
ATOM 2596 C CA . THR A 1 343 ? -7.285 -29.828 -19.797 1 94.69 343 THR A CA 1
ATOM 2597 C C . THR A 1 343 ? -5.902 -30.469 -19.844 1 94.69 343 THR A C 1
ATOM 2599 O O . THR A 1 343 ? -4.914 -29.859 -19.422 1 94.69 343 THR A O 1
ATOM 2602 N N . PHE A 1 344 ? -5.824 -31.688 -20.359 1 97.38 344 PHE A N 1
ATOM 2603 C CA . PHE A 1 344 ? -4.582 -32.438 -20.297 1 97.38 344 PHE A CA 1
ATOM 2604 C C . PHE A 1 344 ? -3.953 -32.562 -21.672 1 97.38 344 PHE A C 1
ATOM 2606 O O . PHE A 1 344 ? -4.66 -32.75 -22.672 1 97.38 344 PHE A O 1
ATOM 2613 N N . TYR A 1 345 ? -2.674 -32.562 -21.734 1 97.75 345 TYR A N 1
ATOM 2614 C CA . TYR A 1 345 ? -1.859 -32.781 -22.922 1 97.75 345 TYR A CA 1
ATOM 2615 C C . TYR A 1 345 ? -0.681 -33.688 -22.609 1 97.75 345 TYR A C 1
ATOM 2617 O O . TYR A 1 345 ? -0.296 -33.844 -21.453 1 97.75 345 TYR A O 1
ATOM 2625 N N . SER A 1 346 ? -0.11 -34.344 -23.656 1 98.25 346 SER A N 1
ATOM 2626 C CA . SER A 1 346 ? 1.132 -35.094 -23.5 1 98.25 346 SER A CA 1
ATOM 2627 C C . SER A 1 346 ? 2.348 -34.188 -23.703 1 98.25 346 SER A C 1
ATOM 2629 O O . SER A 1 346 ? 2.221 -33.031 -24.156 1 98.25 346 SER A O 1
ATOM 2631 N N . LEU A 1 347 ? 3.5 -34.688 -23.25 1 98.38 347 LEU A N 1
ATOM 2632 C CA . LEU A 1 347 ? 4.742 -33.969 -23.484 1 98.38 347 LEU A CA 1
ATOM 2633 C C . LEU A 1 347 ? 4.938 -33.656 -24.953 1 98.38 347 LEU A C 1
ATOM 2635 O O . LEU A 1 347 ? 5.434 -32.594 -25.328 1 98.38 347 LEU A O 1
ATOM 2639 N N . ASP A 1 348 ? 4.543 -34.594 -25.812 1 97.94 348 ASP A N 1
ATOM 2640 C CA . ASP A 1 348 ? 4.68 -34.438 -27.266 1 97.94 348 ASP A CA 1
ATOM 2641 C C . ASP A 1 348 ? 3.848 -33.25 -27.766 1 97.94 348 ASP A C 1
ATOM 2643 O O . ASP A 1 348 ? 4.18 -32.625 -28.797 1 97.94 348 ASP A O 1
ATOM 2647 N N . ASP A 1 349 ? 2.824 -32.906 -27 1 97.44 349 ASP A N 1
ATOM 2648 C CA . ASP A 1 349 ? 1.909 -31.844 -27.406 1 97.44 349 ASP A CA 1
ATOM 2649 C C . ASP A 1 349 ? 2.139 -30.562 -26.609 1 97.44 349 ASP A C 1
ATOM 2651 O O . ASP A 1 349 ? 1.295 -29.672 -26.609 1 97.44 349 ASP A O 1
ATOM 2655 N N . ALA A 1 350 ? 3.236 -30.562 -25.891 1 97.44 350 ALA A N 1
ATOM 2656 C CA . ALA A 1 350 ? 3.5 -29.438 -25 1 97.44 350 ALA A CA 1
ATOM 2657 C C . ALA A 1 350 ? 3.527 -28.109 -25.766 1 97.44 350 ALA A C 1
ATOM 2659 O O . ALA A 1 350 ? 3.008 -27.094 -25.297 1 97.44 350 ALA A O 1
ATOM 2660 N N . PHE A 1 351 ? 4.105 -28.125 -26.922 1 97.06 351 PHE A N 1
ATOM 2661 C CA . PHE A 1 351 ? 4.199 -26.906 -27.719 1 97.06 351 PHE A CA 1
ATOM 2662 C C . PHE A 1 351 ? 2.812 -26.422 -28.125 1 97.06 351 PHE A C 1
ATOM 2664 O O . PHE A 1 351 ? 2.508 -25.234 -28 1 97.06 351 PHE A O 1
ATOM 2671 N N . ASN A 1 352 ? 2.039 -27.312 -28.641 1 96.62 352 ASN A N 1
ATOM 2672 C CA . ASN A 1 352 ? 0.671 -26.969 -29 1 96.62 352 ASN A CA 1
ATOM 2673 C C . ASN A 1 352 ? -0.103 -26.406 -27.812 1 96.62 352 ASN A C 1
ATOM 2675 O O . ASN A 1 352 ? -0.848 -25.438 -27.953 1 96.62 352 ASN A O 1
ATOM 2679 N N . ALA A 1 353 ? 0.068 -27.031 -26.688 1 96.69 353 ALA A N 1
ATOM 2680 C CA . ALA A 1 353 ? -0.593 -26.562 -25.469 1 96.69 353 ALA A CA 1
ATOM 2681 C C . ALA A 1 353 ? -0.166 -25.141 -25.125 1 96.69 353 ALA A C 1
ATOM 2683 O O . ALA A 1 353 ? -0.999 -24.312 -24.766 1 96.69 353 ALA A O 1
ATOM 2684 N N . MET A 1 354 ? 1.101 -24.828 -25.234 1 96.69 354 MET A N 1
ATOM 2685 C CA . MET A 1 354 ? 1.606 -23.484 -24.953 1 96.69 354 MET A CA 1
ATOM 2686 C C . MET A 1 354 ? 1 -22.469 -25.906 1 96.69 354 MET A C 1
ATOM 2688 O O . MET A 1 354 ? 0.684 -21.344 -25.516 1 96.69 354 MET A O 1
ATOM 2692 N N . CYS A 1 355 ? 0.8 -22.859 -27.172 1 96.75 355 CYS A N 1
ATOM 2693 C CA . CYS A 1 355 ? 0.177 -21.984 -28.172 1 96.75 355 CYS A CA 1
ATOM 2694 C C . CYS A 1 355 ? -1.258 -21.656 -27.781 1 96.75 355 CYS A C 1
ATOM 2696 O O . CYS A 1 355 ? -1.692 -20.516 -27.891 1 96.75 355 CYS A O 1
ATOM 2698 N N . LEU A 1 356 ? -1.935 -22.641 -27.312 1 93.62 356 LEU A N 1
ATOM 2699 C CA . LEU A 1 356 ? -3.32 -22.438 -26.891 1 93.62 356 LEU A CA 1
ATOM 2700 C C . LEU A 1 356 ? -3.4 -21.5 -25.703 1 93.62 356 LEU A C 1
ATOM 2702 O O . LEU A 1 356 ? -4.289 -20.641 -25.641 1 93.62 356 LEU A O 1
ATOM 2706 N N . VAL A 1 357 ? -2.471 -21.656 -24.75 1 91.75 357 VAL A N 1
ATOM 2707 C CA . VAL A 1 357 ? -2.422 -20.781 -23.578 1 91.75 357 VAL A CA 1
ATOM 2708 C C . VAL A 1 357 ? -2.096 -19.359 -24 1 91.75 357 VAL A C 1
ATOM 2710 O O . VAL A 1 357 ? -2.748 -18.406 -23.578 1 91.75 357 VAL A O 1
ATOM 2713 N N . ARG A 1 358 ? -1.14 -19.172 -24.844 1 91.62 358 ARG A N 1
ATOM 2714 C CA . ARG A 1 358 ? -0.749 -17.859 -25.375 1 91.62 358 ARG A CA 1
ATOM 2715 C C . ARG A 1 358 ? -1.938 -17.156 -26 1 91.62 358 ARG A C 1
ATOM 2717 O O . ARG A 1 358 ? -2.109 -15.945 -25.828 1 91.62 358 ARG A O 1
ATOM 2724 N N . ASP A 1 359 ? -2.734 -17.969 -26.703 1 91 359 ASP A N 1
ATOM 2725 C CA . ASP A 1 359 ? -3.822 -17.406 -27.5 1 91 359 ASP A CA 1
ATOM 2726 C C . ASP A 1 359 ? -5.086 -17.25 -26.656 1 91 359 ASP A C 1
ATOM 2728 O O . ASP A 1 359 ? -6.117 -16.797 -27.156 1 91 359 ASP A O 1
ATOM 2732 N N . GLY A 1 360 ? -5.035 -17.609 -25.375 1 83.25 360 GLY A N 1
ATOM 2733 C CA . GLY A 1 360 ? -6.184 -17.469 -24.484 1 83.25 360 GLY A CA 1
ATOM 2734 C C . GLY A 1 360 ? -7.32 -18.422 -24.828 1 83.25 360 GLY A C 1
ATOM 2735 O O . GLY A 1 360 ? -8.492 -18.094 -24.641 1 83.25 360 GLY A O 1
ATOM 2736 N N . LYS A 1 361 ? -7.055 -19.578 -25.328 1 83.44 361 LYS A N 1
ATOM 2737 C CA . LYS A 1 361 ? -8.062 -20.531 -25.812 1 83.44 361 LYS A CA 1
ATOM 2738 C C . LYS A 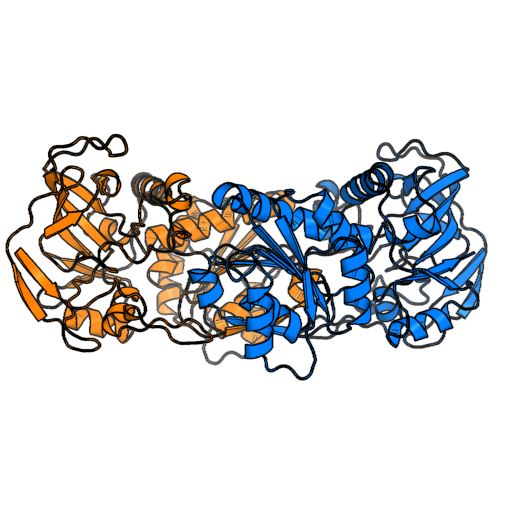1 361 ? -8.266 -21.656 -24.828 1 83.44 361 LYS A C 1
ATOM 2740 O O . LYS A 1 361 ? -8.938 -22.656 -25.125 1 83.44 361 LYS A O 1
ATOM 2745 N N . VAL A 1 362 ? -7.672 -21.578 -23.703 1 82.06 362 VAL A N 1
ATOM 2746 C CA . VAL A 1 362 ? -7.793 -22.609 -22.672 1 82.06 362 VAL A CA 1
ATOM 2747 C C . VAL A 1 362 ? -8.797 -22.156 -21.609 1 82.06 362 VAL A C 1
ATOM 2749 O O . VAL A 1 362 ? -8.75 -21.016 -21.156 1 82.06 362 VAL A O 1
ATOM 2752 N N . GLN A 1 363 ? -9.758 -22.938 -21.297 1 78.81 363 GLN A N 1
ATOM 2753 C CA . GLN A 1 363 ? -10.633 -22.719 -20.156 1 78.81 363 GLN A CA 1
ATOM 2754 C C . GLN A 1 363 ? -10.062 -23.359 -18.891 1 78.81 363 GLN A C 1
ATOM 2756 O O . GLN A 1 363 ? -9.82 -24.562 -18.859 1 78.81 363 GLN A O 1
ATOM 2761 N N . GLY A 1 364 ? -9.82 -22.578 -17.906 1 85.19 364 GLY A N 1
ATOM 2762 C CA . GLY A 1 364 ? -9.195 -23.094 -16.703 1 85.19 364 GLY A CA 1
ATOM 2763 C C . GLY A 1 364 ? -7.684 -23.188 -16.812 1 85.19 364 GLY A C 1
ATOM 2764 O O . GLY A 1 364 ? -7.012 -22.188 -17.094 1 85.19 364 GLY A O 1
ATOM 2765 N N . ARG A 1 365 ? -7.199 -24.469 -16.641 1 91.38 365 ARG A N 1
ATOM 2766 C CA . ARG A 1 365 ? -5.754 -24.672 -16.625 1 91.38 365 ARG A CA 1
ATOM 2767 C C . ARG A 1 365 ? -5.359 -25.844 -17.516 1 91.38 365 ARG A C 1
ATOM 2769 O O . ARG A 1 365 ? -6.125 -26.812 -17.656 1 91.38 365 ARG A O 1
ATOM 2776 N N . CYS A 1 366 ? -4.188 -25.734 -18.109 1 94.69 366 CYS A N 1
ATOM 2777 C CA . CYS A 1 366 ? -3.613 -26.828 -18.891 1 94.69 366 CYS A CA 1
ATOM 2778 C C . CYS A 1 366 ? -2.541 -27.562 -18.094 1 94.69 366 CYS A C 1
ATOM 2780 O O . CYS A 1 366 ? -1.753 -26.938 -17.391 1 94.69 366 CYS A O 1
ATOM 2782 N N . VAL A 1 367 ? -2.529 -28.859 -18.25 1 97.56 367 VAL A N 1
ATOM 2783 C CA . VAL A 1 367 ? -1.581 -29.703 -17.531 1 97.56 367 VAL A CA 1
ATOM 2784 C C . VAL A 1 367 ? -0.981 -30.734 -18.484 1 97.56 367 VAL A C 1
ATOM 2786 O O . VAL A 1 367 ? -1.699 -31.344 -19.281 1 97.56 367 VAL A O 1
ATOM 2789 N N . ILE A 1 368 ? 0.287 -30.859 -18.469 1 98.38 368 ILE A N 1
ATOM 2790 C CA . ILE A 1 368 ? 0.96 -31.953 -19.156 1 98.38 368 ILE A CA 1
ATOM 2791 C C . ILE A 1 368 ? 0.931 -33.219 -18.297 1 98.38 368 ILE A C 1
ATOM 2793 O O . ILE A 1 368 ? 1.313 -33.188 -17.125 1 98.38 368 ILE A O 1
ATOM 2797 N N . LYS A 1 369 ? 0.497 -34.219 -18.844 1 98.44 369 LYS A N 1
ATOM 2798 C CA . LYS A 1 369 ? 0.46 -35.531 -18.203 1 98.44 369 LYS A CA 1
ATOM 2799 C C . LYS A 1 369 ? 1.484 -36.469 -18.812 1 98.44 369 LYS A C 1
ATOM 2801 O O . LYS A 1 369 ? 1.535 -36.625 -20.047 1 98.44 369 LYS A O 1
ATOM 2806 N N . PHE A 1 370 ? 2.268 -37.062 -17.984 1 97.94 370 PHE A N 1
ATOM 2807 C CA . PHE A 1 370 ? 3.346 -37.938 -18.438 1 97.94 370 PHE A CA 1
ATOM 2808 C C . PHE A 1 370 ? 2.965 -39.406 -18.297 1 97.94 370 PHE A C 1
ATOM 2810 O O . PHE A 1 370 ? 2.201 -39.75 -17.391 1 97.94 370 PHE A O 1
ATOM 2817 N N . MET B 1 1 ? -15.203 38.531 21.844 1 96.44 1 MET B N 1
ATOM 2818 C CA . MET B 1 1 ? -14.039 37.938 21.188 1 96.44 1 MET B CA 1
ATOM 2819 C C . MET B 1 1 ? -13.953 38.375 19.719 1 96.44 1 MET B C 1
ATOM 2821 O O . MET B 1 1 ? -14.969 38.688 19.109 1 96.44 1 MET B O 1
ATOM 2825 N N . ARG B 1 2 ? -12.719 38.5 19.219 1 98.12 2 ARG B N 1
ATOM 2826 C CA . ARG B 1 2 ? -12.484 38.812 17.828 1 98.12 2 ARG B CA 1
ATOM 2827 C C . ARG B 1 2 ? -12.258 37.562 17 1 98.12 2 ARG B C 1
ATOM 2829 O O . ARG B 1 2 ? -11.688 36.594 17.484 1 98.12 2 ARG B O 1
ATOM 2836 N N . LYS B 1 3 ? -12.742 37.594 15.766 1 97.94 3 LYS B N 1
ATOM 2837 C CA . LYS B 1 3 ? -12.523 36.469 14.867 1 97.94 3 LYS B CA 1
ATOM 2838 C C . LYS B 1 3 ? -12.5 36.906 13.414 1 97.94 3 LYS B C 1
ATOM 2840 O O . LYS B 1 3 ? -12.984 38 13.086 1 97.94 3 LYS B O 1
ATOM 2845 N N . ALA B 1 4 ? -11.828 36.25 12.578 1 98.19 4 ALA B N 1
ATOM 2846 C CA . ALA B 1 4 ? -11.852 36.406 11.125 1 98.19 4 ALA B CA 1
ATOM 2847 C C . ALA B 1 4 ? -12.578 35.219 10.477 1 98.19 4 ALA B C 1
ATOM 2849 O O . ALA B 1 4 ? -12.258 34.062 10.742 1 98.19 4 ALA B O 1
ATOM 2850 N N . GLN B 1 5 ? -13.602 35.5 9.672 1 97.75 5 GLN B N 1
ATOM 2851 C CA . GLN B 1 5 ? -14.414 34.406 9.148 1 97.75 5 GLN B CA 1
ATOM 2852 C C . GLN B 1 5 ? -14.562 34.5 7.637 1 97.75 5 GLN B C 1
ATOM 2854 O O . GLN B 1 5 ? -14.461 35.594 7.066 1 97.75 5 GLN B O 1
ATOM 2859 N N . ILE B 1 6 ? -14.648 33.375 7.02 1 97.12 6 ILE B N 1
ATOM 2860 C CA . ILE B 1 6 ? -15.047 33.25 5.621 1 97.12 6 ILE B CA 1
ATOM 2861 C C . ILE B 1 6 ? -16.578 33.281 5.512 1 97.12 6 ILE B C 1
ATOM 2863 O O . ILE B 1 6 ? -17.25 32.344 5.926 1 97.12 6 ILE B O 1
ATOM 2867 N N . VAL B 1 7 ? -17.109 34.312 4.91 1 97 7 VAL B N 1
ATOM 2868 C CA . VAL B 1 7 ? -18.547 34.469 4.832 1 97 7 VAL B CA 1
ATOM 2869 C C . VAL B 1 7 ? -19.078 33.781 3.57 1 97 7 VAL B C 1
ATOM 2871 O O . VAL B 1 7 ? -20.172 33.219 3.572 1 97 7 VAL B O 1
ATOM 2874 N N . ALA B 1 8 ? -18.281 33.906 2.52 1 96 8 ALA B N 1
ATOM 2875 C CA . ALA B 1 8 ? -18.562 33.25 1.243 1 96 8 ALA B CA 1
ATOM 2876 C C . ALA B 1 8 ? -17.266 32.812 0.567 1 96 8 ALA B C 1
ATOM 2878 O O . ALA B 1 8 ? -16.203 33.406 0.774 1 96 8 ALA B O 1
ATOM 2879 N N . PRO B 1 9 ? -17.422 31.75 -0.197 1 95.44 9 PRO B N 1
ATOM 2880 C CA . PRO B 1 9 ? -16.203 31.266 -0.851 1 95.44 9 PRO B CA 1
ATOM 2881 C C . PRO B 1 9 ? -15.492 32.344 -1.657 1 95.44 9 PRO B C 1
ATOM 2883 O O . PRO B 1 9 ? -16.141 33.156 -2.309 1 95.44 9 PRO B O 1
ATOM 2886 N N . GLN B 1 10 ? -14.188 32.375 -1.526 1 95.62 10 GLN B N 1
ATOM 2887 C CA . GLN B 1 10 ? -13.297 33.156 -2.352 1 95.62 10 GLN B CA 1
ATOM 2888 C C . GLN B 1 10 ? -13.516 34.656 -2.107 1 95.62 10 GLN B C 1
ATOM 2890 O O . GLN B 1 10 ? -13.305 35.469 -3.004 1 95.62 10 GLN B O 1
ATOM 2895 N N . THR B 1 11 ? -14.078 35.031 -0.985 1 96.56 11 THR B N 1
ATOM 2896 C CA . THR B 1 11 ? -14.188 36.406 -0.578 1 96.56 11 THR B CA 1
ATOM 2897 C C . THR B 1 11 ? -13.219 36.719 0.563 1 96.56 11 THR B C 1
ATOM 2899 O O . THR B 1 11 ? -12.758 35.812 1.252 1 96.56 11 THR B O 1
ATOM 2902 N N . PRO B 1 12 ? -12.859 37.938 0.685 1 97.06 12 PRO B N 1
ATOM 2903 C CA . PRO B 1 12 ? -11.984 38.312 1.805 1 97.06 12 PRO B CA 1
ATOM 2904 C C . PRO B 1 12 ? -12.57 37.906 3.16 1 97.06 12 PRO B C 1
ATOM 2906 O O . PRO B 1 12 ? -13.797 37.906 3.32 1 97.06 12 PRO B O 1
ATOM 2909 N N . LEU B 1 13 ? -11.688 37.656 4.047 1 98 13 LEU B N 1
ATOM 2910 C CA . LEU B 1 13 ? -12.148 37.344 5.402 1 98 13 LEU B CA 1
ATOM 2911 C C . LEU B 1 13 ? -12.812 38.594 6.02 1 98 13 LEU B C 1
ATOM 2913 O O . LEU B 1 13 ? -12.367 39.719 5.812 1 98 13 LEU B O 1
ATOM 2917 N N . GLU B 1 14 ? -13.836 38.344 6.719 1 97.81 14 GLU B N 1
ATOM 2918 C CA . GLU B 1 14 ? -14.5 39.406 7.477 1 97.81 14 GLU B CA 1
ATOM 2919 C C . GLU B 1 14 ? -14.094 39.375 8.945 1 97.81 14 GLU B C 1
ATOM 2921 O O . GLU B 1 14 ? -14.156 38.312 9.586 1 97.81 14 GLU B O 1
ATOM 2926 N N . LEU B 1 15 ? -13.672 40.469 9.445 1 97.69 15 LEU B N 1
ATOM 2927 C CA . LEU B 1 15 ? -13.398 40.594 10.875 1 97.69 15 LEU B CA 1
ATOM 2928 C C . LEU B 1 15 ? -14.664 40.938 11.641 1 97.69 15 LEU B C 1
ATOM 2930 O O . LEU B 1 15 ? -15.414 41.844 11.227 1 97.69 15 LEU B O 1
ATOM 2934 N N . CYS B 1 16 ? -14.898 40.188 12.641 1 95.94 16 CYS B N 1
ATOM 2935 C CA . CYS B 1 16 ? -16.078 40.5 13.43 1 95.94 16 CYS B CA 1
ATOM 2936 C C . CYS B 1 16 ? -15.82 40.281 14.914 1 95.94 16 CYS B C 1
ATOM 2938 O O . CYS B 1 16 ? -14.773 39.719 15.289 1 95.94 16 CYS B O 1
ATOM 2940 N N . GLU B 1 17 ? -16.719 40.781 15.688 1 96.38 17 GLU B N 1
ATOM 2941 C CA . GLU B 1 17 ? -16.672 40.625 17.141 1 96.38 17 GLU B CA 1
ATOM 2942 C C . GLU B 1 17 ? -17.906 39.875 17.641 1 96.38 17 GLU B C 1
ATOM 2944 O O . GLU B 1 17 ? -19.016 40.094 17.156 1 96.38 17 GLU B O 1
ATOM 2949 N N . ASP B 1 18 ? -17.609 38.969 18.516 1 95.38 18 ASP B N 1
ATOM 2950 C CA . ASP B 1 18 ? -18.672 38.188 19.141 1 95.38 18 ASP B CA 1
ATOM 2951 C C . ASP B 1 18 ? -18.438 38 20.641 1 95.38 18 ASP B C 1
ATOM 2953 O O . ASP B 1 18 ? -17.406 38.438 21.156 1 95.38 18 ASP B O 1
ATOM 2957 N N . ALA B 1 19 ? -19.438 37.531 21.344 1 96.5 19 ALA B N 1
ATOM 2958 C CA . ALA B 1 19 ? -19.266 37.188 22.75 1 96.5 19 ALA B CA 1
ATOM 2959 C C . ALA B 1 19 ? -18.344 35.969 22.906 1 96.5 19 ALA B C 1
ATOM 2961 O O . ALA B 1 19 ? -18.266 35.125 22.031 1 96.5 19 ALA B O 1
ATOM 2962 N N . ILE B 1 20 ? -17.609 35.938 23.984 1 96.75 20 ILE B N 1
ATOM 2963 C CA . ILE B 1 20 ? -16.828 34.75 24.312 1 96.75 20 ILE B CA 1
ATOM 2964 C C . ILE B 1 20 ? -17.781 33.594 24.609 1 96.75 20 ILE B C 1
ATOM 2966 O O . ILE B 1 20 ? -18.703 33.719 25.422 1 96.75 20 ILE B O 1
ATOM 2970 N N . PRO B 1 21 ? -17.641 32.5 24 1 93.94 21 PRO B N 1
ATOM 2971 C CA . PRO B 1 21 ? -18.562 31.391 24.25 1 93.94 21 PRO B CA 1
ATOM 2972 C C . PRO B 1 21 ? -18.391 30.781 25.641 1 93.94 21 PRO B C 1
ATOM 2974 O O . PRO B 1 21 ? -17.328 30.922 26.25 1 93.94 21 PRO B O 1
ATOM 2977 N N . THR B 1 22 ? -19.516 30.203 26.094 1 95.06 22 THR B N 1
ATOM 2978 C CA . THR B 1 22 ? -19.453 29.391 27.297 1 95.06 22 THR B CA 1
ATOM 2979 C C . THR B 1 22 ? -18.969 27.969 26.969 1 95.06 22 THR B C 1
ATOM 2981 O O . THR B 1 22 ? -19.375 27.391 25.969 1 95.06 22 THR B O 1
ATOM 2984 N N . PRO B 1 23 ? -18.094 27.453 27.844 1 95.62 23 PRO B N 1
ATOM 2985 C CA . PRO B 1 23 ? -17.641 26.094 27.547 1 95.62 23 PRO B CA 1
ATOM 2986 C C . PRO B 1 23 ? -18.75 25.062 27.641 1 95.62 23 PRO B C 1
ATOM 2988 O O . PRO B 1 23 ? -19.609 25.141 28.516 1 95.62 23 PRO B O 1
ATOM 2991 N N . PRO B 1 24 ? -18.781 24.125 26.688 1 92.88 24 PRO B N 1
ATOM 2992 C CA . PRO B 1 24 ? -19.688 22.984 26.875 1 92.88 24 PRO B CA 1
ATOM 2993 C C . PRO B 1 24 ? -19.344 22.172 28.109 1 92.88 24 PRO B C 1
ATOM 2995 O O . PRO B 1 24 ? -18.234 22.25 28.625 1 92.88 24 PRO B O 1
ATOM 2998 N N . PRO B 1 25 ? -20.312 21.375 28.562 1 94.56 25 PRO B N 1
ATOM 2999 C CA . PRO B 1 25 ? -20.109 20.656 29.828 1 94.56 25 PRO B CA 1
ATOM 3000 C C . PRO B 1 25 ? -18.812 19.844 29.844 1 94.56 25 PRO B C 1
ATOM 3002 O O . PRO B 1 25 ? -18.062 19.875 30.828 1 94.56 25 PRO B O 1
ATOM 3005 N N . LYS B 1 26 ? -18.422 19.203 28.812 1 94.44 26 LYS B N 1
ATOM 3006 C CA . LYS B 1 26 ? -17.203 18.391 28.766 1 94.44 26 LYS B CA 1
ATOM 3007 C C . LYS B 1 26 ? -16.094 19.109 28.016 1 94.44 26 LYS B C 1
ATOM 3009 O O . LYS B 1 26 ? -15.023 18.531 27.781 1 94.44 26 LYS B O 1
ATOM 3014 N N . GLY B 1 27 ? -16.344 20.344 27.734 1 96 27 GLY B N 1
ATOM 3015 C CA . GLY B 1 27 ? -15.453 21.062 26.828 1 96 27 GLY B CA 1
ATOM 3016 C C . GLY B 1 27 ? -14.641 22.141 27.531 1 96 27 GLY B C 1
ATOM 3017 O O . GLY B 1 27 ? -14.367 22.031 28.734 1 96 27 GLY B O 1
ATOM 3018 N N . ALA B 1 28 ? -14.133 23.078 26.75 1 97.19 28 ALA B N 1
ATOM 3019 C CA . ALA B 1 28 ? -13.281 24.156 27.25 1 97.19 28 ALA B CA 1
ATOM 3020 C C . ALA B 1 28 ? -13.25 25.328 26.266 1 97.19 28 ALA B C 1
ATOM 3022 O O . ALA B 1 28 ? -13.703 25.188 25.125 1 97.19 28 ALA B O 1
ATOM 3023 N N . ILE B 1 29 ? -12.859 26.422 26.781 1 98.12 29 ILE B N 1
ATOM 3024 C CA . ILE B 1 29 ? -12.539 27.578 25.938 1 98.12 29 ILE B CA 1
ATOM 3025 C C . ILE B 1 29 ? -11.039 27.859 26 1 98.12 29 ILE B C 1
ATOM 3027 O O . ILE B 1 29 ? -10.461 27.922 27.094 1 98.12 29 ILE B O 1
ATOM 3031 N N . ILE B 1 30 ? -10.43 27.953 24.875 1 98.25 30 ILE B N 1
ATOM 3032 C CA . ILE B 1 30 ? -9.023 28.328 24.766 1 98.25 30 ILE B CA 1
ATOM 3033 C C . ILE B 1 30 ? -8.906 29.797 24.406 1 98.25 30 ILE B C 1
ATOM 3035 O O . ILE B 1 30 ? -9.578 30.281 23.484 1 98.25 30 ILE B O 1
ATOM 3039 N N . LYS B 1 31 ? -8.133 30.484 25.172 1 98.75 31 LYS B N 1
ATOM 3040 C CA . LYS B 1 31 ? -7.648 31.766 24.656 1 98.75 31 LYS B CA 1
ATOM 3041 C C . LYS B 1 31 ? -6.508 31.562 23.656 1 98.75 31 LYS B C 1
ATOM 3043 O O . LYS B 1 31 ? -5.395 31.203 24.047 1 98.75 31 LYS B O 1
ATOM 3048 N N . THR B 1 32 ? -6.777 31.828 22.422 1 98.69 32 THR B N 1
ATOM 3049 C CA . THR B 1 32 ? -5.824 31.531 21.359 1 98.69 32 THR B CA 1
ATOM 3050 C C . THR B 1 32 ? -4.652 32.531 21.406 1 98.69 32 THR B C 1
ATOM 3052 O O . THR B 1 32 ? -4.859 33.719 21.469 1 98.69 32 THR B O 1
ATOM 3055 N N . LEU B 1 33 ? -3.494 31.984 21.406 1 98.75 33 LEU B N 1
ATOM 3056 C CA . LEU B 1 33 ? -2.316 32.844 21.328 1 98.75 33 LEU B CA 1
ATOM 3057 C C . LEU B 1 33 ? -1.66 32.75 19.953 1 98.75 33 LEU B C 1
ATOM 3059 O O . LEU B 1 33 ? -1.098 33.75 19.469 1 98.75 33 LEU B O 1
ATOM 3063 N N . TYR B 1 34 ? -1.681 31.594 19.375 1 98.75 34 TYR B N 1
ATOM 3064 C CA . TYR B 1 34 ? -1.129 31.359 18.031 1 98.75 34 TYR B CA 1
ATOM 3065 C C . TYR B 1 34 ? -2.023 30.438 17.234 1 98.75 34 TYR B C 1
ATOM 3067 O O . TYR B 1 34 ? -2.625 29.5 17.781 1 98.75 34 TYR B O 1
ATOM 3075 N N . SER B 1 35 ? -2.16 30.641 15.977 1 98.44 35 SER B N 1
ATOM 3076 C CA . SER B 1 35 ? -2.83 29.766 15.023 1 98.44 35 SER B CA 1
ATOM 3077 C C . SER B 1 35 ? -2.07 29.703 13.703 1 98.44 35 SER B C 1
ATOM 3079 O O . SER B 1 35 ? -1.852 30.719 13.055 1 98.44 35 SER B O 1
ATOM 3081 N N . GLY B 1 36 ? -1.667 28.516 13.352 1 96.88 36 GLY B N 1
ATOM 3082 C CA . GLY B 1 36 ? -0.996 28.375 12.07 1 96.88 36 GLY B CA 1
ATOM 3083 C C . GLY B 1 36 ? -1.928 28.547 10.883 1 96.88 36 GLY B C 1
ATOM 3084 O O . GLY B 1 36 ? -3.148 28.484 11.031 1 96.88 36 GLY B O 1
ATOM 3085 N N . ILE B 1 37 ? -1.354 28.859 9.75 1 95.81 37 ILE B N 1
ATOM 3086 C CA . ILE B 1 37 ? -2.072 28.906 8.484 1 95.81 37 ILE B CA 1
ATOM 3087 C C . ILE B 1 37 ? -1.639 27.75 7.602 1 95.81 37 ILE B C 1
ATOM 3089 O O . ILE B 1 37 ? -0.451 27.594 7.309 1 95.81 37 ILE B O 1
ATOM 3093 N N . CYS B 1 38 ? -2.533 26.953 7.242 1 92.31 38 CYS B N 1
ATOM 3094 C CA . CYS B 1 38 ? -2.283 25.75 6.441 1 92.31 38 CYS B CA 1
ATOM 3095 C C . CYS B 1 38 ? -2.93 25.875 5.066 1 92.31 38 CYS B C 1
ATOM 3097 O O . CYS B 1 38 ? -3.895 26.625 4.891 1 92.31 38 CYS B O 1
ATOM 3099 N N . HIS B 1 39 ? -2.398 25.172 4.113 1 89.44 39 HIS B N 1
ATOM 3100 C CA . HIS B 1 39 ? -2.992 25.172 2.781 1 89.44 39 HIS B CA 1
ATOM 3101 C C . HIS B 1 39 ? -4.43 24.656 2.818 1 89.44 39 HIS B C 1
ATOM 3103 O O . HIS B 1 39 ? -5.242 25.016 1.964 1 89.44 39 HIS B O 1
ATOM 3109 N N . SER B 1 40 ? -4.746 23.875 3.736 1 89.44 40 SER B N 1
ATOM 3110 C CA . SER B 1 40 ? -6.121 23.422 3.877 1 89.44 40 SER B CA 1
ATOM 3111 C C . SER B 1 40 ? -7.066 24.578 4.195 1 89.44 40 SER B C 1
ATOM 3113 O O . SER B 1 40 ? -8.258 24.516 3.893 1 89.44 40 SER B O 1
ATOM 3115 N N . ASP B 1 41 ? -6.578 25.594 4.832 1 94.19 41 ASP B N 1
ATOM 3116 C CA . ASP B 1 41 ? -7.387 26.781 5.047 1 94.19 41 ASP B CA 1
ATOM 3117 C C . ASP B 1 41 ? -7.723 27.469 3.723 1 94.19 41 ASP B C 1
ATOM 3119 O O . ASP B 1 41 ? -8.805 28.047 3.572 1 94.19 41 ASP B O 1
ATOM 3123 N N . ILE B 1 42 ? -6.73 27.391 2.812 1 93.88 42 ILE B N 1
ATOM 3124 C CA . ILE B 1 42 ? -6.949 27.969 1.488 1 93.88 42 ILE B CA 1
ATOM 3125 C C . ILE B 1 42 ? -8.016 27.172 0.75 1 93.88 42 ILE B C 1
ATOM 3127 O O . ILE B 1 42 ? -8.891 27.75 0.093 1 93.88 42 ILE B O 1
ATOM 3131 N N . ASN B 1 43 ? -7.969 25.828 0.906 1 91.81 43 ASN B N 1
ATOM 3132 C CA . ASN B 1 43 ? -9.008 25 0.312 1 91.81 43 ASN B CA 1
ATOM 3133 C C . ASN B 1 43 ? -10.383 25.344 0.859 1 91.81 43 ASN B C 1
ATOM 3135 O O . ASN B 1 43 ? -11.367 25.359 0.114 1 91.81 43 ASN B O 1
ATOM 3139 N N . GLN B 1 44 ? -10.445 25.547 2.092 1 92.75 44 GLN B N 1
ATOM 3140 C CA . GLN B 1 44 ? -11.703 25.938 2.719 1 92.75 44 GLN B CA 1
ATOM 3141 C C . GLN B 1 44 ? -12.18 27.297 2.201 1 92.75 44 GLN B C 1
ATOM 3143 O O . GLN B 1 44 ? -13.367 27.484 1.927 1 92.75 44 GLN B O 1
ATOM 3148 N N . TRP B 1 45 ? -11.242 28.203 2.096 1 95.62 45 TRP B N 1
ATOM 3149 C CA . TRP B 1 45 ? -11.539 29.531 1.571 1 95.62 45 TRP B CA 1
ATOM 3150 C C . TRP B 1 45 ? -12.141 29.438 0.174 1 95.62 45 TRP B C 1
ATOM 3152 O O . TRP B 1 45 ? -13.102 30.141 -0.139 1 95.62 45 TRP B O 1
ATOM 3162 N N . PHE B 1 46 ? -11.68 28.516 -0.573 1 95.25 46 PHE B N 1
ATOM 3163 C CA . PHE B 1 46 ? -12.125 28.359 -1.953 1 95.25 46 PHE B CA 1
ATOM 3164 C C . PHE B 1 46 ? -13.281 27.359 -2.047 1 95.25 46 PHE B C 1
ATOM 3166 O O . PHE B 1 46 ? -13.867 27.188 -3.117 1 95.25 46 PHE B O 1
ATOM 3173 N N . ASN B 1 47 ? -13.633 26.719 -0.991 1 94.5 47 ASN B N 1
ATOM 3174 C CA . ASN B 1 47 ? -14.656 25.688 -0.947 1 94.5 47 ASN B CA 1
ATOM 3175 C C . ASN B 1 47 ? -14.398 24.609 -1.994 1 94.5 47 ASN B C 1
ATOM 3177 O O . ASN B 1 47 ? -15.305 24.234 -2.75 1 94.5 47 ASN B O 1
ATOM 3181 N N . GLU B 1 48 ? -13.125 24.156 -2.074 1 91.38 48 GLU B N 1
ATOM 3182 C CA . GLU B 1 48 ? -12.789 23.188 -3.105 1 91.38 48 GLU B CA 1
ATOM 3183 C C . GLU B 1 48 ? -11.703 22.219 -2.619 1 91.38 48 GLU B C 1
ATOM 3185 O O . GLU B 1 48 ? -10.75 22.641 -1.955 1 91.38 48 GLU B O 1
ATOM 3190 N N . ILE B 1 49 ? -11.969 20.953 -2.852 1 86.25 49 ILE B N 1
ATOM 3191 C CA . ILE B 1 49 ? -10.969 19.922 -2.594 1 86.25 49 ILE B CA 1
ATOM 3192 C C . ILE B 1 49 ? -10.672 19.156 -3.881 1 86.25 49 ILE B C 1
ATOM 3194 O O . ILE B 1 49 ? -11.594 18.641 -4.527 1 86.25 49 ILE B O 1
ATOM 3198 N N . ASN B 1 50 ? -9.398 19.125 -4.242 1 86.5 50 ASN B N 1
ATOM 3199 C CA . ASN B 1 50 ? -9 18.344 -5.406 1 86.5 50 ASN B CA 1
ATOM 3200 C C . ASN B 1 50 ? -8.781 16.875 -5.047 1 86.5 50 ASN B C 1
ATOM 3202 O O . ASN B 1 50 ? -7.891 16.547 -4.262 1 86.5 50 ASN B O 1
ATOM 3206 N N . GLN B 1 51 ? -9.594 16.078 -5.691 1 84.88 51 GLN B N 1
ATOM 3207 C CA . GLN B 1 51 ? -9.508 14.648 -5.395 1 84.88 51 GLN B CA 1
ATOM 3208 C C . GLN B 1 51 ? -8.695 13.914 -6.453 1 84.88 51 GLN B C 1
ATOM 3210 O O . GLN B 1 51 ? -8.594 12.688 -6.426 1 84.88 51 GLN B O 1
ATOM 3215 N N . GLY B 1 52 ? -8.086 14.688 -7.305 1 85.62 52 GLY B N 1
ATOM 3216 C CA . GLY B 1 52 ? -7.297 14.102 -8.375 1 85.62 52 GLY B CA 1
ATOM 3217 C C . GLY B 1 52 ? -8.102 13.836 -9.633 1 85.62 52 GLY B C 1
ATOM 3218 O O . GLY B 1 52 ? -7.785 14.352 -10.703 1 85.62 52 GLY B O 1
ATOM 3219 N N . ASP B 1 53 ? -9.172 13.062 -9.484 1 80.38 53 ASP B N 1
ATOM 3220 C CA . ASP B 1 53 ? -10.016 12.711 -10.625 1 80.38 53 ASP B CA 1
ATOM 3221 C C . ASP B 1 53 ? -11.234 13.633 -10.719 1 80.38 53 ASP B C 1
ATOM 3223 O O . ASP B 1 53 ? -11.898 13.695 -11.758 1 80.38 53 ASP B O 1
ATOM 3227 N N . LYS B 1 54 ? -11.57 14.305 -9.656 1 82.5 54 LYS B N 1
ATOM 3228 C CA . LYS B 1 54 ? -12.68 15.25 -9.609 1 82.5 54 LYS B CA 1
ATOM 3229 C C . LYS B 1 54 ? -12.461 16.297 -8.531 1 82.5 54 LYS B C 1
ATOM 3231 O O . LYS B 1 54 ? -11.578 16.156 -7.68 1 82.5 54 LYS B O 1
ATOM 3236 N N . LYS B 1 55 ? -13.141 17.406 -8.648 1 87 55 LYS B N 1
ATOM 3237 C CA . LYS B 1 55 ? -13.195 18.406 -7.578 1 87 55 LYS B CA 1
ATOM 3238 C C . LYS B 1 55 ? -14.469 18.25 -6.758 1 87 55 LYS B C 1
ATOM 3240 O O . LYS B 1 55 ? -15.539 17.969 -7.309 1 87 55 LYS B O 1
ATOM 3245 N N . THR B 1 56 ? -14.234 18.312 -5.445 1 88.38 56 THR B N 1
ATOM 3246 C CA . THR B 1 56 ? -15.375 18.328 -4.535 1 88.38 56 THR B CA 1
ATOM 3247 C C . THR B 1 56 ? -15.375 19.594 -3.693 1 88.38 56 THR B C 1
ATOM 3249 O O . THR B 1 56 ? -14.422 20.375 -3.738 1 88.38 56 THR B O 1
ATOM 3252 N N . HIS B 1 57 ? -16.531 19.828 -3.1 1 91.44 57 HIS B N 1
ATOM 3253 C CA . HIS B 1 57 ? -16.672 21.016 -2.256 1 91.44 57 HIS B CA 1
ATOM 3254 C C . HIS B 1 57 ? -16.922 20.625 -0.804 1 91.44 57 HIS B C 1
ATOM 3256 O O . HIS B 1 57 ? -17.562 19.609 -0.535 1 91.44 57 HIS B O 1
ATOM 3262 N N . PHE B 1 58 ? -16.344 21.422 0.073 1 88.5 58 PHE B N 1
ATOM 3263 C CA . PHE B 1 58 ? -16.641 21.219 1.484 1 88.5 58 PHE B CA 1
ATOM 3264 C C . PHE B 1 58 ? -18.156 21.281 1.727 1 88.5 58 PHE B C 1
ATOM 3266 O O . PHE B 1 58 ? -18.688 20.5 2.521 1 88.5 58 PHE B O 1
ATOM 3273 N N . THR B 1 59 ? -18.844 22.094 0.996 1 90.5 59 THR B N 1
ATOM 3274 C CA . THR B 1 59 ? -20.266 22.359 1.188 1 90.5 59 THR B CA 1
ATOM 3275 C C . THR B 1 59 ? -21.109 21.234 0.582 1 90.5 59 THR B C 1
ATOM 3277 O O . THR B 1 59 ? -22.328 21.266 0.665 1 90.5 59 THR B O 1
ATOM 3280 N N . ASP B 1 60 ? -20.422 20.25 -0.077 1 88.06 60 ASP B N 1
ATOM 3281 C CA . ASP B 1 60 ? -21.156 19.047 -0.45 1 88.06 60 ASP B CA 1
ATOM 3282 C C . ASP B 1 60 ? -21.703 18.328 0.784 1 88.06 60 ASP B C 1
ATOM 3284 O O . ASP B 1 60 ? -22.672 17.562 0.694 1 88.06 60 ASP B O 1
ATOM 3288 N N . ASN B 1 61 ? -21.047 18.516 1.879 1 83.69 61 ASN B N 1
ATOM 3289 C CA . ASN B 1 61 ? -21.578 18.109 3.178 1 83.69 61 ASN B CA 1
ATOM 3290 C C . ASN B 1 61 ? -22.547 19.141 3.74 1 83.69 61 ASN B C 1
ATOM 3292 O O . ASN B 1 61 ? -22.156 20.281 4.02 1 83.69 61 ASN B O 1
ATOM 3296 N N . PRO B 1 62 ? -23.734 18.688 3.928 1 83.62 62 PRO B N 1
ATOM 3297 C CA . PRO B 1 62 ? -24.734 19.656 4.391 1 83.62 62 PRO B CA 1
ATOM 3298 C C . PRO B 1 62 ? -24.406 20.234 5.762 1 83.62 62 PRO B C 1
ATOM 3300 O O . PRO B 1 62 ? -24.922 21.297 6.137 1 83.62 62 PRO B O 1
ATOM 3303 N N . LYS B 1 63 ? -23.531 19.688 6.449 1 79.06 63 LYS B N 1
ATOM 3304 C CA . LYS B 1 63 ? -23.172 20.172 7.781 1 79.06 63 LYS B CA 1
ATOM 3305 C C . LYS B 1 63 ? -22.078 21.234 7.707 1 79.06 63 LYS B C 1
ATOM 3307 O O . LYS B 1 63 ? -21.797 21.906 8.695 1 79.06 63 LYS B O 1
ATOM 3312 N N . TYR B 1 64 ? -21.484 21.328 6.594 1 87.12 64 TYR B N 1
ATOM 3313 C CA . TYR B 1 64 ? -20.484 22.359 6.371 1 87.12 64 TYR B CA 1
ATOM 3314 C C . TYR B 1 64 ? -21.109 23.594 5.758 1 87.12 64 TYR B C 1
ATOM 3316 O O . TYR B 1 64 ? -21.516 23.594 4.594 1 87.12 64 TYR B O 1
ATOM 3324 N N . LYS B 1 65 ? -21.156 24.656 6.578 1 89.44 65 LYS B N 1
ATOM 3325 C CA . LYS B 1 65 ? -21.844 25.859 6.133 1 89.44 65 LYS B CA 1
ATOM 3326 C C . LYS B 1 65 ? -21.031 27.109 6.449 1 89.44 65 LYS B C 1
ATOM 3328 O O . LYS B 1 65 ? -20.406 27.188 7.508 1 89.44 65 LYS B O 1
ATOM 3333 N N . PHE B 1 66 ? -21.094 28.047 5.551 1 92.31 66 PHE B N 1
ATOM 3334 C CA . PHE B 1 66 ? -20.547 29.375 5.801 1 92.31 66 PHE B CA 1
ATOM 3335 C C . PHE B 1 66 ? -21.516 30.203 6.633 1 92.31 66 PHE B C 1
ATOM 3337 O O . PHE B 1 66 ? -22.734 30.016 6.559 1 92.31 66 PHE B O 1
ATOM 3344 N N . PRO B 1 67 ? -21.062 31.219 7.445 1 94.75 67 PRO B N 1
ATOM 3345 C CA . PRO B 1 67 ? -19.656 31.594 7.594 1 94.75 67 PRO B CA 1
ATOM 3346 C C . PRO B 1 67 ? -18.859 30.594 8.414 1 94.75 67 PRO B C 1
ATOM 3348 O O . PRO B 1 67 ? -19.422 29.906 9.273 1 94.75 67 PRO B O 1
ATOM 3351 N N . ILE B 1 68 ? -17.578 30.5 8.125 1 93.19 68 ILE B N 1
ATOM 3352 C CA . ILE B 1 68 ? -16.688 29.625 8.859 1 93.19 68 ILE B CA 1
ATOM 3353 C C . ILE B 1 68 ? -15.477 30.406 9.367 1 93.19 68 ILE B C 1
ATOM 3355 O O . ILE B 1 68 ? -14.945 31.266 8.656 1 93.19 68 ILE B O 1
ATOM 3359 N N . VAL B 1 69 ? -15.133 30.203 10.609 1 96.56 69 VAL B N 1
ATOM 3360 C CA . VAL B 1 69 ? -13.867 30.688 11.148 1 96.56 69 VAL B CA 1
ATOM 3361 C C . VAL B 1 69 ? -12.773 29.641 10.938 1 96.56 69 VAL B C 1
ATOM 3363 O O . VAL B 1 69 ? -12.734 28.625 11.641 1 96.56 69 VAL B O 1
ATOM 3366 N N . PRO B 1 70 ? -11.805 29.875 9.977 1 96.38 70 PRO B N 1
ATOM 3367 C CA . PRO B 1 70 ? -10.781 28.875 9.695 1 96.38 70 PRO B CA 1
ATOM 3368 C C . PRO B 1 70 ? -9.719 28.797 10.789 1 96.38 70 PRO B C 1
ATOM 3370 O O . PRO B 1 70 ? -9.82 29.484 11.805 1 96.38 70 PRO B O 1
ATOM 3373 N N . GLY B 1 71 ? -8.742 27.922 10.57 1 96.94 71 GLY B N 1
ATOM 3374 C CA . GLY B 1 71 ? -7.629 27.75 11.492 1 96.94 71 GLY B CA 1
ATOM 3375 C C . GLY B 1 71 ? -7.734 26.5 12.336 1 96.94 71 GLY B C 1
ATOM 3376 O O . GLY B 1 71 ? -8.484 26.469 13.312 1 96.94 71 GLY B O 1
ATOM 3377 N N . HIS B 1 72 ? -6.926 25.5 11.969 1 96.31 72 HIS B N 1
ATOM 3378 C CA . HIS B 1 72 ? -6.996 24.25 12.727 1 96.31 72 HIS B CA 1
ATOM 3379 C C . HIS B 1 72 ? -5.68 23.969 13.438 1 96.31 72 HIS B C 1
ATOM 3381 O O . HIS B 1 72 ? -5.508 22.891 14.023 1 96.31 72 HIS B O 1
ATOM 3387 N N . GLU B 1 73 ? -4.766 24.859 13.344 1 97.56 73 GLU B N 1
ATOM 3388 C CA . GLU B 1 73 ? -3.508 24.812 14.086 1 97.56 73 GLU B CA 1
ATOM 3389 C C . GLU B 1 73 ? -3.52 25.766 15.266 1 97.56 73 GLU B C 1
ATOM 3391 O O . GLU B 1 73 ? -2.932 26.859 15.203 1 97.56 73 GLU B O 1
ATOM 3396 N N . ILE B 1 74 ? -4.043 25.344 16.406 1 98.25 74 ILE B N 1
ATOM 3397 C CA . ILE B 1 74 ? -4.406 26.234 17.484 1 98.25 74 ILE B CA 1
ATOM 3398 C C . ILE B 1 74 ? -3.521 25.969 18.703 1 98.25 74 ILE B C 1
ATOM 3400 O O . ILE B 1 74 ? -3.396 24.828 19.141 1 98.25 74 ILE B O 1
ATOM 3404 N N . ALA B 1 75 ? -2.898 26.953 19.234 1 98.69 75 ALA B N 1
ATOM 3405 C CA . ALA B 1 75 ? -2.203 26.906 20.516 1 98.69 75 ALA B CA 1
ATOM 3406 C C . ALA B 1 75 ? -2.584 28.109 21.375 1 98.69 75 ALA B C 1
ATOM 3408 O O . ALA B 1 75 ? -2.738 29.219 20.875 1 98.69 75 ALA B O 1
ATOM 3409 N N . GLY B 1 76 ? -2.742 27.875 22.625 1 98.69 76 GLY B N 1
ATOM 3410 C CA . GLY B 1 76 ? -3.096 28.938 23.562 1 98.69 76 GLY B CA 1
ATOM 3411 C C . GLY B 1 76 ? -3.156 28.469 25 1 98.69 76 GLY B C 1
ATOM 3412 O O . GLY B 1 76 ? -2.375 27.609 25.422 1 98.69 76 GLY B O 1
ATOM 3413 N N . VAL B 1 77 ? -3.998 29.172 25.75 1 98.5 77 VAL B N 1
ATOM 3414 C CA . VAL B 1 77 ? -4.141 28.844 27.156 1 98.5 77 VAL B CA 1
ATOM 3415 C C . VAL B 1 77 ? -5.594 28.5 27.469 1 98.5 77 VAL B C 1
ATOM 3417 O O . VAL B 1 77 ? -6.512 29.094 26.891 1 98.5 77 VAL B O 1
ATOM 3420 N N . VAL B 1 78 ? -5.758 27.547 28.375 1 98.31 78 VAL B N 1
ATOM 3421 C CA . VAL B 1 78 ? -7.105 27.234 28.828 1 98.31 78 VAL B CA 1
ATOM 3422 C C . VAL B 1 78 ? -7.723 28.438 29.516 1 98.31 78 VAL B C 1
ATOM 3424 O O . VAL B 1 78 ? -7.18 28.938 30.516 1 98.31 78 VAL B O 1
ATOM 3427 N N . HIS B 1 79 ? -8.805 28.906 28.969 1 98.5 79 HIS B N 1
ATOM 3428 C CA . HIS B 1 79 ? -9.484 30.078 29.516 1 98.5 79 HIS B CA 1
ATOM 3429 C C . HIS B 1 79 ? -10.562 29.672 30.5 1 98.5 79 HIS B C 1
ATOM 3431 O O . HIS B 1 79 ? -10.711 30.297 31.562 1 98.5 79 HIS B O 1
ATOM 3437 N N . SER B 1 80 ? -11.375 28.719 30.125 1 98.06 80 SER B N 1
ATOM 3438 C CA . SER B 1 80 ? -12.43 28.188 31 1 98.06 80 SER B CA 1
ATOM 3439 C C . SER B 1 80 ? -12.711 26.719 30.688 1 98.06 80 SER B C 1
ATOM 3441 O O . SER B 1 80 ? -12.398 26.234 29.594 1 98.06 80 SER B O 1
ATOM 3443 N N . LEU B 1 81 ? -13.195 26 31.703 1 97.12 81 LEU B N 1
ATOM 3444 C CA . LEU B 1 81 ? -13.484 24.578 31.609 1 97.12 81 LEU B CA 1
ATOM 3445 C C . LEU B 1 81 ? -14.961 24.297 31.891 1 97.12 81 LEU B C 1
ATOM 3447 O O . LEU B 1 81 ? -15.57 24.953 32.719 1 97.12 81 LEU B O 1
ATOM 3451 N N . GLY B 1 82 ? -15.453 23.344 31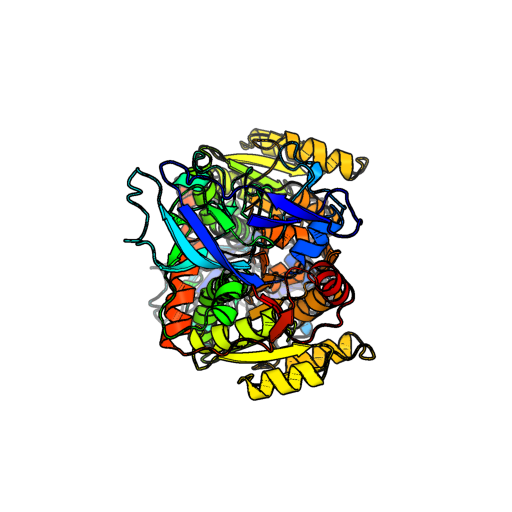.125 1 96.06 82 GLY B N 1
ATOM 3452 C CA . GLY B 1 82 ? -16.797 22.875 31.422 1 96.06 82 GLY B CA 1
ATOM 3453 C C . GLY B 1 82 ? -16.922 22.219 32.781 1 96.06 82 GLY B C 1
ATOM 3454 O O . GLY B 1 82 ? -15.906 21.859 33.406 1 96.06 82 GLY B O 1
ATOM 3455 N N . SER B 1 83 ? -18.172 21.969 33.156 1 94.38 83 SER B N 1
ATOM 3456 C CA . SER B 1 83 ? -18.453 21.547 34.531 1 94.38 83 SER B CA 1
ATOM 3457 C C . SER B 1 83 ? -18.281 20.047 34.688 1 94.38 83 SER B C 1
ATOM 3459 O O . SER B 1 83 ? -18.125 19.547 35.812 1 94.38 83 SER B O 1
ATOM 3461 N N . GLU B 1 84 ? -18.266 19.344 33.594 1 94.69 84 GLU B N 1
ATOM 3462 C CA . GLU B 1 84 ? -18.188 17.891 33.688 1 94.69 84 GLU B CA 1
ATOM 3463 C C . GLU B 1 84 ? -16.766 17.391 33.5 1 94.69 84 GLU B C 1
ATOM 3465 O O . GLU B 1 84 ? -15.961 18.031 32.812 1 94.69 84 GLU B O 1
ATOM 3470 N N . VAL B 1 85 ? -16.578 16.312 34.125 1 88.5 85 VAL B N 1
ATOM 3471 C CA . VAL B 1 85 ? -15.273 15.688 34 1 88.5 85 VAL B CA 1
ATOM 3472 C C . VAL B 1 85 ? -15.211 14.883 32.719 1 88.5 85 VAL B C 1
ATOM 3474 O O . VAL B 1 85 ? -16.172 14.211 32.344 1 88.5 85 VAL B O 1
ATOM 3477 N N . ASP B 1 86 ? -14.188 15 32.062 1 87.81 86 ASP B N 1
ATOM 3478 C CA . ASP B 1 86 ? -13.836 14.133 30.938 1 87.81 86 ASP B CA 1
ATOM 3479 C C . ASP B 1 86 ? -12.734 13.148 31.328 1 87.81 86 ASP B C 1
ATOM 3481 O O . ASP B 1 86 ? -11.578 13.531 31.484 1 87.81 86 ASP B O 1
ATOM 3485 N N . PRO B 1 87 ? -13.133 11.906 31.453 1 84.75 87 PRO B N 1
ATOM 3486 C CA . PRO B 1 87 ? -12.18 10.93 31.984 1 84.75 87 PRO B CA 1
ATOM 3487 C C . PRO B 1 87 ? -10.984 10.711 31.062 1 84.75 87 PRO B C 1
ATOM 3489 O O . PRO B 1 87 ? -9.945 10.211 31.5 1 84.75 87 PRO B O 1
ATOM 3492 N N . ASP B 1 88 ? -11.109 11.055 29.797 1 84.56 88 ASP B N 1
ATOM 3493 C CA . ASP B 1 88 ? -10.047 10.805 28.828 1 84.56 88 ASP B CA 1
ATOM 3494 C C . ASP B 1 88 ? -9.141 12.031 28.688 1 84.56 88 ASP B C 1
ATOM 3496 O O . ASP B 1 88 ? -8.164 12 27.938 1 84.56 88 ASP B O 1
ATOM 3500 N N . ALA B 1 89 ? -9.547 13.047 29.422 1 88.69 89 ALA B N 1
ATOM 3501 C CA . ALA B 1 89 ? -8.781 14.289 29.328 1 88.69 89 ALA B CA 1
ATOM 3502 C C . ALA B 1 89 ? -7.645 14.305 30.344 1 88.69 89 ALA B C 1
ATOM 3504 O O . ALA B 1 89 ? -7.727 13.664 31.406 1 88.69 89 ALA B O 1
ATOM 3505 N N . GLU B 1 90 ? -6.566 14.992 29.922 1 87.75 90 GLU B N 1
ATOM 3506 C CA . GLU B 1 90 ? -5.539 15.32 30.891 1 87.75 90 GLU B CA 1
ATOM 3507 C C . GLU B 1 90 ? -6.109 16.172 32.031 1 87.75 90 GLU B C 1
ATOM 3509 O O . GLU B 1 90 ? -7.254 16.625 31.953 1 87.75 90 GLU B O 1
ATOM 3514 N N . ASP B 1 91 ? -5.312 16.219 33.156 1 92.12 91 ASP B N 1
ATOM 3515 C CA . ASP B 1 91 ? -5.688 17.109 34.25 1 92.12 91 ASP B CA 1
ATOM 3516 C C . ASP B 1 91 ? -5.457 18.578 33.844 1 92.12 91 ASP B C 1
ATOM 3518 O O . ASP B 1 91 ? -4.434 19.156 34.219 1 92.12 91 ASP B O 1
ATOM 3522 N N . LEU B 1 92 ? -6.426 19.141 33.219 1 95.56 92 LEU B N 1
ATOM 3523 C CA . LEU B 1 92 ? -6.332 20.516 32.719 1 95.56 92 LEU B CA 1
ATOM 3524 C C . LEU B 1 92 ? -6.777 21.516 33.781 1 95.56 92 LEU B C 1
ATOM 3526 O O . LEU B 1 92 ? -7.719 21.25 34.531 1 95.56 92 LEU B O 1
ATOM 3530 N N . LYS B 1 93 ? -6.102 22.609 33.812 1 96 93 LYS B N 1
ATOM 3531 C CA . LYS B 1 93 ? -6.477 23.766 34.625 1 96 93 LYS B CA 1
ATOM 3532 C C . LYS B 1 93 ? -6.473 25.047 33.812 1 96 93 LYS B C 1
ATOM 3534 O O . LYS B 1 93 ? -5.785 25.125 32.781 1 96 93 LYS B O 1
ATOM 3539 N N . VAL B 1 94 ? -7.281 25.938 34.312 1 97.31 94 VAL B N 1
ATOM 3540 C CA . VAL B 1 94 ? -7.25 27.25 33.688 1 97.31 94 VAL B CA 1
ATOM 3541 C C . VAL B 1 94 ? -5.824 27.797 33.719 1 97.31 94 VAL B C 1
ATOM 3543 O O . VAL B 1 94 ? -5.137 27.719 34.719 1 97.31 94 VAL B O 1
ATOM 3546 N N . GLY B 1 95 ? -5.359 28.234 32.562 1 97.88 95 GLY B N 1
ATOM 3547 C CA . GLY B 1 95 ? -4.012 28.781 32.469 1 97.88 95 GLY B CA 1
ATOM 3548 C C . GLY B 1 95 ? -3.029 27.812 31.828 1 97.88 95 GLY B C 1
ATOM 3549 O O . GLY B 1 95 ? -1.942 28.234 31.406 1 97.88 95 GLY B O 1
ATOM 3550 N N . ASP B 1 96 ? -3.387 26.547 31.766 1 97.88 96 ASP B N 1
ATOM 3551 C CA . ASP B 1 96 ? -2.51 25.578 31.109 1 97.88 96 ASP B CA 1
ATOM 3552 C C . ASP B 1 96 ? -2.285 25.938 29.641 1 97.88 96 ASP B C 1
ATOM 3554 O O . ASP B 1 96 ? -3.217 26.344 28.953 1 97.88 96 ASP B O 1
ATOM 3558 N N . GLU B 1 97 ? -1.037 25.844 29.141 1 98.5 97 GLU B N 1
ATOM 3559 C CA . GLU B 1 97 ? -0.722 25.969 27.719 1 98.5 97 GLU B CA 1
ATOM 3560 C C . GLU B 1 97 ? -1.067 24.688 26.969 1 98.5 97 GLU B C 1
ATOM 3562 O O . GLU B 1 97 ? -0.672 23.594 27.375 1 98.5 97 GLU B O 1
ATOM 3567 N N . VAL B 1 98 ? -1.868 24.828 25.875 1 98.69 98 VAL B N 1
ATOM 3568 C CA . VAL B 1 98 ? -2.367 23.641 25.188 1 98.69 98 VAL B CA 1
ATOM 3569 C C . VAL B 1 98 ? -2.334 23.859 23.688 1 98.69 98 VAL B C 1
ATOM 3571 O O . VAL B 1 98 ? -2.268 25 23.219 1 98.69 98 VAL B O 1
ATOM 3574 N N . VAL B 1 99 ? -2.254 22.797 22.969 1 98.62 99 VAL B N 1
ATOM 3575 C CA . VAL B 1 99 ? -2.643 22.75 21.562 1 98.62 99 VAL B CA 1
ATOM 3576 C C . VAL B 1 99 ? -3.922 21.922 21.406 1 98.62 99 VAL B C 1
ATOM 3578 O O . VAL B 1 99 ? -4.211 21.062 22.234 1 98.62 99 VAL B O 1
ATOM 3581 N N . ALA B 1 100 ? -4.672 22.266 20.422 1 97.69 100 ALA B N 1
ATOM 3582 C CA . ALA B 1 100 ? -5.934 21.562 20.188 1 97.69 100 ALA B CA 1
ATOM 3583 C C . ALA B 1 100 ? -5.801 20.562 19.031 1 97.69 100 ALA B C 1
ATOM 3585 O O . ALA B 1 100 ? -5.242 20.891 17.984 1 97.69 100 ALA B O 1
ATOM 3586 N N . HIS B 1 101 ? -6.176 19.297 19.219 1 96.31 101 HIS B N 1
ATOM 3587 C CA . HIS B 1 101 ? -6.355 18.359 18.109 1 96.31 101 HIS B CA 1
ATOM 3588 C C . HIS B 1 101 ? -7.625 18.672 17.328 1 96.31 101 HIS B C 1
ATOM 3590 O O . HIS B 1 101 ? -8.734 18.453 17.812 1 96.31 101 HIS B O 1
ATOM 3596 N N . PRO B 1 102 ? -7.508 19.172 16.141 1 95 102 PRO B N 1
ATOM 3597 C CA . PRO B 1 102 ? -8.68 19.719 15.453 1 95 102 PRO B CA 1
ATOM 3598 C C . PRO B 1 102 ? -9.438 18.656 14.664 1 95 102 PRO B C 1
ATOM 3600 O O . PRO B 1 102 ? -10.547 18.906 14.188 1 95 102 PRO B O 1
ATOM 3603 N N . TRP B 1 103 ? -8.906 17.438 14.531 1 92.94 103 TRP B N 1
ATOM 3604 C CA . TRP B 1 103 ? -9.484 16.406 13.68 1 92.94 103 TRP B CA 1
ATOM 3605 C C . TRP B 1 103 ? -10.477 15.555 14.461 1 92.94 103 TRP B C 1
ATOM 3607 O O . TRP B 1 103 ? -10.25 14.359 14.656 1 92.94 103 TRP B O 1
ATOM 3617 N N . ILE B 1 104 ? -11.555 16.281 14.758 1 90.06 104 ILE B N 1
ATOM 3618 C CA . ILE B 1 104 ? -12.57 15.719 15.648 1 90.06 104 ILE B CA 1
ATOM 3619 C C . ILE B 1 104 ? -13.695 15.102 14.82 1 90.06 104 ILE B C 1
ATOM 3621 O O . ILE B 1 104 ? -14.25 15.75 13.93 1 90.06 104 ILE B O 1
ATOM 3625 N N . SER B 1 105 ? -13.977 13.805 15.078 1 88.31 105 SER B N 1
ATOM 3626 C CA . SER B 1 105 ? -15.031 13.086 14.375 1 88.31 105 SER B CA 1
ATOM 3627 C C . SER B 1 105 ? -16.297 13.016 15.211 1 88.31 105 SER B C 1
ATOM 3629 O O . SER B 1 105 ? -16.469 13.773 16.172 1 88.31 105 SER B O 1
ATOM 3631 N N . CYS B 1 106 ? -17.281 12.188 14.867 1 86.19 106 CYS B N 1
ATOM 3632 C CA . CYS B 1 106 ? -18.609 12.211 15.484 1 86.19 106 CYS B CA 1
ATOM 3633 C C . CYS B 1 106 ? -18.547 11.766 16.938 1 86.19 106 CYS B C 1
ATOM 3635 O O . CYS B 1 106 ? -19.391 12.156 17.75 1 86.19 106 CYS B O 1
ATOM 3637 N N . GLY B 1 107 ? -17.594 10.93 17.25 1 83.25 107 GLY B N 1
ATOM 3638 C CA . GLY B 1 107 ? -17.359 10.508 18.625 1 83.25 107 GLY B CA 1
ATOM 3639 C C . GLY B 1 107 ? -18.297 9.398 19.062 1 83.25 107 GLY B C 1
ATOM 3640 O O . GLY B 1 107 ? -18.156 8.875 20.172 1 83.25 107 GLY B O 1
ATOM 3641 N N . SER B 1 108 ? -19.172 9 18.125 1 85.94 108 SER B N 1
ATOM 3642 C CA . SER B 1 108 ? -20.219 8.086 18.578 1 85.94 108 SER B CA 1
ATOM 3643 C C . SER B 1 108 ? -20.297 6.852 17.688 1 85.94 108 SER B C 1
ATOM 3645 O O . SER B 1 108 ? -20.969 5.875 18.031 1 85.94 108 SER B O 1
ATOM 3647 N N . CYS B 1 109 ? -19.594 6.887 16.609 1 88.12 109 CYS B N 1
ATOM 3648 C CA . CYS B 1 109 ? -19.641 5.723 15.734 1 88.12 109 CYS B CA 1
ATOM 3649 C C . CYS B 1 109 ? -18.578 4.699 16.125 1 88.12 109 CYS B C 1
ATOM 3651 O O . CYS B 1 109 ? -17.734 4.965 16.984 1 88.12 109 CYS B O 1
ATOM 3653 N N . ARG B 1 110 ? -18.609 3.561 15.484 1 88.75 110 ARG B N 1
ATOM 3654 C CA . ARG B 1 110 ? -17.703 2.469 15.828 1 88.75 110 ARG B CA 1
ATOM 3655 C C . ARG B 1 110 ? -16.266 2.84 15.516 1 88.75 110 ARG B C 1
ATOM 3657 O O . ARG B 1 110 ? -15.344 2.463 16.25 1 88.75 110 ARG B O 1
ATOM 3664 N N . PHE B 1 111 ? -16.047 3.562 14.484 1 91.25 111 PHE B N 1
ATOM 3665 C CA . PHE B 1 111 ? -14.703 3.998 14.133 1 91.25 111 PHE B CA 1
ATOM 3666 C C . PHE B 1 111 ? -14.117 4.875 15.234 1 91.25 111 PHE B C 1
ATOM 3668 O O . PHE B 1 111 ? -12.953 4.707 15.617 1 91.25 111 PHE B O 1
ATOM 3675 N N . CYS B 1 112 ? -14.914 5.738 15.719 1 88.94 112 CYS B N 1
ATOM 3676 C CA . CYS B 1 112 ? -14.469 6.664 16.75 1 88.94 112 CYS B CA 1
ATOM 3677 C C . CYS B 1 112 ? -14.195 5.934 18.062 1 88.94 112 CYS B C 1
ATOM 3679 O O . CYS B 1 112 ? -13.188 6.195 18.734 1 88.94 112 CYS B O 1
ATOM 3681 N N . TYR B 1 113 ? -15.008 4.945 18.328 1 87.12 113 TYR B N 1
ATOM 3682 C CA . TYR B 1 113 ? -14.859 4.199 19.562 1 87.12 113 TYR B CA 1
ATOM 3683 C C . TYR B 1 113 ? -13.586 3.359 19.547 1 87.12 113 TYR B C 1
ATOM 3685 O O . TYR B 1 113 ? -12.945 3.166 20.578 1 87.12 113 TYR B O 1
ATOM 3693 N N . GLU B 1 114 ? -13.266 2.936 18.375 1 89.12 114 GLU B N 1
ATOM 3694 C CA . GLU B 1 114 ? -12.086 2.084 18.234 1 89.12 114 GLU B CA 1
ATOM 3695 C C . GLU B 1 114 ? -10.852 2.904 17.891 1 89.12 114 GLU B C 1
ATOM 3697 O O . GLU B 1 114 ? -9.867 2.367 17.375 1 89.12 114 GLU B O 1
ATOM 3702 N N . ASN B 1 115 ? -10.906 4.207 18.031 1 84.06 115 ASN B N 1
ATOM 3703 C CA . ASN B 1 115 ? -9.812 5.148 17.812 1 84.06 115 ASN B CA 1
ATOM 3704 C C . ASN B 1 115 ? -9.367 5.152 16.359 1 84.06 115 ASN B C 1
ATOM 3706 O O . ASN B 1 115 ? -8.172 5.266 16.078 1 84.06 115 ASN B O 1
ATOM 3710 N N . GLU B 1 116 ? -10.328 4.812 15.477 1 89.5 116 GLU B N 1
ATOM 3711 C CA . GLU B 1 116 ? -10.125 4.91 14.031 1 89.5 116 GLU B CA 1
ATOM 3712 C C . GLU B 1 116 ? -10.914 6.082 13.445 1 89.5 116 GLU B C 1
ATOM 3714 O O . GLU B 1 116 ? -11.641 5.918 12.461 1 89.5 116 GLU B O 1
ATOM 3719 N N . ASN B 1 117 ? -10.68 7.223 14.102 1 87.06 117 ASN B N 1
ATOM 3720 C CA . ASN B 1 117 ? -11.492 8.398 13.812 1 87.06 117 ASN B CA 1
ATOM 3721 C C . ASN B 1 117 ? -11.297 8.875 12.375 1 87.06 117 ASN B C 1
ATOM 3723 O O . ASN B 1 117 ? -12.188 9.5 11.805 1 87.06 117 ASN B O 1
ATOM 3727 N N . SER B 1 118 ? -10.141 8.57 11.812 1 86.75 118 SER B N 1
ATOM 3728 C CA . SER B 1 118 ? -9.852 9 10.453 1 86.75 118 SER B CA 1
ATOM 3729 C C . SER B 1 118 ? -10.797 8.344 9.453 1 86.75 118 SER B C 1
ATOM 3731 O O . SER B 1 118 ? -10.953 8.82 8.328 1 86.75 118 SER B O 1
ATOM 3733 N N . LEU B 1 119 ? -11.492 7.293 9.82 1 91.44 119 LEU B N 1
ATOM 3734 C CA . LEU B 1 119 ? -12.391 6.559 8.938 1 91.44 119 LEU B CA 1
ATOM 3735 C C . LEU B 1 119 ? -13.836 7 9.141 1 91.44 119 LEU B C 1
ATOM 3737 O O . LEU B 1 119 ? -14.727 6.57 8.414 1 91.44 119 LEU B O 1
ATOM 3741 N N . CYS B 1 120 ? -14.062 7.918 10.102 1 90.62 120 CYS B N 1
ATOM 3742 C CA . CYS B 1 120 ? -15.406 8.398 10.398 1 90.62 120 CYS B CA 1
ATOM 3743 C C . CYS B 1 120 ? -15.938 9.266 9.258 1 90.62 120 CYS B C 1
ATOM 3745 O O . CYS B 1 120 ? -15.227 10.125 8.742 1 90.62 120 CYS B O 1
ATOM 3747 N N . ASP B 1 121 ? -17.125 9.062 8.867 1 82 121 ASP B N 1
ATOM 3748 C CA . ASP B 1 121 ? -17.75 9.82 7.789 1 82 121 ASP B CA 1
ATOM 3749 C C . ASP B 1 121 ? -17.969 11.281 8.188 1 82 121 ASP B C 1
ATOM 3751 O O . ASP B 1 121 ? -18.172 12.141 7.336 1 82 121 ASP B O 1
ATOM 3755 N N . GLN B 1 122 ? -18 11.516 9.461 1 78.62 122 GLN B N 1
ATOM 3756 C CA . GLN B 1 122 ? -18.188 12.867 9.977 1 78.62 122 GLN B CA 1
ATOM 3757 C C . GLN B 1 122 ? -16.859 13.469 10.422 1 78.62 122 GLN B C 1
ATOM 3759 O O . GLN B 1 122 ? -16.797 14.164 11.445 1 78.62 122 GLN B O 1
ATOM 3764 N N . ARG B 1 123 ? -15.859 13.344 9.672 1 71.19 123 ARG B N 1
ATOM 3765 C CA . ARG B 1 123 ? -14.531 13.852 10.008 1 71.19 123 ARG B CA 1
ATOM 3766 C C . ARG B 1 123 ? -14.422 15.344 9.719 1 71.19 123 ARG B C 1
ATOM 3768 O O . ARG B 1 123 ? -13.477 16 10.156 1 71.19 123 ARG B O 1
ATOM 3775 N N . HIS B 1 124 ? -15.5 15.891 9.07 1 67.44 124 HIS B N 1
ATOM 3776 C CA . HIS B 1 124 ? -15.461 17.297 8.695 1 67.44 124 HIS B CA 1
ATOM 3777 C C . HIS B 1 124 ? -15.93 18.188 9.836 1 67.44 124 HIS B C 1
ATOM 3779 O O . HIS B 1 124 ? -15.969 19.422 9.703 1 67.44 124 HIS B O 1
ATOM 3785 N N . ASN B 1 125 ? -16.078 17.625 10.969 1 72.12 125 ASN B N 1
ATOM 3786 C CA . ASN B 1 125 ? -16.531 18.406 12.117 1 72.12 125 ASN B CA 1
ATOM 3787 C C . ASN B 1 125 ? -15.375 18.828 13.016 1 72.12 125 ASN B C 1
ATOM 3789 O O . ASN B 1 125 ? -15.547 19 14.219 1 72.12 125 ASN B O 1
ATOM 3793 N N . GLY B 1 126 ? -14.281 19.062 12.383 1 86.38 126 GLY B N 1
ATOM 3794 C CA . GLY B 1 126 ? -13.094 19.438 13.141 1 86.38 126 GLY B CA 1
ATOM 3795 C C . GLY B 1 126 ? -13.023 20.922 13.445 1 86.38 126 GLY B C 1
ATOM 3796 O O . GLY B 1 126 ? -13.758 21.719 12.859 1 86.38 126 GLY B O 1
ATOM 3797 N N . LEU B 1 127 ? -12.164 21.297 14.367 1 92.81 127 LEU B N 1
ATOM 3798 C CA . LEU B 1 127 ? -11.906 22.688 14.688 1 92.81 127 LEU B CA 1
ATOM 3799 C C . LEU B 1 127 ? -11.266 23.406 13.5 1 92.81 127 LEU B C 1
ATOM 3801 O O . LEU B 1 127 ? -10.219 23 13.008 1 92.81 127 LEU B O 1
ATOM 3805 N N . GLY B 1 128 ? -11.945 24.453 13.047 1 93.56 128 GLY B N 1
ATOM 3806 C CA . GLY B 1 128 ? -11.422 25.203 11.9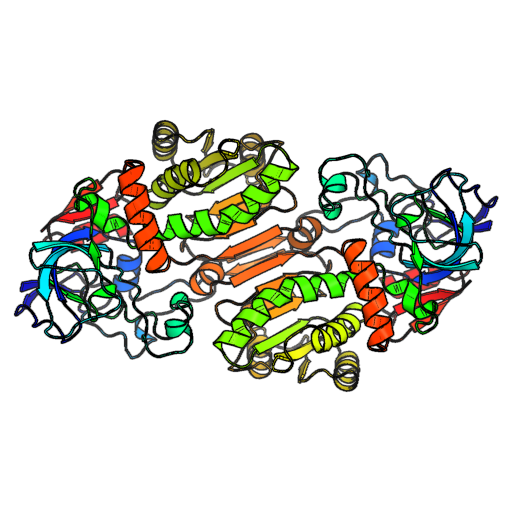14 1 93.56 128 GLY B CA 1
ATOM 3807 C C . GLY B 1 128 ? -11.695 24.547 10.578 1 93.56 128 GLY B C 1
ATOM 3808 O O . GLY B 1 128 ? -11.305 25.062 9.531 1 93.56 128 GLY B O 1
ATOM 3809 N N . VAL B 1 129 ? -12.289 23.359 10.633 1 89.19 129 VAL B N 1
ATOM 3810 C CA . VAL B 1 129 ? -12.711 22.609 9.453 1 89.19 129 VAL B CA 1
ATOM 3811 C C . VAL B 1 129 ? -14.133 22.094 9.641 1 89.19 129 VAL B C 1
ATOM 3813 O O . VAL B 1 129 ? -14.328 20.906 9.93 1 89.19 129 VAL B O 1
ATOM 3816 N N . GLY B 1 130 ? -15.156 22.844 9.469 1 84.44 130 GLY B N 1
ATOM 3817 C CA . GLY B 1 130 ? -16.547 22.5 9.711 1 84.44 130 GLY B CA 1
ATOM 3818 C C . GLY B 1 130 ? -17.109 23.156 10.961 1 84.44 130 GLY B C 1
ATOM 3819 O O . GLY B 1 130 ? -18.312 23.438 11.039 1 84.44 130 GLY B O 1
ATOM 3820 N N . THR B 1 131 ? -16.266 23.297 11.969 1 88.56 131 THR B N 1
ATOM 3821 C CA . THR B 1 131 ? -16.594 24.094 13.148 1 88.56 131 THR B CA 1
ATOM 3822 C C . THR B 1 131 ? -15.617 25.266 13.297 1 88.56 131 THR B C 1
ATOM 3824 O O . THR B 1 131 ? -14.531 25.25 12.719 1 88.56 131 THR B O 1
ATOM 3827 N N . PRO B 1 132 ? -16.016 26.297 14.031 1 92.94 132 PRO B N 1
ATOM 3828 C CA . PRO B 1 132 ? -15.148 27.469 14.133 1 92.94 132 PRO B CA 1
ATOM 3829 C C . PRO B 1 132 ? -13.773 27.125 14.695 1 92.94 132 PRO B C 1
ATOM 3831 O O . PRO B 1 132 ? -13.664 26.344 15.641 1 92.94 132 PRO B O 1
ATOM 3834 N N . GLY B 1 133 ? -12.758 27.844 14.117 1 96.38 133 GLY B N 1
ATOM 3835 C CA . GLY B 1 133 ? -11.398 27.453 14.445 1 96.38 133 GLY B CA 1
ATOM 3836 C C . GLY B 1 133 ? -10.578 28.594 15.031 1 96.38 133 GLY B C 1
ATOM 3837 O O . GLY B 1 133 ? -11.109 29.422 15.773 1 96.38 133 GLY B O 1
ATOM 3838 N N . GLY B 1 134 ? -9.305 28.578 14.742 1 97.38 134 GLY B N 1
ATOM 3839 C CA . GLY B 1 134 ? -8.289 29.328 15.477 1 97.38 134 GLY B CA 1
ATOM 3840 C C . GLY B 1 134 ? -8.094 30.734 14.961 1 97.38 134 GLY B C 1
ATOM 3841 O O . GLY B 1 134 ? -7.32 31.516 15.531 1 97.38 134 GLY B O 1
ATOM 3842 N N . TYR B 1 135 ? -8.797 31.094 13.82 1 98.38 135 TYR B N 1
ATOM 3843 C CA . TYR B 1 135 ? -8.75 32.5 13.445 1 98.38 135 TYR B CA 1
ATOM 3844 C C . TYR B 1 135 ? -9.68 33.344 14.32 1 98.38 135 TYR B C 1
ATOM 3846 O O . TYR B 1 135 ? -10.516 34.094 13.812 1 98.38 135 TYR B O 1
ATOM 3854 N N . ALA B 1 136 ? -9.547 33.156 15.602 1 98.38 136 ALA B N 1
ATOM 3855 C CA . ALA B 1 136 ? -10.344 33.812 16.641 1 98.38 136 ALA B CA 1
ATOM 3856 C C . ALA B 1 136 ? -9.547 33.938 17.938 1 98.38 136 ALA B C 1
ATOM 3858 O O . ALA B 1 136 ? -8.703 33.094 18.234 1 98.38 136 ALA B O 1
ATOM 3859 N N . THR B 1 137 ? -9.867 34.906 18.734 1 98.69 137 THR B N 1
ATOM 3860 C CA . THR B 1 137 ? -9.148 35.125 19.984 1 98.69 137 THR B CA 1
ATOM 3861 C C . THR B 1 137 ? -9.539 34.094 21.031 1 98.69 137 THR B C 1
ATOM 3863 O O . THR B 1 137 ? -8.82 33.875 22 1 98.69 137 THR B O 1
ATOM 3866 N N . TYR B 1 138 ? -10.727 33.5 20.859 1 98.25 138 TYR B N 1
ATOM 3867 C CA . TYR B 1 138 ? -11.18 32.375 21.703 1 98.25 138 TYR B CA 1
ATOM 3868 C C . TYR B 1 138 ? -11.773 31.266 20.859 1 98.25 138 TYR B C 1
ATOM 3870 O O . TYR B 1 138 ? -12.461 31.531 19.859 1 98.25 138 TYR B O 1
ATOM 3878 N N . VAL B 1 139 ? -11.539 30.031 21.25 1 97.12 139 VAL B N 1
ATOM 3879 C CA . VAL B 1 139 ? -12.039 28.875 20.516 1 97.12 139 VAL B CA 1
ATOM 3880 C C . VAL B 1 139 ? -12.68 27.891 21.5 1 97.12 139 VAL B C 1
ATOM 3882 O O . VAL B 1 139 ? -12.109 27.594 22.562 1 97.12 139 VAL B O 1
ATOM 3885 N N . TRP B 1 140 ? -13.852 27.469 21.219 1 94.56 140 TRP B N 1
ATOM 3886 C CA . TRP B 1 140 ? -14.492 26.453 22.031 1 94.56 140 TRP B CA 1
ATOM 3887 C C . TRP B 1 140 ? -14.141 25.047 21.531 1 94.56 140 TRP B C 1
ATOM 3889 O O . TRP B 1 140 ? -14.047 24.828 20.328 1 94.56 140 TRP B O 1
ATOM 3899 N N . VAL B 1 141 ? -13.805 24.125 22.391 1 95.06 141 VAL B N 1
ATOM 3900 C CA . VAL B 1 141 ? -13.539 22.703 22.109 1 95.06 141 VAL B CA 1
ATOM 3901 C C . VAL B 1 141 ? -14.602 21.844 22.781 1 95.06 141 VAL B C 1
ATOM 3903 O O . VAL B 1 141 ? -14.906 22.031 23.969 1 95.06 141 VAL B O 1
ATOM 3906 N N . ARG B 1 142 ? -15.148 20.906 22.062 1 91.88 142 ARG B N 1
ATOM 3907 C CA . ARG B 1 142 ? -16.312 20.141 22.516 1 91.88 142 ARG B CA 1
ATOM 3908 C C . ARG B 1 142 ? -15.953 19.266 23.703 1 91.88 142 ARG B C 1
ATOM 3910 O O . ARG B 1 142 ? -16.781 19.078 24.609 1 91.88 142 ARG B O 1
ATOM 3917 N N . GLU B 1 143 ? -14.75 18.688 23.672 1 94.06 143 GLU B N 1
ATOM 3918 C CA . GLU B 1 143 ? -14.281 17.812 24.734 1 94.06 143 GLU B CA 1
ATOM 3919 C C . GLU B 1 143 ? -12.852 18.156 25.141 1 94.06 143 GLU B C 1
ATOM 3921 O O . GLU B 1 143 ? -12.008 18.453 24.297 1 94.06 143 GLU B O 1
ATOM 3926 N N . LYS B 1 144 ? -12.562 18.094 26.422 1 96.44 144 LYS B N 1
ATOM 3927 C CA . LYS B 1 144 ? -11.273 18.469 26.984 1 96.44 144 LYS B CA 1
ATOM 3928 C C . LYS B 1 144 ? -10.164 17.547 26.516 1 96.44 144 LYS B C 1
ATOM 3930 O O . LYS B 1 144 ? -9 17.922 26.484 1 96.44 144 LYS B O 1
ATOM 3935 N N . LYS B 1 145 ? -10.477 16.281 26.109 1 94 145 LYS B N 1
ATOM 3936 C CA . LYS B 1 145 ? -9.477 15.297 25.719 1 94 145 LYS B CA 1
ATOM 3937 C C . LYS B 1 145 ? -8.727 15.75 24.469 1 94 145 LYS B C 1
ATOM 3939 O O . LYS B 1 145 ? -7.625 15.273 24.203 1 94 145 LYS B O 1
ATOM 3944 N N . TYR B 1 146 ? -9.312 16.656 23.719 1 95.25 146 TYR B N 1
ATOM 3945 C CA . TYR B 1 146 ? -8.703 17.094 22.469 1 95.25 146 TYR B CA 1
ATOM 3946 C C . TYR B 1 146 ? -7.672 18.188 22.719 1 95.25 146 TYR B C 1
ATOM 3948 O O . TYR B 1 146 ? -7.008 18.641 21.781 1 95.25 146 TYR B O 1
ATOM 3956 N N . LEU B 1 147 ? -7.543 18.562 23.984 1 97.25 147 LEU B N 1
ATOM 3957 C CA . LEU B 1 147 ? -6.504 19.5 24.375 1 97.25 147 LEU B CA 1
ATOM 3958 C C . LEU B 1 147 ? -5.285 18.781 24.922 1 97.25 147 LEU B C 1
ATOM 3960 O O . LEU B 1 147 ? -5.402 17.953 25.828 1 97.25 147 LEU B O 1
ATOM 3964 N N . VAL B 1 148 ? -4.16 19.031 24.297 1 98.19 148 VAL B N 1
ATOM 3965 C CA . VAL B 1 148 ? -2.9 18.453 24.734 1 98.19 148 VAL B CA 1
ATOM 3966 C C . VAL B 1 148 ? -2.027 19.516 25.391 1 98.19 148 VAL B C 1
ATOM 3968 O O . VAL B 1 148 ? -1.766 20.562 24.797 1 98.19 148 VAL B O 1
ATOM 3971 N N . LYS B 1 149 ? -1.624 19.234 26.609 1 98.06 149 LYS B N 1
ATOM 3972 C CA . LYS B 1 149 ? -0.757 20.188 27.312 1 98.06 149 LYS B CA 1
ATOM 3973 C C . LYS B 1 149 ? 0.586 20.328 26.594 1 98.06 149 LYS B C 1
ATOM 3975 O O . LYS B 1 149 ? 1.155 19.344 26.125 1 98.06 149 LYS B O 1
ATOM 3980 N N . VAL B 1 150 ? 1.01 21.484 26.5 1 98.06 150 VAL B N 1
ATOM 3981 C CA . VAL B 1 150 ? 2.301 21.766 25.891 1 98.06 150 VAL B CA 1
ATOM 3982 C C . VAL B 1 150 ? 3.357 21.984 26.969 1 98.06 150 VAL B C 1
ATOM 3984 O O . VAL B 1 150 ? 3.217 22.859 27.828 1 98.06 150 VAL B O 1
ATOM 3987 N N . PRO B 1 151 ? 4.363 21.172 27.016 1 96.81 151 PRO B N 1
ATOM 3988 C CA . PRO B 1 151 ? 5.449 21.406 27.969 1 96.81 151 PRO B CA 1
ATOM 3989 C C . PRO B 1 151 ? 6.09 22.781 27.781 1 96.81 151 PRO B C 1
ATOM 3991 O O . PRO B 1 151 ? 6.176 23.297 26.672 1 96.81 151 PRO B O 1
ATOM 3994 N N . PRO B 1 152 ? 6.605 23.312 28.844 1 94.62 152 PRO B N 1
ATOM 3995 C CA . PRO B 1 152 ? 7.207 24.641 28.781 1 94.62 152 PRO B CA 1
ATOM 3996 C C . PRO B 1 152 ? 8.375 24.719 27.797 1 94.62 152 PRO B C 1
ATOM 3998 O O . PRO B 1 152 ? 8.711 25.797 27.312 1 94.62 152 PRO B O 1
ATOM 4001 N N . SER B 1 153 ? 8.922 23.578 27.469 1 95.56 153 SER B N 1
ATOM 4002 C CA . SER B 1 153 ? 10.102 23.547 26.609 1 95.56 153 SER B CA 1
ATOM 4003 C C . SER B 1 153 ? 9.727 23.812 25.141 1 95.56 153 SER B C 1
ATOM 4005 O O . SER B 1 153 ? 10.594 24.078 24.312 1 95.56 153 SER B O 1
ATOM 4007 N N . ILE B 1 154 ? 8.5 23.766 24.781 1 97.38 154 ILE B N 1
ATOM 4008 C CA . ILE B 1 154 ? 8.055 24.031 23.422 1 97.38 154 ILE B CA 1
ATOM 4009 C C . ILE B 1 154 ? 7.383 25.406 23.359 1 97.38 154 ILE B C 1
ATOM 4011 O O . ILE B 1 154 ? 6.32 25.609 23.953 1 97.38 154 ILE B O 1
ATOM 4015 N N . PRO B 1 155 ? 7.996 26.344 22.641 1 97.5 155 PRO B N 1
ATOM 4016 C CA . PRO B 1 155 ? 7.266 27.594 22.438 1 97.5 155 PRO B CA 1
ATOM 4017 C C . PRO B 1 155 ? 5.918 27.391 21.75 1 97.5 155 PRO B C 1
ATOM 4019 O O . PRO B 1 155 ? 5.805 26.562 20.844 1 97.5 155 PRO B O 1
ATOM 4022 N N . LEU B 1 156 ? 4.914 28.141 22.156 1 98 156 LEU B N 1
ATOM 4023 C CA . LEU B 1 156 ? 3.557 27.938 21.656 1 98 156 LEU B CA 1
ATOM 4024 C C . LEU B 1 156 ? 3.473 28.266 20.156 1 98 156 LEU B C 1
ATOM 4026 O O . LEU B 1 156 ? 2.646 27.688 19.453 1 98 156 LEU B O 1
ATOM 4030 N N . GLU B 1 157 ? 4.289 29.219 19.703 1 96.88 157 GLU B N 1
ATOM 4031 C CA . GLU B 1 157 ? 4.297 29.547 18.266 1 96.88 157 GLU B CA 1
ATOM 4032 C C . GLU B 1 157 ? 4.77 28.359 17.438 1 96.88 157 GLU B C 1
ATOM 4034 O O . GLU B 1 157 ? 4.457 28.25 16.25 1 96.88 157 GLU B O 1
ATOM 4039 N N . VAL B 1 158 ? 5.531 27.453 18.062 1 96.5 158 VAL B N 1
ATOM 4040 C CA . VAL B 1 158 ? 5.969 26.203 17.438 1 96.5 158 VAL B CA 1
ATOM 4041 C C . VAL B 1 158 ? 4.906 25.125 17.625 1 96.5 158 VAL B C 1
ATOM 4043 O O . VAL B 1 158 ? 4.543 24.438 16.672 1 96.5 158 VAL B O 1
ATOM 4046 N N . ALA B 1 159 ? 4.371 25.094 18.828 1 97.94 159 ALA B N 1
ATOM 4047 C CA . ALA B 1 159 ? 3.432 24.047 19.203 1 97.94 159 ALA B CA 1
ATOM 4048 C C . ALA B 1 159 ? 2.178 24.094 18.328 1 97.94 159 ALA B C 1
ATOM 4050 O O . ALA B 1 159 ? 1.576 23.062 18.047 1 97.94 159 ALA B O 1
ATOM 4051 N N . CYS B 1 160 ? 1.809 25.266 17.891 1 97.88 160 CYS B N 1
ATOM 4052 C CA . CYS B 1 160 ? 0.542 25.422 17.188 1 97.88 160 CYS B CA 1
ATOM 4053 C C . CYS B 1 160 ? 0.547 24.625 15.883 1 97.88 160 CYS B C 1
ATOM 4055 O O . CYS B 1 160 ? -0.512 24.266 15.367 1 97.88 160 CYS B O 1
ATOM 4057 N N . MET B 1 161 ? 1.706 24.25 15.352 1 96.12 161 MET B N 1
ATOM 4058 C CA . MET B 1 161 ? 1.812 23.547 14.078 1 96.12 161 MET B CA 1
ATOM 4059 C C . MET B 1 161 ? 1.729 22.047 14.281 1 96.12 161 MET B C 1
ATOM 4061 O O . MET B 1 161 ? 1.514 21.297 13.328 1 96.12 161 MET B O 1
ATOM 4065 N N . LEU B 1 162 ? 1.92 21.594 15.508 1 97.75 162 LEU B N 1
ATOM 4066 C CA . LEU B 1 162 ? 2.102 20.172 15.781 1 97.75 162 LEU B CA 1
ATOM 4067 C C . LEU B 1 162 ? 0.822 19.391 15.484 1 97.75 162 LEU B C 1
ATOM 4069 O O . LEU B 1 162 ? 0.875 18.281 14.969 1 97.75 162 LEU B O 1
ATOM 4073 N N . PRO B 1 163 ? -0.351 19.969 15.664 1 97.12 163 PRO B N 1
ATOM 4074 C CA . PRO B 1 163 ? -1.574 19.188 15.453 1 97.12 163 PRO B CA 1
ATOM 4075 C C . PRO B 1 163 ? -1.864 18.922 13.977 1 97.12 163 PRO B C 1
ATOM 4077 O O . PRO B 1 163 ? -2.736 18.109 13.648 1 97.12 163 PRO B O 1
ATOM 4080 N N . CYS B 1 164 ? -1.154 19.547 13.086 1 95.56 164 CYS B N 1
ATOM 4081 C CA . CYS B 1 164 ? -1.389 19.297 11.672 1 95.56 164 CYS B CA 1
ATOM 4082 C C . CYS B 1 164 ? -0.092 18.922 10.961 1 95.56 164 CYS B C 1
ATOM 4084 O O . CYS B 1 164 ? 0.227 17.734 10.828 1 95.56 164 CYS B O 1
ATOM 4086 N N . SER B 1 165 ? 0.795 19.906 10.734 1 94.38 165 SER B N 1
ATOM 4087 C CA . SER B 1 165 ? 2.006 19.625 9.969 1 94.38 165 SER B CA 1
ATOM 4088 C C . SER B 1 165 ? 2.893 18.609 10.68 1 94.38 165 SER B C 1
ATOM 4090 O O . SER B 1 165 ? 3.393 17.672 10.062 1 94.38 165 SER B O 1
ATOM 4092 N N . GLY B 1 166 ? 3.123 18.859 11.992 1 96.81 166 GLY B N 1
ATOM 4093 C CA . GLY B 1 166 ? 3.893 17.906 12.766 1 96.81 166 GLY B CA 1
ATOM 4094 C C . GLY B 1 166 ? 3.252 16.531 12.805 1 96.81 166 GLY B C 1
ATOM 4095 O O . GLY B 1 166 ? 3.91 15.516 12.539 1 96.81 166 GLY B O 1
ATOM 4096 N N . LEU B 1 167 ? 1.961 16.531 13.086 1 97.56 167 LEU B N 1
ATOM 4097 C CA . LEU B 1 167 ? 1.222 15.281 13.258 1 97.56 167 LEU B CA 1
ATOM 4098 C C . LEU B 1 167 ? 1.176 14.5 11.945 1 97.56 167 LEU B C 1
ATOM 4100 O O . LEU B 1 167 ? 1.347 13.281 11.945 1 97.56 167 LEU B O 1
ATOM 4104 N N . THR B 1 168 ? 0.994 15.195 10.859 1 97.31 168 THR B N 1
ATOM 4105 C CA . THR B 1 168 ? 0.938 14.57 9.539 1 97.31 168 THR B CA 1
ATOM 4106 C C . THR B 1 168 ? 2.248 13.859 9.227 1 97.31 168 THR B C 1
ATOM 4108 O O . THR B 1 168 ? 2.244 12.711 8.773 1 97.31 168 THR B O 1
ATOM 4111 N N . THR B 1 169 ? 3.334 14.492 9.5 1 98.19 169 THR B N 1
ATOM 4112 C CA . THR B 1 169 ? 4.633 13.93 9.156 1 98.19 169 THR B CA 1
ATOM 4113 C C . THR B 1 169 ? 5.035 12.844 10.148 1 98.19 169 THR B C 1
ATOM 4115 O O . THR B 1 169 ? 5.703 11.875 9.789 1 98.19 169 THR B O 1
ATOM 4118 N N . TYR B 1 170 ? 4.598 12.992 11.445 1 98.62 170 TYR B N 1
ATOM 4119 C CA . TYR B 1 170 ? 4.809 11.93 12.414 1 98.62 170 TYR B CA 1
ATOM 4120 C C . TYR B 1 170 ? 4.094 10.656 11.984 1 98.62 170 TYR B C 1
ATOM 4122 O O . TYR B 1 170 ? 4.672 9.562 12.023 1 98.62 170 TYR B O 1
ATOM 4130 N N . ASN B 1 171 ? 2.873 10.836 11.562 1 98.5 171 ASN B N 1
ATOM 4131 C CA . ASN B 1 171 ? 2.094 9.703 11.07 1 98.5 171 ASN B CA 1
ATOM 4132 C C . ASN B 1 171 ? 2.732 9.078 9.836 1 98.5 171 ASN B C 1
ATOM 4134 O O . ASN B 1 171 ? 2.775 7.852 9.711 1 98.5 171 ASN B O 1
ATOM 4138 N N . ALA B 1 172 ? 3.232 9.867 8.938 1 98.81 172 ALA B N 1
ATOM 4139 C CA . ALA B 1 172 ? 3.877 9.367 7.723 1 98.81 172 ALA B CA 1
ATOM 4140 C C . ALA B 1 172 ? 5.117 8.547 8.055 1 98.81 172 ALA B C 1
ATOM 4142 O O . ALA B 1 172 ? 5.285 7.434 7.547 1 98.81 172 ALA B O 1
ATOM 4143 N N . VAL B 1 173 ? 5.941 9.062 8.977 1 98.88 173 VAL B N 1
ATOM 4144 C CA . VAL B 1 173 ? 7.188 8.398 9.328 1 98.88 173 VAL B CA 1
ATOM 4145 C C . VAL B 1 173 ? 6.891 7.094 10.07 1 98.88 173 VAL B C 1
ATOM 4147 O O . VAL B 1 173 ? 7.512 6.062 9.797 1 98.88 173 VAL B O 1
ATOM 4150 N N . THR B 1 174 ? 5.926 7.16 10.969 1 98.75 174 THR B N 1
ATOM 4151 C CA . THR B 1 174 ? 5.629 5.965 11.75 1 98.75 174 THR B CA 1
ATOM 4152 C C . THR B 1 174 ? 4.941 4.91 10.891 1 98.75 174 THR B C 1
ATOM 4154 O O . THR B 1 174 ? 5.059 3.711 11.156 1 98.75 174 THR B O 1
ATOM 4157 N N . THR B 1 175 ? 4.246 5.344 9.891 1 98.56 175 THR B N 1
ATOM 4158 C CA . THR B 1 175 ? 3.662 4.418 8.93 1 98.56 175 THR B CA 1
ATOM 4159 C C . THR B 1 175 ? 4.75 3.727 8.117 1 98.56 175 THR B C 1
ATOM 4161 O O . THR B 1 175 ? 4.645 2.535 7.812 1 98.56 175 THR B O 1
ATOM 4164 N N . LEU B 1 176 ? 5.773 4.398 7.801 1 98.88 176 LEU B N 1
ATOM 4165 C CA . LEU B 1 176 ? 6.879 3.881 7.004 1 98.88 176 LEU B CA 1
ATOM 4166 C C . LEU B 1 176 ? 7.82 3.035 7.859 1 98.88 176 LEU B C 1
ATOM 4168 O O . LEU B 1 176 ? 8.477 2.121 7.352 1 98.88 176 LEU B O 1
ATOM 4172 N N . GLN B 1 177 ? 7.852 3.246 9.102 1 98.88 177 GLN B N 1
ATOM 4173 C CA . GLN B 1 177 ? 8.867 2.787 10.039 1 98.88 177 GLN B CA 1
ATOM 4174 C C . GLN B 1 177 ? 8.992 1.267 10.016 1 98.88 177 GLN B C 1
ATOM 4176 O O . GLN B 1 177 ? 10.102 0.732 9.898 1 98.88 177 GLN B O 1
ATOM 4181 N N . PRO B 1 178 ? 7.867 0.517 10.094 1 98.44 178 PRO B N 1
ATOM 4182 C CA . PRO B 1 178 ? 8.016 -0.939 10.125 1 98.44 178 PRO B CA 1
ATOM 4183 C C . PRO B 1 178 ? 8.711 -1.486 8.875 1 98.44 178 PRO B C 1
ATOM 4185 O O . PRO B 1 178 ? 9.508 -2.426 8.969 1 98.44 178 PRO B O 1
ATOM 4188 N N . ALA B 1 179 ? 8.422 -0.924 7.746 1 98.25 179 ALA B N 1
ATOM 4189 C CA . ALA B 1 179 ? 9.039 -1.373 6.5 1 98.25 179 ALA B CA 1
ATOM 4190 C C . ALA B 1 179 ? 10.539 -1.094 6.496 1 98.25 179 ALA B C 1
ATOM 4192 O O . ALA B 1 179 ? 11.328 -1.936 6.07 1 98.25 179 ALA B O 1
ATOM 4193 N N . ILE B 1 180 ? 10.883 0.054 7 1 98.75 180 ILE B N 1
ATOM 4194 C CA . ILE B 1 180 ? 12.289 0.434 7.008 1 98.75 180 ILE B CA 1
ATOM 4195 C C . ILE B 1 180 ? 13.047 -0.415 8.023 1 98.75 180 ILE B C 1
ATOM 4197 O O . ILE B 1 180 ? 14.18 -0.843 7.77 1 98.75 180 ILE B O 1
ATOM 4201 N N . GLU B 1 181 ? 12.445 -0.65 9.172 1 98.5 181 GLU B N 1
ATOM 4202 C CA . GLU B 1 181 ? 13.07 -1.502 10.18 1 98.5 181 GLU B CA 1
ATOM 4203 C C . GLU B 1 181 ? 13.32 -2.904 9.633 1 98.5 181 GLU B C 1
ATOM 4205 O O . GLU B 1 181 ? 14.398 -3.471 9.844 1 98.5 181 GLU B O 1
ATOM 4210 N N . ARG B 1 182 ? 12.352 -3.426 8.93 1 96.75 182 ARG B N 1
ATOM 4211 C CA . ARG B 1 182 ? 12.484 -4.75 8.328 1 96.75 182 ARG B CA 1
ATOM 4212 C C . ARG B 1 182 ? 13.625 -4.777 7.312 1 96.75 182 ARG B C 1
ATOM 4214 O O . ARG B 1 182 ? 14.484 -5.656 7.367 1 96.75 182 ARG B O 1
ATOM 4221 N N . MET B 1 183 ? 13.656 -3.828 6.434 1 97.19 183 MET B N 1
ATOM 4222 C CA . MET B 1 183 ? 14.672 -3.791 5.383 1 97.19 183 MET B CA 1
ATOM 4223 C C . MET B 1 183 ? 16.047 -3.531 5.969 1 97.19 183 MET B C 1
ATOM 4225 O O . MET B 1 183 ? 17.047 -4.039 5.457 1 97.19 183 MET B O 1
ATOM 4229 N N . ASN B 1 184 ? 16.031 -2.684 6.996 1 96.75 184 ASN B N 1
ATOM 4230 C CA . ASN B 1 184 ? 17.312 -2.418 7.652 1 96.75 184 ASN B CA 1
ATOM 4231 C C . ASN B 1 184 ? 17.891 -3.678 8.297 1 96.75 184 ASN B C 1
ATOM 4233 O O . ASN B 1 184 ? 19.094 -3.908 8.242 1 96.75 184 ASN B O 1
ATOM 4237 N N . LYS B 1 185 ? 17.078 -4.477 8.906 1 94.62 185 LYS B N 1
ATOM 4238 C CA . LYS B 1 185 ? 17.5 -5.742 9.484 1 94.62 185 LYS B CA 1
ATOM 4239 C C . LYS B 1 185 ? 18.047 -6.684 8.414 1 94.62 185 LYS B C 1
ATOM 4241 O O . LYS B 1 185 ? 19.031 -7.395 8.641 1 94.62 185 LYS B O 1
ATOM 4246 N N . LEU B 1 186 ? 17.5 -6.66 7.254 1 94.06 186 LEU B N 1
ATOM 4247 C CA . LEU B 1 186 ? 17.844 -7.574 6.176 1 94.06 186 LEU B CA 1
ATOM 4248 C C . LEU B 1 186 ? 19.094 -7.102 5.441 1 94.06 186 LEU B C 1
ATOM 4250 O O . LEU B 1 186 ? 19.938 -7.91 5.043 1 94.06 186 LEU B O 1
ATOM 4254 N N . LYS B 1 187 ? 19.234 -5.793 5.285 1 94.31 187 LYS B N 1
ATOM 4255 C CA . LYS B 1 187 ? 20.266 -5.246 4.422 1 94.31 187 LYS B CA 1
ATOM 4256 C C . LYS B 1 187 ? 21.422 -4.664 5.246 1 94.31 187 LYS B C 1
ATOM 4258 O O . LYS B 1 187 ? 22.531 -4.488 4.742 1 94.31 187 LYS B O 1
ATOM 4263 N N . GLY B 1 188 ? 21.203 -4.312 6.441 1 94.5 188 GLY B N 1
ATOM 4264 C CA . GLY B 1 188 ? 22.188 -3.621 7.27 1 94.5 188 GLY B CA 1
ATOM 4265 C C . GLY B 1 188 ? 22.094 -2.111 7.168 1 94.5 188 GLY B C 1
ATOM 4266 O O . GLY B 1 188 ? 22.516 -1.395 8.078 1 94.5 188 GLY B O 1
ATOM 4267 N N . SER B 1 189 ? 21.625 -1.655 6.059 1 96.56 189 SER B N 1
ATOM 4268 C CA . SER B 1 189 ? 21.406 -0.228 5.848 1 96.56 189 SER B CA 1
ATOM 4269 C C . SER B 1 189 ? 20.266 0.016 4.871 1 96.56 189 SER B C 1
ATOM 4271 O O . SER B 1 189 ? 19.953 -0.845 4.047 1 96.56 189 SER B O 1
ATOM 4273 N N . THR B 1 190 ? 19.625 1.145 5.051 1 98.31 190 THR B N 1
ATOM 4274 C CA . THR B 1 190 ? 18.5 1.524 4.203 1 98.31 190 THR B CA 1
ATOM 4275 C C . THR B 1 190 ? 18.578 2.998 3.82 1 98.31 190 THR B C 1
ATOM 4277 O O . THR B 1 190 ? 19.422 3.732 4.336 1 98.31 190 THR B O 1
ATOM 4280 N N . SER B 1 191 ? 17.812 3.391 2.867 1 98.81 191 SER B N 1
ATOM 4281 C CA . SER B 1 191 ? 17.656 4.801 2.512 1 98.81 191 SER B CA 1
ATOM 4282 C C . SER B 1 191 ? 16.203 5.176 2.33 1 98.81 191 SER B C 1
ATOM 4284 O O . SER B 1 191 ? 15.383 4.344 1.927 1 98.81 191 SER B O 1
ATOM 4286 N N . VAL B 1 192 ? 15.875 6.391 2.699 1 98.94 192 VAL B N 1
ATOM 4287 C CA . VAL B 1 192 ? 14.531 6.949 2.574 1 98.94 192 VAL B CA 1
ATOM 4288 C C . VAL B 1 192 ? 14.594 8.289 1.836 1 98.94 192 VAL B C 1
ATOM 4290 O O . VAL B 1 192 ? 15.422 9.141 2.152 1 98.94 192 VAL B O 1
ATOM 4293 N N . LEU B 1 193 ? 13.773 8.414 0.827 1 98.94 193 LEU B N 1
ATOM 4294 C CA . LEU B 1 193 ? 13.625 9.656 0.083 1 98.94 193 LEU B CA 1
ATOM 4295 C C . LEU B 1 193 ? 12.453 10.477 0.617 1 98.94 193 LEU B C 1
ATOM 4297 O O . LEU B 1 193 ? 11.328 9.984 0.669 1 98.94 193 LEU B O 1
ATOM 4301 N N . LEU B 1 194 ? 12.703 11.633 1.079 1 98.94 194 LEU B N 1
ATOM 4302 C CA . LEU B 1 194 ? 11.664 12.602 1.418 1 98.94 194 LEU B CA 1
ATOM 4303 C C . LEU B 1 194 ? 11.508 13.633 0.311 1 98.94 194 LEU B C 1
ATOM 4305 O O . LEU B 1 194 ? 12.477 14.289 -0.077 1 98.94 194 LEU B O 1
ATOM 4309 N N . VAL B 1 195 ? 10.289 13.789 -0.164 1 98.75 195 VAL B N 1
ATOM 4310 C CA . VAL B 1 195 ? 10.047 14.664 -1.304 1 98.75 195 VAL B CA 1
ATOM 4311 C C . VAL B 1 195 ? 9.336 15.938 -0.84 1 98.75 195 VAL B C 1
ATOM 4313 O O . VAL B 1 195 ? 8.219 15.875 -0.321 1 98.75 195 VAL B O 1
ATOM 4316 N N . GLY B 1 196 ? 9.891 17.094 -1.09 1 96.31 196 GLY B N 1
ATOM 4317 C CA . GLY B 1 196 ? 9.414 18.375 -0.604 1 96.31 196 GLY B CA 1
ATOM 4318 C C . GLY B 1 196 ? 10.117 18.828 0.664 1 96.31 196 GLY B C 1
ATOM 4319 O O . GLY B 1 196 ? 9.891 18.266 1.738 1 96.31 196 GLY B O 1
ATOM 4320 N N . ALA B 1 197 ? 10.906 19.859 0.533 1 94.31 197 ALA B N 1
ATOM 4321 C CA . ALA B 1 197 ? 11.68 20.344 1.671 1 94.31 197 ALA B CA 1
ATOM 4322 C C . ALA B 1 197 ? 11.078 21.625 2.246 1 94.31 197 ALA B C 1
ATOM 4324 O O . ALA B 1 197 ? 11.797 22.531 2.662 1 94.31 197 ALA B O 1
ATOM 4325 N N . GLY B 1 198 ? 9.75 21.734 2.182 1 89.62 198 GLY B N 1
ATOM 4326 C CA . GLY B 1 198 ? 9.039 22.844 2.818 1 89.62 198 GLY B CA 1
ATOM 4327 C C . 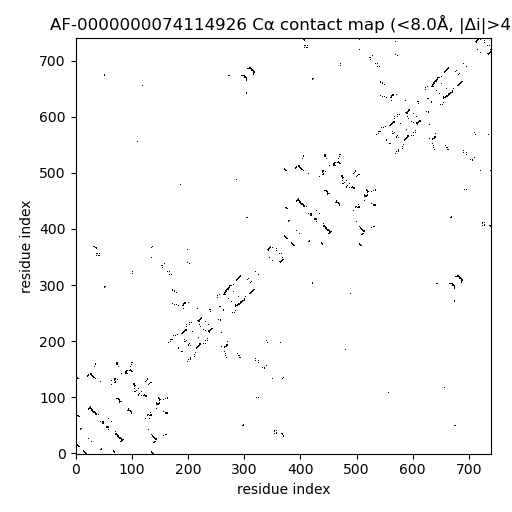GLY B 1 198 ? 8.773 22.594 4.293 1 89.62 198 GLY B C 1
ATOM 4328 O O . GLY B 1 198 ? 9.562 21.938 4.973 1 89.62 198 GLY B O 1
ATOM 4329 N N . GLY B 1 199 ? 7.719 23.266 4.773 1 87.94 199 GLY B N 1
ATOM 4330 C CA . GLY B 1 199 ? 7.387 23.172 6.184 1 87.94 199 GLY B CA 1
ATOM 4331 C C . GLY B 1 199 ? 7.156 21.734 6.648 1 87.94 199 GLY B C 1
ATOM 4332 O O . GLY B 1 199 ? 7.715 21.312 7.66 1 87.94 199 GLY B O 1
ATOM 4333 N N . LEU B 1 200 ? 6.387 20.938 5.922 1 92.25 200 LEU B N 1
ATOM 4334 C CA . LEU B 1 200 ? 6.148 19.547 6.273 1 92.25 200 LEU B CA 1
ATOM 4335 C C . LEU B 1 200 ? 7.426 18.719 6.148 1 92.25 200 LEU B C 1
ATOM 4337 O O . LEU B 1 200 ? 7.723 17.891 7.004 1 92.25 200 LEU B O 1
ATOM 4341 N N . GLY B 1 201 ? 8.102 19.047 5.094 1 95.06 201 GLY B N 1
ATOM 4342 C CA . GLY B 1 201 ? 9.305 18.297 4.805 1 95.06 201 GLY B CA 1
ATOM 4343 C C . GLY B 1 201 ? 10.359 18.406 5.895 1 95.06 201 GLY B C 1
ATOM 4344 O O . GLY B 1 201 ? 11 17.422 6.25 1 95.06 201 GLY B O 1
ATOM 4345 N N . LEU B 1 202 ? 10.539 19.578 6.398 1 94.19 202 LEU B N 1
ATOM 4346 C CA . LEU B 1 202 ? 11.555 19.797 7.414 1 94.19 202 LEU B CA 1
ATOM 4347 C C . LEU B 1 202 ? 11.172 19.125 8.727 1 94.19 202 LEU B C 1
ATOM 4349 O O . LEU B 1 202 ? 12.039 18.641 9.461 1 94.19 202 LEU B O 1
ATOM 4353 N N . TRP B 1 203 ? 9.852 19.125 9.055 1 95.25 203 TRP B N 1
ATOM 4354 C CA . TRP B 1 203 ? 9.391 18.312 10.18 1 95.25 203 TRP B CA 1
ATOM 4355 C C . TRP B 1 203 ? 9.664 16.844 9.945 1 95.25 203 TRP B C 1
ATOM 4357 O O . TRP B 1 203 ? 10.195 16.156 10.82 1 95.25 203 TRP B O 1
ATOM 4367 N N . CYS B 1 204 ? 9.375 16.391 8.773 1 98 204 CYS B N 1
ATOM 4368 C CA . CYS B 1 204 ? 9.523 14.977 8.406 1 98 204 CYS B CA 1
ATOM 4369 C C . CYS B 1 204 ? 10.977 14.531 8.523 1 98 204 CYS B C 1
ATOM 4371 O O . CYS B 1 204 ? 11.258 13.438 9.016 1 98 204 CYS B O 1
ATOM 4373 N N . LEU B 1 205 ? 11.859 15.406 8.047 1 98.12 205 LEU B N 1
ATOM 4374 C CA . LEU B 1 205 ? 13.289 15.125 8.086 1 98.12 205 LEU B CA 1
ATOM 4375 C C . LEU B 1 205 ? 13.758 14.859 9.516 1 98.12 205 LEU B C 1
ATOM 4377 O O . LEU B 1 205 ? 14.383 13.836 9.789 1 98.12 205 LEU B O 1
ATOM 4381 N N . GLN B 1 206 ? 13.406 15.727 10.383 1 97.56 206 GLN B N 1
ATOM 4382 C CA . GLN B 1 206 ? 13.859 15.594 11.766 1 97.56 206 GLN B CA 1
ATOM 4383 C C . GLN B 1 206 ? 13.227 14.375 12.438 1 97.56 206 GLN B C 1
ATOM 4385 O O . GLN B 1 206 ? 13.891 13.648 13.172 1 97.56 206 GLN B O 1
ATOM 4390 N N . LEU B 1 207 ? 11.93 14.195 12.18 1 98.31 207 LEU B N 1
ATOM 4391 C CA . LEU B 1 207 ? 11.234 13.047 12.758 1 98.31 207 LEU B CA 1
ATOM 4392 C C . LEU B 1 207 ? 11.812 11.742 12.219 1 98.31 207 LEU B C 1
ATOM 4394 O O . LEU B 1 207 ? 12.016 10.797 12.984 1 98.31 207 LEU B O 1
ATOM 4398 N N . ALA B 1 208 ? 12.078 11.68 10.906 1 98.75 208 ALA B N 1
ATOM 4399 C CA . ALA B 1 208 ? 12.672 10.484 10.312 1 98.75 208 ALA B CA 1
ATOM 4400 C C . ALA B 1 208 ? 14.023 10.172 10.945 1 98.75 208 ALA B C 1
ATOM 4402 O O . ALA B 1 208 ? 14.312 9.016 11.273 1 98.75 208 ALA B O 1
ATOM 4403 N N . LYS B 1 209 ? 14.828 11.227 11.156 1 98.19 209 LYS B N 1
ATOM 4404 C CA . LYS B 1 209 ? 16.156 11.062 11.75 1 98.19 209 LYS B CA 1
ATOM 4405 C C . LYS B 1 209 ? 16.047 10.508 13.164 1 98.19 209 LYS B C 1
ATOM 4407 O O . LYS B 1 209 ? 16.922 9.742 13.602 1 98.19 209 LYS B O 1
ATOM 4412 N N . LYS B 1 210 ? 14.977 10.812 13.836 1 97.81 210 LYS B N 1
ATOM 4413 C CA . LYS B 1 210 ? 14.852 10.422 15.234 1 97.81 210 LYS B CA 1
ATOM 4414 C C . LYS B 1 210 ? 14.18 9.062 15.367 1 97.81 210 LYS B C 1
ATOM 4416 O O . LYS B 1 210 ? 14.484 8.297 16.281 1 97.81 210 LYS B O 1
ATOM 4421 N N . ILE B 1 211 ? 13.289 8.727 14.477 1 98.38 211 ILE B N 1
ATOM 4422 C CA . ILE B 1 211 ? 12.406 7.578 14.648 1 98.38 211 ILE B CA 1
ATOM 4423 C C . ILE B 1 211 ? 12.984 6.371 13.914 1 98.38 211 ILE B C 1
ATOM 4425 O O . ILE B 1 211 ? 12.922 5.246 14.414 1 98.38 211 ILE B O 1
ATOM 4429 N N . LEU B 1 212 ? 13.562 6.551 12.734 1 98.69 212 LEU B N 1
ATOM 4430 C CA . LEU B 1 212 ? 14.031 5.438 11.914 1 98.69 212 LEU B CA 1
ATOM 4431 C C . LEU B 1 212 ? 15.391 4.941 12.383 1 98.69 212 LEU B C 1
ATOM 4433 O O . LEU B 1 212 ? 16.094 5.648 13.117 1 98.69 212 LEU B O 1
ATOM 4437 N N . PRO B 1 213 ? 15.773 3.74 11.961 1 98.5 213 PRO B N 1
ATOM 4438 C CA . PRO B 1 213 ? 17.094 3.23 12.352 1 98.5 213 PRO B CA 1
ATOM 4439 C C . PRO B 1 213 ? 18.219 4.184 11.984 1 98.5 213 PRO B C 1
ATOM 4441 O O . PRO B 1 213 ? 18.203 4.805 10.922 1 98.5 213 PRO B O 1
ATOM 4444 N N . LYS B 1 214 ? 19.234 4.285 12.828 1 97.5 214 LYS B N 1
ATOM 4445 C CA . LYS B 1 214 ? 20.344 5.219 12.648 1 97.5 214 LYS B CA 1
ATOM 4446 C C . LYS B 1 214 ? 21.094 4.945 11.344 1 97.5 214 LYS B C 1
ATOM 4448 O O . LYS B 1 214 ? 21.703 5.852 10.773 1 97.5 214 LYS B O 1
ATOM 4453 N N . THR B 1 215 ? 21 3.734 10.867 1 98 215 THR B N 1
ATOM 4454 C CA . THR B 1 215 ? 21.719 3.346 9.656 1 98 215 THR B CA 1
ATOM 4455 C C . THR B 1 215 ? 20.875 3.678 8.422 1 98 215 THR B C 1
ATOM 4457 O O . THR B 1 215 ? 21.203 3.246 7.312 1 98 215 THR B O 1
ATOM 4460 N N . THR B 1 216 ? 19.797 4.449 8.633 1 98.69 216 THR B N 1
ATOM 4461 C CA . THR B 1 216 ? 18.969 4.879 7.508 1 98.69 216 THR B CA 1
ATOM 4462 C C . THR B 1 216 ? 19.484 6.203 6.945 1 98.69 216 THR B C 1
ATOM 4464 O O . THR B 1 216 ? 19.562 7.199 7.672 1 98.69 216 THR B O 1
ATOM 4467 N N . ARG B 1 217 ? 19.891 6.215 5.711 1 98.75 217 ARG B N 1
ATOM 4468 C CA . ARG B 1 217 ? 20.25 7.438 4.996 1 98.75 217 ARG B CA 1
ATOM 4469 C C . ARG B 1 217 ? 19 8.203 4.562 1 98.75 217 ARG B C 1
ATOM 4471 O O . ARG B 1 217 ? 18.156 7.66 3.854 1 98.75 217 ARG B O 1
ATOM 4478 N N . ILE B 1 218 ? 18.859 9.445 5.027 1 98.88 218 ILE B N 1
ATOM 4479 C CA . ILE B 1 218 ? 17.703 10.266 4.684 1 98.88 218 ILE B CA 1
ATOM 4480 C C . ILE B 1 218 ? 18.094 11.305 3.635 1 98.88 218 ILE B C 1
ATOM 4482 O O . ILE B 1 218 ? 18.938 12.164 3.891 1 98.88 218 ILE B O 1
ATOM 4486 N N . VAL B 1 219 ? 17.453 11.266 2.463 1 98.88 219 VAL B N 1
ATOM 4487 C CA . VAL B 1 219 ? 17.734 12.164 1.354 1 98.88 219 VAL B CA 1
ATOM 4488 C C . VAL B 1 219 ? 16.516 13.031 1.058 1 98.88 219 VAL B C 1
ATOM 4490 O O . VAL B 1 219 ? 15.383 12.531 1.035 1 98.88 219 VAL B O 1
ATOM 4493 N N . MET B 1 220 ? 16.719 14.352 0.882 1 98.69 220 MET B N 1
ATOM 4494 C CA . MET B 1 220 ? 15.633 15.281 0.576 1 98.69 220 MET B CA 1
ATOM 4495 C C . MET B 1 220 ? 15.656 15.672 -0.897 1 98.69 220 MET B C 1
ATOM 4497 O O . MET B 1 220 ? 16.703 16.031 -1.437 1 98.69 220 MET B O 1
ATOM 4501 N N . ALA B 1 221 ? 14.539 15.562 -1.509 1 98.75 221 ALA B N 1
ATOM 4502 C CA . ALA B 1 221 ? 14.398 16.062 -2.873 1 98.75 221 ALA B CA 1
ATOM 4503 C C . ALA B 1 221 ? 13.5 17.297 -2.922 1 98.75 221 ALA B C 1
ATOM 4505 O O . ALA B 1 221 ? 12.492 17.359 -2.203 1 98.75 221 ALA B O 1
ATOM 4506 N N . ASP B 1 222 ? 13.805 18.219 -3.709 1 97.06 222 ASP B N 1
ATOM 4507 C CA . ASP B 1 222 ? 13.039 19.453 -3.91 1 97.06 222 ASP B CA 1
ATOM 4508 C C . ASP B 1 222 ? 13.438 20.141 -5.211 1 97.06 222 ASP B C 1
ATOM 4510 O O . ASP B 1 222 ? 14.492 19.844 -5.781 1 97.06 222 ASP B O 1
ATOM 4514 N N . ILE B 1 223 ? 12.586 20.969 -5.699 1 95.88 223 ILE B N 1
ATOM 4515 C CA . ILE B 1 223 ? 12.883 21.719 -6.914 1 95.88 223 ILE B CA 1
ATOM 4516 C C . ILE B 1 223 ? 13.656 22.984 -6.562 1 95.88 223 ILE B C 1
ATOM 4518 O O . ILE B 1 223 ? 14.273 23.609 -7.434 1 95.88 223 ILE B O 1
ATOM 4522 N N . ASN B 1 224 ? 13.609 23.391 -5.277 1 93.25 224 ASN B N 1
ATOM 4523 C CA . ASN B 1 224 ? 14.211 24.641 -4.82 1 93.25 224 ASN B CA 1
ATOM 4524 C C . ASN B 1 224 ? 15.523 24.406 -4.078 1 93.25 224 ASN B C 1
ATOM 4526 O O . ASN B 1 224 ? 15.523 23.844 -2.979 1 93.25 224 ASN B O 1
ATOM 4530 N N . GLU B 1 225 ? 16.578 24.953 -4.59 1 95 225 GLU B N 1
ATOM 4531 C CA . GLU B 1 225 ? 17.922 24.75 -4.023 1 95 225 GLU B CA 1
ATOM 4532 C C . GLU B 1 225 ? 18.016 25.344 -2.621 1 95 225 GLU B C 1
ATOM 4534 O O . GLU B 1 225 ? 18.719 24.812 -1.763 1 95 225 GLU B O 1
ATOM 4539 N N . LYS B 1 226 ? 17.406 26.422 -2.438 1 91.81 226 LYS B N 1
ATOM 4540 C CA . LYS B 1 226 ? 17.453 27.078 -1.129 1 91.81 226 LYS B CA 1
ATOM 4541 C C . LYS B 1 226 ? 16.828 26.188 -0.054 1 91.81 226 LYS B C 1
ATOM 4543 O O . LYS B 1 226 ? 17.344 26.109 1.064 1 91.81 226 LYS B O 1
ATOM 4548 N N . ASN B 1 227 ? 15.742 25.562 -0.382 1 91.31 227 ASN B N 1
ATOM 4549 C CA . ASN B 1 227 ? 15.109 24.625 0.548 1 91.31 227 ASN B CA 1
ATOM 4550 C C . ASN B 1 227 ? 16.016 23.453 0.879 1 91.31 227 ASN B C 1
ATOM 4552 O O . ASN B 1 227 ? 16.078 23 2.025 1 91.31 227 ASN B O 1
ATOM 4556 N N . LEU B 1 228 ? 16.719 22.984 -0.134 1 96.44 228 LEU B N 1
ATOM 4557 C CA . LEU B 1 228 ? 17.609 21.844 0.05 1 96.44 228 LEU B CA 1
ATOM 4558 C C . LEU B 1 228 ? 18.797 22.203 0.937 1 96.44 228 LEU B C 1
ATOM 4560 O O . LEU B 1 228 ? 19.281 21.375 1.706 1 96.44 228 LEU B O 1
ATOM 4564 N N . LYS B 1 229 ? 19.281 23.438 0.789 1 95.62 229 LYS B N 1
ATOM 4565 C CA . LYS B 1 229 ? 20.344 23.906 1.672 1 95.62 229 LYS B CA 1
ATOM 4566 C C . LYS B 1 229 ? 19.891 23.875 3.131 1 95.62 229 LYS B C 1
ATOM 4568 O O . LYS B 1 229 ? 20.656 23.438 4.008 1 95.62 229 LYS B O 1
ATOM 4573 N N . VAL B 1 230 ? 18.688 24.312 3.33 1 92.38 230 VAL B N 1
ATOM 4574 C CA . VAL B 1 230 ? 18.141 24.297 4.684 1 92.38 230 VAL B CA 1
ATOM 4575 C C . VAL B 1 230 ? 18.031 22.844 5.168 1 92.38 230 VAL B C 1
ATOM 4577 O O . VAL B 1 230 ? 18.328 22.547 6.328 1 92.38 230 VAL B O 1
ATOM 4580 N N . ALA B 1 231 ? 17.578 21.969 4.316 1 95.62 231 ALA B N 1
ATOM 4581 C CA . ALA B 1 231 ? 17.438 20.547 4.668 1 95.62 231 ALA B CA 1
ATOM 4582 C C . ALA B 1 231 ? 18.781 19.969 5.09 1 95.62 231 ALA B C 1
ATOM 4584 O O . ALA B 1 231 ? 18.859 19.203 6.062 1 95.62 231 ALA B O 1
ATOM 4585 N N . LEU B 1 232 ? 19.844 20.312 4.387 1 97.06 232 LEU B N 1
ATOM 4586 C CA . LEU B 1 232 ? 21.172 19.828 4.738 1 97.06 232 LEU B CA 1
ATOM 4587 C C . LEU B 1 232 ? 21.594 20.344 6.109 1 97.06 232 LEU B C 1
ATOM 4589 O O . LEU B 1 232 ? 22.125 19.594 6.922 1 97.06 232 LEU B O 1
ATOM 4593 N N . GLU B 1 233 ? 21.266 21.578 6.305 1 94.75 233 GLU B N 1
ATOM 4594 C CA . GLU B 1 233 ? 21.609 22.188 7.59 1 94.75 233 GLU B CA 1
ATOM 4595 C C . GLU B 1 233 ? 20.844 21.516 8.734 1 94.75 233 GLU B C 1
ATOM 4597 O O . GLU B 1 233 ? 21.328 21.469 9.859 1 94.75 233 GLU B O 1
ATOM 4602 N N . ARG B 1 234 ? 19.719 20.969 8.359 1 93.81 234 ARG B N 1
ATOM 4603 C CA . ARG B 1 234 ? 18.859 20.375 9.383 1 93.81 234 ARG B CA 1
ATOM 4604 C C . ARG B 1 234 ? 19.141 18.891 9.531 1 93.81 234 ARG B C 1
ATOM 4606 O O . ARG B 1 234 ? 18.469 18.188 10.289 1 93.81 234 ARG B O 1
ATOM 4613 N N . GLY B 1 235 ? 20.094 18.344 8.781 1 95.62 235 GLY B N 1
ATOM 4614 C CA . GLY B 1 235 ? 20.578 17 9.078 1 95.62 235 GLY B CA 1
ATOM 4615 C C . GLY B 1 235 ? 20.297 16.016 7.965 1 95.62 235 GLY B C 1
ATOM 4616 O O . GLY B 1 235 ? 20.547 14.812 8.125 1 95.62 235 GLY B O 1
ATOM 4617 N N . ALA B 1 236 ? 19.781 16.453 6.852 1 98.38 236 ALA B N 1
ATOM 4618 C CA . ALA B 1 236 ? 19.656 15.523 5.73 1 98.38 236 ALA B CA 1
ATOM 4619 C C . ALA B 1 236 ? 21.016 14.93 5.363 1 98.38 236 ALA B C 1
ATOM 4621 O O . ALA B 1 236 ? 22.031 15.625 5.379 1 98.38 236 ALA B O 1
ATOM 4622 N N . ASP B 1 237 ? 21.047 13.641 5.035 1 98.62 237 ASP B N 1
ATOM 4623 C CA . ASP B 1 237 ? 22.297 12.984 4.66 1 98.62 237 ASP B CA 1
ATOM 4624 C C . ASP B 1 237 ? 22.672 13.305 3.217 1 98.62 237 ASP B C 1
ATOM 4626 O O . ASP B 1 237 ? 23.828 13.141 2.82 1 98.62 237 ASP B O 1
ATOM 4630 N N . GLY B 1 238 ? 21.719 13.664 2.43 1 98.5 238 GLY B N 1
ATOM 4631 C CA . GLY B 1 238 ? 21.891 14.055 1.039 1 98.5 238 GLY B CA 1
ATOM 4632 C C . GLY B 1 238 ? 20.688 14.797 0.483 1 98.5 238 GLY B C 1
ATOM 4633 O O . GLY B 1 238 ? 19.641 14.859 1.126 1 98.5 238 GLY B O 1
ATOM 4634 N N . THR B 1 239 ? 20.906 15.445 -0.627 1 98.56 239 THR B N 1
ATOM 4635 C CA . THR B 1 239 ? 19.812 16.141 -1.305 1 98.56 239 THR B CA 1
ATOM 4636 C C . THR B 1 239 ? 19.844 15.867 -2.805 1 98.56 239 THR B C 1
ATOM 4638 O O . THR B 1 239 ? 20.891 15.477 -3.348 1 98.56 239 THR B O 1
ATOM 4641 N N . VAL B 1 240 ? 18.734 15.953 -3.404 1 98.56 240 VAL B N 1
ATOM 4642 C CA . VAL B 1 240 ? 18.594 15.852 -4.852 1 98.56 240 VAL B CA 1
ATOM 4643 C C . VAL B 1 240 ? 17.781 17.031 -5.379 1 98.56 240 VAL B C 1
ATOM 4645 O O . VAL B 1 240 ? 16.625 17.219 -4.965 1 98.56 240 VAL B O 1
ATOM 4648 N N . LEU B 1 241 ? 18.359 17.75 -6.281 1 98.19 241 LEU B N 1
ATOM 4649 C CA . LEU B 1 241 ? 17.641 18.844 -6.934 1 98.19 241 LEU B CA 1
ATOM 4650 C C . LEU B 1 241 ? 16.844 18.328 -8.125 1 98.19 241 LEU B C 1
ATOM 4652 O O . LEU B 1 241 ? 17.422 17.891 -9.125 1 98.19 241 LEU B O 1
ATOM 4656 N N . TRP B 1 242 ? 15.539 18.297 -7.953 1 97.62 242 TRP B N 1
ATOM 4657 C CA . TRP B 1 242 ? 14.664 17.969 -9.07 1 97.62 242 TRP B CA 1
ATOM 4658 C C . TRP B 1 242 ? 14.375 19.188 -9.922 1 97.62 242 TRP B C 1
ATOM 4660 O O . TRP B 1 242 ? 13.219 19.609 -10.047 1 97.62 242 TRP B O 1
ATOM 4670 N N . ASP B 1 243 ? 15.398 19.594 -10.586 1 94.75 243 ASP B N 1
ATOM 4671 C CA . ASP B 1 243 ? 15.305 20.75 -11.461 1 94.75 243 ASP B CA 1
ATOM 4672 C C . ASP B 1 243 ? 14.234 20.547 -12.531 1 94.75 243 ASP B C 1
ATOM 4674 O O . ASP B 1 243 ? 14.109 19.453 -13.086 1 94.75 243 ASP B O 1
ATOM 4678 N N . ARG B 1 244 ? 13.477 21.562 -12.852 1 90.75 244 ARG B N 1
ATOM 4679 C CA . ARG B 1 244 ? 12.375 21.469 -13.797 1 90.75 244 ARG B CA 1
ATOM 4680 C C . ARG B 1 244 ? 12.875 21.156 -15.203 1 90.75 244 ARG B C 1
ATOM 4682 O O . ARG B 1 244 ? 12.125 20.672 -16.047 1 90.75 244 ARG B O 1
ATOM 4689 N N . ASN B 1 245 ? 14.227 21.359 -15.43 1 93.19 245 ASN B N 1
ATOM 4690 C CA . ASN B 1 245 ? 14.797 21.156 -16.766 1 93.19 245 ASN B CA 1
ATOM 4691 C C . ASN B 1 245 ? 15.312 19.734 -16.938 1 93.19 245 ASN B C 1
ATOM 4693 O O . ASN B 1 245 ? 15.672 19.344 -18.062 1 93.19 245 ASN B O 1
ATOM 4697 N N . LEU B 1 246 ? 15.273 18.938 -15.953 1 93.88 246 LEU B N 1
ATOM 4698 C CA . LEU B 1 246 ? 15.758 17.562 -16.047 1 93.88 246 LEU B CA 1
ATOM 4699 C C . LEU B 1 246 ? 14.758 16.688 -16.797 1 93.88 246 LEU B C 1
ATOM 4701 O O . LEU B 1 246 ? 13.547 16.812 -16.594 1 93.88 246 LEU B O 1
ATOM 4705 N N . SER B 1 247 ? 15.359 15.891 -17.688 1 95.56 247 SER B N 1
ATOM 4706 C CA . SER B 1 247 ? 14.5 14.828 -18.203 1 95.56 247 SER B CA 1
ATOM 4707 C C . SER B 1 247 ? 14.117 13.844 -17.109 1 95.56 247 SER B C 1
ATOM 4709 O O . SER B 1 247 ? 14.773 13.781 -16.062 1 95.56 247 SER B O 1
ATOM 4711 N N . GLU B 1 248 ? 13.102 13.172 -17.328 1 94.25 248 GLU B N 1
ATOM 4712 C CA . GLU B 1 248 ? 12.664 12.172 -16.359 1 94.25 248 GLU B CA 1
ATOM 4713 C C . GLU B 1 248 ? 13.766 11.148 -16.078 1 94.25 248 GLU B C 1
ATOM 4715 O O . GLU B 1 248 ? 14.023 10.797 -14.93 1 94.25 248 GLU B O 1
ATOM 4720 N N . ALA B 1 249 ? 14.367 10.648 -17.125 1 95.25 249 ALA B N 1
ATOM 4721 C CA . ALA B 1 249 ? 15.43 9.656 -16.984 1 95.25 249 ALA B CA 1
ATOM 4722 C C . ALA B 1 249 ? 16.594 10.203 -16.156 1 95.25 249 ALA B C 1
ATOM 4724 O O . ALA B 1 249 ? 17.141 9.5 -15.305 1 95.25 249 ALA B O 1
ATOM 4725 N N . GLU B 1 250 ? 16.953 11.438 -16.391 1 97.12 250 GLU B N 1
ATOM 4726 C CA . GLU B 1 250 ? 18.031 12.078 -15.648 1 97.12 250 GLU B CA 1
ATOM 4727 C C . GLU B 1 250 ? 17.672 12.25 -14.18 1 97.12 250 GLU B C 1
ATOM 4729 O O . GLU B 1 250 ? 18.484 12 -13.289 1 97.12 250 GLU B O 1
ATOM 4734 N N . ALA B 1 251 ? 16.453 12.711 -13.953 1 97.81 251 ALA B N 1
ATOM 4735 C CA . ALA B 1 251 ? 15.984 12.906 -12.586 1 97.81 251 ALA B CA 1
ATOM 4736 C C . ALA B 1 251 ? 16 11.602 -11.805 1 97.81 251 ALA B C 1
ATOM 4738 O O . ALA B 1 251 ? 16.422 11.57 -10.641 1 97.81 251 ALA B O 1
ATOM 4739 N N . ILE B 1 252 ? 15.578 10.555 -12.469 1 97.44 252 ILE B N 1
ATOM 4740 C CA . ILE B 1 252 ? 15.547 9.25 -11.828 1 97.44 252 ILE B CA 1
ATOM 4741 C C . ILE B 1 252 ? 16.969 8.781 -11.531 1 97.44 252 ILE B C 1
ATOM 4743 O O . ILE B 1 252 ? 17.25 8.289 -10.438 1 97.44 252 ILE B O 1
ATOM 4747 N N . GLU B 1 253 ? 17.828 8.906 -12.445 1 97.75 253 GLU B N 1
ATOM 4748 C CA . GLU B 1 253 ? 19.219 8.453 -12.297 1 97.75 253 GLU B CA 1
ATOM 4749 C C . GLU B 1 253 ? 19.906 9.172 -11.141 1 97.75 253 GLU B C 1
ATOM 4751 O O . GLU B 1 253 ? 20.516 8.531 -10.281 1 97.75 253 GLU B O 1
ATOM 4756 N N . ILE B 1 254 ? 19.812 10.516 -11.094 1 98 254 ILE B N 1
ATOM 4757 C CA . ILE B 1 254 ? 20.5 11.266 -10.039 1 98 254 ILE B CA 1
ATOM 4758 C C . ILE B 1 254 ? 19.859 10.945 -8.688 1 98 254 ILE B C 1
ATOM 4760 O O . ILE B 1 254 ? 20.547 10.922 -7.66 1 98 254 ILE B O 1
ATOM 4764 N N . THR B 1 255 ? 18.547 10.695 -8.688 1 98.75 255 THR B N 1
ATOM 4765 C CA . THR B 1 255 ? 17.859 10.344 -7.449 1 98.75 255 THR B CA 1
ATOM 4766 C C . THR B 1 255 ? 18.359 8.992 -6.926 1 98.75 255 THR B C 1
ATOM 4768 O O . THR B 1 255 ? 18.703 8.867 -5.754 1 98.75 255 THR B O 1
ATOM 4771 N N . LYS B 1 256 ? 18.375 7.984 -7.824 1 98.56 256 LYS B N 1
ATOM 4772 C CA . LYS B 1 256 ? 18.828 6.648 -7.434 1 98.56 256 LYS B CA 1
ATOM 4773 C C . LYS B 1 256 ? 20.25 6.68 -6.895 1 98.56 256 LYS B C 1
ATOM 4775 O O . LYS B 1 256 ? 20.562 6.004 -5.914 1 98.56 256 LYS B O 1
ATOM 4780 N N . LYS B 1 257 ? 21.109 7.473 -7.492 1 98.19 257 LYS B N 1
ATOM 4781 C CA . LYS B 1 257 ? 22.516 7.57 -7.09 1 98.19 257 LYS B CA 1
ATOM 4782 C C . LYS B 1 257 ? 22.641 8.148 -5.684 1 98.19 257 LYS B C 1
ATOM 4784 O O . LYS B 1 257 ? 23.594 7.84 -4.969 1 98.19 257 LYS B O 1
ATOM 4789 N N . ALA B 1 258 ? 21.656 8.914 -5.285 1 98.44 258 ALA B N 1
ATOM 4790 C CA . ALA B 1 258 ? 21.719 9.562 -3.975 1 98.44 258 ALA B CA 1
ATOM 4791 C C . ALA B 1 258 ? 21.328 8.586 -2.865 1 98.44 258 ALA B C 1
ATOM 4793 O O . ALA B 1 258 ? 21.594 8.844 -1.688 1 98.44 258 ALA B O 1
ATOM 4794 N N . GLY B 1 259 ? 20.656 7.473 -3.199 1 98.12 259 GLY B N 1
ATOM 4795 C CA . GLY B 1 259 ? 20.266 6.461 -2.23 1 98.12 259 GLY B CA 1
ATOM 4796 C C . GLY B 1 259 ? 21.328 5.398 -2.021 1 98.12 259 GLY B C 1
ATOM 4797 O O . GLY B 1 259 ? 22.391 5.438 -2.648 1 98.12 259 GLY B O 1
ATOM 4798 N N . THR B 1 260 ? 21.016 4.5 -1.121 1 96.88 260 THR B N 1
ATOM 4799 C CA . THR B 1 260 ? 21.891 3.357 -0.896 1 96.88 260 THR B CA 1
ATOM 4800 C C . THR B 1 260 ? 21.672 2.287 -1.962 1 96.88 260 THR B C 1
ATOM 4802 O O . THR B 1 260 ? 20.531 1.997 -2.328 1 96.88 260 THR B O 1
ATOM 4805 N N . ASP B 1 261 ? 22.766 1.736 -2.521 1 94.31 261 ASP B N 1
ATOM 4806 C CA . ASP B 1 261 ? 22.719 0.643 -3.488 1 94.31 261 ASP B CA 1
ATOM 4807 C C . ASP B 1 261 ? 21.859 1.005 -4.695 1 94.31 261 ASP B C 1
ATOM 4809 O O . ASP B 1 261 ? 21.109 0.167 -5.203 1 94.31 261 ASP B O 1
ATOM 4813 N N . GLY B 1 262 ? 21.812 2.273 -5.035 1 96.25 262 GLY B N 1
ATOM 4814 C CA . GLY B 1 262 ? 21.188 2.723 -6.27 1 96.25 262 GLY B CA 1
ATOM 4815 C C . GLY B 1 262 ? 19.672 2.873 -6.156 1 96.25 262 GLY B C 1
ATOM 4816 O O . GLY B 1 262 ? 18.953 2.686 -7.141 1 96.25 262 GLY B O 1
ATOM 4817 N N . GLY B 1 263 ? 19.172 3.162 -4.984 1 98.12 263 GLY B N 1
ATOM 4818 C CA . GLY B 1 263 ? 17.734 3.354 -4.852 1 98.12 263 GLY B CA 1
ATOM 4819 C C . GLY B 1 263 ? 17.297 3.607 -3.42 1 98.12 263 GLY B C 1
ATOM 4820 O O . GLY B 1 263 ? 18.125 3.939 -2.562 1 98.12 263 GLY B O 1
ATOM 4821 N N . PHE B 1 264 ? 16 3.514 -3.221 1 98.88 264 PHE B N 1
ATOM 4822 C CA . PHE B 1 264 ? 15.445 3.824 -1.91 1 98.88 264 PHE B CA 1
ATOM 4823 C C . PHE B 1 264 ? 14.531 2.701 -1.429 1 98.88 264 PHE B C 1
ATOM 4825 O O . PHE B 1 264 ? 13.797 2.109 -2.219 1 98.88 264 PHE B O 1
ATOM 4832 N N . ASP B 1 265 ? 14.539 2.424 -0.089 1 98.75 265 ASP B N 1
ATOM 4833 C CA . ASP B 1 265 ? 13.672 1.438 0.547 1 98.75 265 ASP B CA 1
ATOM 4834 C C . ASP B 1 265 ? 12.344 2.062 0.965 1 98.75 265 ASP B C 1
ATOM 4836 O O . ASP B 1 265 ? 11.367 1.353 1.192 1 98.75 265 ASP B O 1
ATOM 4840 N N . GLY B 1 266 ? 12.336 3.326 1.114 1 98.88 266 GLY B N 1
ATOM 4841 C CA . GLY B 1 266 ? 11.148 4.078 1.484 1 98.88 266 GLY B CA 1
ATOM 4842 C C . GLY B 1 266 ? 11.078 5.445 0.831 1 98.88 266 GLY B C 1
ATOM 4843 O O . GLY B 1 266 ? 12.117 6.066 0.565 1 98.88 266 GLY B O 1
ATOM 4844 N N . VAL B 1 267 ? 9.891 5.93 0.565 1 98.94 267 VAL B N 1
ATOM 4845 C CA . VAL B 1 267 ? 9.641 7.273 0.056 1 98.94 267 VAL B CA 1
ATOM 4846 C C . VAL B 1 267 ? 8.469 7.902 0.812 1 98.94 267 VAL B C 1
ATOM 4848 O O . VAL B 1 267 ? 7.469 7.234 1.076 1 98.94 267 VAL B O 1
ATOM 4851 N N . ILE B 1 268 ? 8.617 9.078 1.267 1 98.94 268 ILE B N 1
ATOM 4852 C CA . ILE B 1 268 ? 7.5 9.898 1.729 1 98.94 268 ILE B CA 1
ATOM 4853 C C . ILE B 1 268 ? 7.352 11.125 0.83 1 98.94 268 ILE B C 1
ATOM 4855 O O . ILE B 1 268 ? 8.266 11.945 0.73 1 98.94 268 ILE B O 1
ATOM 4859 N N . ASP B 1 269 ? 6.254 11.227 0.181 1 98.75 269 ASP B N 1
ATOM 4860 C CA . ASP B 1 269 ? 6.023 12.312 -0.77 1 98.75 269 ASP B CA 1
ATOM 4861 C C . ASP B 1 269 ? 5.074 13.352 -0.191 1 98.75 269 ASP B C 1
ATOM 4863 O O . ASP B 1 269 ? 3.852 13.188 -0.241 1 98.75 269 ASP B O 1
ATOM 4867 N N . MET B 1 270 ? 5.598 14.477 0.242 1 96.44 270 MET B N 1
ATOM 4868 C CA . MET B 1 270 ? 4.805 15.531 0.867 1 96.44 270 MET B CA 1
ATOM 4869 C C . MET B 1 270 ? 4.223 16.469 -0.186 1 96.44 270 MET B C 1
ATOM 4871 O O . MET B 1 270 ? 3.445 17.359 0.14 1 96.44 270 MET B O 1
ATOM 4875 N N . VAL B 1 271 ? 4.598 16.328 -1.402 1 95 271 VAL B N 1
ATOM 4876 C CA . VAL B 1 271 ? 4.047 17.094 -2.514 1 95 271 VAL B CA 1
ATOM 4877 C C . VAL B 1 271 ? 2.902 16.312 -3.162 1 95 271 VAL B C 1
ATOM 4879 O O . VAL B 1 271 ? 1.762 16.781 -3.182 1 95 271 VAL B O 1
ATOM 4882 N N . ASN B 1 272 ? 3.279 15.086 -3.592 1 96.5 272 ASN B N 1
ATOM 4883 C CA . ASN B 1 272 ? 2.33 14.125 -4.145 1 96.5 272 ASN B CA 1
ATOM 4884 C C . ASN B 1 272 ? 1.697 14.641 -5.434 1 96.5 272 ASN B C 1
ATOM 4886 O O . ASN B 1 272 ? 0.472 14.664 -5.562 1 96.5 272 ASN B O 1
ATOM 4890 N N . SER B 1 273 ? 2.496 15.227 -6.316 1 95.44 273 SER B N 1
ATOM 4891 C CA . SER B 1 273 ? 2.131 15.531 -7.695 1 95.44 273 SER B CA 1
ATOM 4892 C C . SER B 1 273 ? 2.416 14.344 -8.617 1 95.44 273 SER B C 1
ATOM 4894 O O . SER B 1 273 ? 3.061 13.375 -8.211 1 95.44 273 SER B O 1
ATOM 4896 N N . LYS B 1 274 ? 1.885 14.461 -9.859 1 96.19 274 LYS B N 1
ATOM 4897 C CA . LYS B 1 274 ? 2.188 13.422 -10.844 1 96.19 274 LYS B CA 1
ATOM 4898 C C . LYS B 1 274 ? 3.691 13.18 -10.945 1 96.19 274 LYS B C 1
ATOM 4900 O O . LYS B 1 274 ? 4.148 12.039 -10.867 1 96.19 274 LYS B O 1
ATOM 4905 N N . ILE B 1 275 ? 4.465 14.211 -11.016 1 96.62 275 ILE B N 1
ATOM 4906 C CA . ILE B 1 275 ? 5.906 14.133 -11.242 1 96.62 275 ILE B CA 1
ATOM 4907 C C . ILE B 1 275 ? 6.586 13.523 -10.016 1 96.62 275 ILE B C 1
ATOM 4909 O O . ILE B 1 275 ? 7.375 12.578 -10.148 1 96.62 275 ILE B O 1
ATOM 4913 N N . THR B 1 276 ? 6.289 14.023 -8.844 1 97.81 276 THR B N 1
ATOM 4914 C CA . THR B 1 276 ? 7.004 13.586 -7.648 1 97.81 276 THR B CA 1
ATOM 4915 C C . THR B 1 276 ? 6.648 12.141 -7.301 1 97.81 276 THR B C 1
ATOM 4917 O O . THR B 1 276 ? 7.516 11.359 -6.902 1 97.81 276 THR B O 1
ATOM 4920 N N . ALA B 1 277 ? 5.383 11.812 -7.473 1 98 277 ALA B N 1
ATOM 4921 C CA . ALA B 1 277 ? 4.949 10.453 -7.16 1 98 277 ALA B CA 1
ATOM 4922 C C . ALA B 1 277 ? 5.594 9.445 -8.102 1 98 277 ALA B C 1
ATOM 4924 O O . ALA B 1 277 ? 6.094 8.406 -7.664 1 98 277 ALA B O 1
ATOM 4925 N N . GLU B 1 278 ? 5.559 9.734 -9.414 1 97.44 278 GLU B N 1
ATOM 4926 C CA . GLU B 1 278 ? 6.145 8.82 -10.398 1 97.44 278 GLU B CA 1
ATOM 4927 C C . GLU B 1 278 ? 7.652 8.703 -10.211 1 97.44 278 GLU B C 1
ATOM 4929 O O . GLU B 1 278 ? 8.203 7.598 -10.227 1 97.44 278 GLU B O 1
ATOM 4934 N N . ARG B 1 279 ? 8.359 9.812 -10.008 1 97.81 279 ARG B N 1
ATOM 4935 C CA . ARG B 1 279 ? 9.797 9.797 -9.781 1 97.81 279 ARG B CA 1
ATOM 4936 C C . ARG B 1 279 ? 10.148 9.023 -8.516 1 97.81 279 ARG B C 1
ATOM 4938 O O . ARG B 1 279 ? 11.094 8.234 -8.5 1 97.81 279 ARG B O 1
ATOM 4945 N N . GLY B 1 280 ? 9.367 9.305 -7.434 1 98.31 280 GLY B N 1
ATOM 4946 C CA . GLY B 1 280 ? 9.594 8.586 -6.195 1 98.31 280 GLY B CA 1
ATOM 4947 C C . GLY B 1 280 ? 9.453 7.078 -6.344 1 98.31 280 GLY B C 1
ATOM 4948 O O . GLY B 1 280 ? 10.32 6.32 -5.906 1 98.31 280 GLY B O 1
ATOM 4949 N N . PHE B 1 281 ? 8.414 6.68 -7.016 1 98 281 PHE B N 1
ATOM 4950 C CA . PHE B 1 281 ? 8.133 5.262 -7.203 1 98 281 PHE B CA 1
ATOM 4951 C C . PHE B 1 281 ? 9.219 4.602 -8.039 1 98 281 PHE B C 1
ATOM 4953 O O . PHE B 1 281 ? 9.703 3.52 -7.691 1 98 281 PHE B O 1
ATOM 4960 N N . LYS B 1 282 ? 9.641 5.234 -9.094 1 97.25 282 LYS B N 1
ATOM 4961 C CA . LYS B 1 282 ? 10.617 4.684 -10.031 1 97.25 282 LYS B CA 1
ATOM 4962 C C . LYS B 1 282 ? 12.008 4.609 -9.406 1 97.25 282 LYS B C 1
ATOM 4964 O O . LYS B 1 282 ? 12.891 3.939 -9.938 1 97.25 282 LYS B O 1
ATOM 4969 N N . SER B 1 283 ? 12.203 5.238 -8.266 1 98.31 283 SER B N 1
ATOM 4970 C CA . SER B 1 283 ? 13.531 5.297 -7.652 1 98.31 283 SER B CA 1
ATOM 4971 C C . SER B 1 283 ? 13.648 4.301 -6.504 1 98.31 283 SER B C 1
ATOM 4973 O O . SER B 1 283 ? 14.625 4.328 -5.75 1 98.31 283 SER B O 1
ATOM 4975 N N . THR B 1 284 ? 12.703 3.404 -6.355 1 98.12 284 THR B N 1
ATOM 4976 C CA . THR B 1 284 ? 12.672 2.553 -5.172 1 98.12 284 THR B CA 1
ATOM 4977 C C . THR B 1 284 ? 13.258 1.18 -5.477 1 98.12 284 THR B C 1
ATOM 4979 O O . THR B 1 284 ? 13.312 0.765 -6.637 1 98.12 284 THR B O 1
ATOM 4982 N N . HIS B 1 285 ? 13.727 0.563 -4.406 1 97 285 HIS B N 1
ATOM 4983 C CA . HIS B 1 285 ? 14.133 -0.836 -4.426 1 97 285 HIS B CA 1
ATOM 4984 C C . HIS B 1 285 ? 12.93 -1.766 -4.426 1 97 285 HIS B C 1
ATOM 4986 O O . HIS B 1 285 ? 11.805 -1.337 -4.137 1 97 285 HIS B O 1
ATOM 4992 N N . ARG B 1 286 ? 13.211 -3.051 -4.793 1 94.88 286 ARG B N 1
ATOM 4993 C CA . ARG B 1 286 ? 12.227 -4.098 -4.551 1 94.88 286 ARG B CA 1
ATOM 4994 C C . ARG B 1 286 ? 11.883 -4.188 -3.068 1 94.88 286 ARG B C 1
ATOM 4996 O O . ARG B 1 286 ? 12.758 -4.09 -2.211 1 94.88 286 ARG B O 1
ATOM 5003 N N . GLY B 1 287 ? 10.602 -4.324 -2.746 1 96.88 287 GLY B N 1
ATOM 5004 C CA . GLY B 1 287 ? 10.141 -4.449 -1.371 1 96.88 287 GLY B CA 1
ATOM 5005 C C . GLY B 1 287 ? 9.938 -3.109 -0.688 1 96.88 287 GLY B C 1
ATOM 5006 O O . GLY B 1 287 ? 9.672 -3.057 0.516 1 96.88 287 GLY B O 1
ATOM 5007 N N . SER B 1 288 ? 10.008 -2.01 -1.438 1 98.44 288 SER B N 1
ATOM 5008 C CA . SER B 1 288 ? 9.938 -0.672 -0.861 1 98.44 288 SER B CA 1
ATOM 5009 C C . SER B 1 288 ? 8.5 -0.307 -0.493 1 98.44 288 SER B C 1
ATOM 5011 O O . SER B 1 288 ? 7.555 -0.973 -0.92 1 98.44 288 SER B O 1
ATOM 5013 N N . LYS B 1 289 ? 8.383 0.675 0.336 1 98.75 289 LYS B N 1
ATOM 5014 C CA . LYS B 1 289 ? 7.098 1.29 0.669 1 98.75 289 LYS B CA 1
ATOM 5015 C C . LYS B 1 289 ? 7.133 2.795 0.425 1 98.75 289 LYS B C 1
ATOM 5017 O O . LYS B 1 289 ? 8.078 3.475 0.832 1 98.75 289 LYS B O 1
ATOM 5022 N N . MET B 1 290 ? 6.133 3.297 -0.273 1 98.88 290 MET B N 1
ATOM 5023 C CA . MET B 1 290 ? 5.953 4.727 -0.516 1 98.88 290 MET B CA 1
ATOM 5024 C C . MET B 1 290 ? 4.715 5.246 0.206 1 98.88 290 MET B C 1
ATOM 5026 O O . MET B 1 290 ? 3.633 4.668 0.089 1 98.88 290 MET B O 1
ATOM 5030 N N . VAL B 1 291 ? 4.906 6.293 0.951 1 98.94 291 VAL B N 1
ATOM 5031 C CA . VAL B 1 291 ? 3.82 6.938 1.683 1 98.94 291 VAL B CA 1
ATOM 5032 C C . VAL B 1 291 ? 3.465 8.266 1.017 1 98.94 291 VAL B C 1
ATOM 5034 O O . VAL B 1 291 ? 4.32 9.141 0.868 1 98.94 291 VAL B O 1
ATOM 5037 N N . LEU B 1 292 ? 2.234 8.398 0.62 1 98.69 292 LEU B N 1
ATOM 5038 C CA . LEU B 1 292 ? 1.723 9.617 -0.01 1 98.69 292 LEU B CA 1
ATOM 5039 C C . LEU B 1 292 ? 1.046 10.516 1.018 1 98.69 292 LEU B C 1
ATOM 5041 O O . LEU B 1 292 ? 0.176 10.062 1.767 1 98.69 292 LEU B O 1
ATOM 5045 N N . VAL B 1 293 ? 1.446 11.82 0.995 1 97.38 293 VAL B N 1
ATOM 5046 C CA . VAL B 1 293 ? 0.971 12.742 2.023 1 97.38 293 VAL B CA 1
ATOM 5047 C C . VAL B 1 293 ? 0.375 13.984 1.369 1 97.38 293 VAL B C 1
ATOM 5049 O O . VAL B 1 293 ? -0.724 14.414 1.728 1 97.38 293 VAL B O 1
ATOM 5052 N N . GLY B 1 294 ? 1.061 14.547 0.397 1 94.44 294 GLY B N 1
ATOM 5053 C CA . GLY B 1 294 ? 0.672 15.812 -0.201 1 94.44 294 GLY B CA 1
ATOM 5054 C C . GLY B 1 294 ? -0.672 15.758 -0.9 1 94.44 294 GLY B C 1
ATOM 5055 O O . GLY B 1 294 ? -1.148 14.68 -1.254 1 94.44 294 GLY B O 1
ATOM 5056 N N . LEU B 1 295 ? -1.24 16.922 -1.101 1 92.19 295 LEU B N 1
ATOM 5057 C CA . LEU B 1 295 ? -2.551 17.031 -1.732 1 92.19 295 LEU B CA 1
ATOM 5058 C C . LEU B 1 295 ? -2.5 17.953 -2.941 1 92.19 295 LEU B C 1
ATOM 5060 O O . LEU B 1 295 ? -3.426 18.734 -3.17 1 92.19 295 LEU B O 1
ATOM 5064 N N . TYR B 1 296 ? -1.407 17.906 -3.619 1 86.25 296 TYR B N 1
ATOM 5065 C CA . TYR B 1 296 ? -1.199 18.75 -4.789 1 86.25 296 TYR B CA 1
ATOM 5066 C C . TYR B 1 296 ? -2.316 18.562 -5.805 1 86.25 296 TYR B C 1
ATOM 5068 O O . TYR B 1 296 ? -2.801 19.531 -6.395 1 86.25 296 TYR B O 1
ATOM 5076 N N . GLY B 1 297 ? -2.697 17.297 -5.941 1 86.94 297 GLY B N 1
ATOM 5077 C CA . GLY B 1 297 ? -3.734 17 -6.918 1 86.94 297 GLY B CA 1
ATOM 5078 C C . GLY B 1 297 ? -3.246 16.141 -8.062 1 86.94 297 GLY B C 1
ATOM 5079 O O . GLY B 1 297 ? -2.064 15.789 -8.133 1 86.94 297 GLY B O 1
ATOM 5080 N N . GLY B 1 298 ? -4.25 15.727 -8.836 1 92.31 298 GLY B N 1
ATOM 5081 C CA . GLY B 1 298 ? -3.943 14.984 -10.047 1 92.31 298 GLY B CA 1
ATOM 5082 C C . GLY B 1 298 ? -3.785 13.492 -9.805 1 92.31 298 GLY B C 1
ATOM 5083 O O . GLY B 1 298 ? -4.211 12.977 -8.766 1 92.31 298 GLY B O 1
ATOM 5084 N N . GLY B 1 299 ? -3.324 12.883 -10.891 1 95.38 299 GLY B N 1
ATOM 5085 C CA . GLY B 1 299 ? -3.08 11.453 -10.875 1 95.38 299 GLY B CA 1
ATOM 5086 C C . GLY B 1 299 ? -1.697 11.078 -11.375 1 95.38 299 GLY B C 1
ATOM 5087 O O . GLY B 1 299 ? -1.073 11.836 -12.117 1 95.38 299 GLY B O 1
ATOM 5088 N N . ALA B 1 300 ? -1.23 10 -10.875 1 96.06 300 ALA B N 1
ATOM 5089 C CA . ALA B 1 300 ? 0.046 9.469 -11.344 1 96.06 300 ALA B CA 1
ATOM 5090 C C . ALA B 1 300 ? -0.134 8.086 -11.969 1 96.06 300 ALA B C 1
ATOM 5092 O O . ALA B 1 300 ? -0.991 7.312 -11.547 1 96.06 300 ALA B O 1
ATOM 5093 N N . THR B 1 301 ? 0.685 7.816 -12.992 1 96.12 301 THR B N 1
ATOM 5094 C CA . THR B 1 301 ? 0.701 6.508 -13.633 1 96.12 301 THR B CA 1
ATOM 5095 C C . THR B 1 301 ? 1.753 5.605 -12.992 1 96.12 301 THR B C 1
ATOM 5097 O O . THR B 1 301 ? 2.939 5.938 -12.977 1 96.12 301 THR B O 1
ATOM 5100 N N . PHE B 1 302 ? 1.331 4.504 -12.445 1 96.5 302 PHE B N 1
ATOM 5101 C CA . PHE B 1 302 ? 2.236 3.508 -11.883 1 96.5 302 PHE B CA 1
ATOM 5102 C C . PHE B 1 302 ? 2.279 2.264 -12.766 1 96.5 302 PHE B C 1
ATOM 5104 O O . PHE B 1 302 ? 1.238 1.775 -13.211 1 96.5 302 PHE B O 1
ATOM 5111 N N . ALA B 1 303 ? 3.48 1.803 -13.062 1 96 303 ALA B N 1
ATOM 5112 C CA . ALA B 1 303 ? 3.631 0.541 -13.781 1 96 303 ALA B CA 1
ATOM 5113 C C . ALA B 1 303 ? 3.098 -0.627 -12.953 1 96 303 ALA B C 1
ATOM 5115 O O . ALA B 1 303 ? 3.604 -0.907 -11.867 1 96 303 ALA B O 1
ATOM 5116 N N . LEU B 1 304 ? 2.139 -1.316 -13.453 1 96.5 304 LEU B N 1
ATOM 5117 C CA . LEU B 1 304 ? 1.401 -2.316 -12.688 1 96.5 304 LEU B CA 1
ATOM 5118 C C . LEU B 1 304 ? 2.268 -3.543 -12.422 1 96.5 304 LEU B C 1
ATOM 5120 O O . LEU B 1 304 ? 2.385 -3.984 -11.273 1 96.5 304 LEU B O 1
ATOM 5124 N N . PRO B 1 305 ? 2.969 -4.129 -13.43 1 94.12 305 PRO B N 1
ATOM 5125 C CA . PRO B 1 305 ? 3.865 -5.242 -13.109 1 94.12 305 PRO B CA 1
ATOM 5126 C C . PRO B 1 305 ? 4.992 -4.84 -12.164 1 94.12 305 PRO B C 1
ATOM 5128 O O . PRO B 1 305 ? 5.547 -5.691 -11.461 1 94.12 305 PRO B O 1
ATOM 5131 N N . GLY B 1 306 ? 5.289 -3.504 -12.18 1 92.5 306 GLY B N 1
ATOM 5132 C CA . GLY B 1 306 ? 6.297 -2.988 -11.266 1 92.5 306 GLY B CA 1
ATOM 5133 C C . GLY B 1 306 ? 5.922 -3.154 -9.805 1 92.5 306 GLY B C 1
ATOM 5134 O O . GLY B 1 306 ? 6.789 -3.371 -8.961 1 92.5 306 GLY B O 1
ATOM 5135 N N . PHE B 1 307 ? 4.629 -3.062 -9.469 1 95.56 307 PHE B N 1
ATOM 5136 C CA . PHE B 1 307 ? 4.16 -3.357 -8.125 1 95.56 307 PHE B CA 1
ATOM 5137 C C . PHE B 1 307 ? 4.422 -4.816 -7.766 1 95.56 307 PHE B C 1
ATOM 5139 O O . PHE B 1 307 ? 4.934 -5.113 -6.684 1 95.56 307 PHE B O 1
ATOM 5146 N N . VAL B 1 308 ? 4.094 -5.648 -8.727 1 95.94 308 VAL B N 1
ATOM 5147 C CA . VAL B 1 308 ? 4.062 -7.082 -8.461 1 95.94 308 VAL B CA 1
ATOM 5148 C C . VAL B 1 308 ? 5.484 -7.625 -8.383 1 95.94 308 VAL B C 1
ATOM 5150 O O . VAL B 1 308 ? 5.902 -8.133 -7.34 1 95.94 308 VAL B O 1
ATOM 5153 N N . HIS B 1 309 ? 6.316 -7.375 -9.438 1 92.38 309 HIS B N 1
ATOM 5154 C CA . HIS B 1 309 ? 7.695 -7.848 -9.461 1 92.38 309 HIS B CA 1
ATOM 5155 C C . HIS B 1 309 ? 8.547 -7.133 -8.414 1 92.38 309 HIS B C 1
ATOM 5157 O O . HIS B 1 309 ? 9.492 -7.711 -7.875 1 92.38 309 HIS B O 1
ATOM 5163 N N . GLY B 1 310 ? 8.094 -5.914 -8.148 1 93.81 310 GLY B N 1
ATOM 5164 C CA . GLY B 1 310 ? 8.852 -5.109 -7.195 1 93.81 310 GLY B CA 1
ATOM 5165 C C . GLY B 1 310 ? 8.414 -5.324 -5.758 1 93.81 310 GLY B C 1
ATOM 5166 O O . GLY B 1 310 ? 9.094 -4.879 -4.828 1 93.81 310 GLY B O 1
ATOM 5167 N N . LEU B 1 311 ? 7.332 -6.012 -5.574 1 96.69 311 LEU B N 1
ATOM 5168 C CA . LEU B 1 311 ? 6.77 -6.188 -4.242 1 96.69 311 LEU B CA 1
ATOM 5169 C C . LEU B 1 311 ? 6.625 -4.848 -3.529 1 96.69 311 LEU B C 1
ATOM 5171 O O . LEU B 1 311 ? 7.039 -4.703 -2.377 1 96.69 311 LEU B O 1
ATOM 5175 N N . ARG B 1 312 ? 6.152 -3.871 -4.227 1 98 312 ARG B N 1
ATOM 5176 C CA . ARG B 1 312 ? 6.105 -2.504 -3.717 1 98 312 ARG B CA 1
ATOM 5177 C C . ARG B 1 312 ? 4.75 -2.195 -3.096 1 98 312 ARG B C 1
ATOM 5179 O O . ARG B 1 312 ? 3.738 -2.797 -3.469 1 98 312 ARG B O 1
ATOM 5186 N N . THR B 1 313 ? 4.727 -1.296 -2.109 1 98.75 313 THR B N 1
ATOM 5187 C CA . THR B 1 313 ? 3.521 -0.824 -1.438 1 98.75 313 THR B CA 1
ATOM 5188 C C . THR B 1 313 ? 3.414 0.696 -1.525 1 98.75 313 THR B C 1
ATOM 5190 O O . THR B 1 313 ? 4.406 1.405 -1.353 1 98.75 313 THR B O 1
ATOM 5193 N N . VAL B 1 314 ? 2.254 1.172 -1.888 1 98.81 314 VAL B N 1
ATOM 5194 C CA . VAL B 1 314 ? 1.921 2.592 -1.836 1 98.81 314 VAL B CA 1
ATOM 5195 C C . VAL B 1 314 ? 0.738 2.811 -0.895 1 98.81 314 VAL B C 1
ATOM 5197 O O . VAL B 1 314 ? -0.268 2.104 -0.977 1 98.81 314 VAL B O 1
ATOM 5200 N N . GLN B 1 315 ? 0.892 3.746 0.023 1 98.75 315 GLN B N 1
ATOM 5201 C CA . GLN B 1 315 ? -0.142 3.98 1.025 1 98.75 315 GLN B CA 1
ATOM 5202 C C . GLN B 1 315 ? -0.347 5.473 1.265 1 98.75 315 GLN B C 1
ATOM 5204 O O . GLN B 1 315 ? 0.616 6.242 1.294 1 98.75 315 GLN B O 1
ATOM 5209 N N . GLY B 1 316 ? -1.611 5.859 1.352 1 98.25 316 GLY B N 1
ATOM 5210 C CA . GLY B 1 316 ? -1.922 7.23 1.729 1 98.25 316 GLY B CA 1
ATOM 5211 C C . GLY B 1 316 ? -1.994 7.434 3.23 1 98.25 316 GLY B C 1
ATOM 5212 O O . GLY B 1 316 ? -2.436 6.543 3.961 1 98.25 316 GLY B O 1
ATOM 5213 N N . VAL B 1 317 ? -1.578 8.609 3.641 1 97.31 317 VAL B N 1
ATOM 5214 C CA . VAL B 1 317 ? -1.673 9.008 5.043 1 97.31 317 VAL B CA 1
ATOM 5215 C C . VAL B 1 317 ? -2.338 10.375 5.145 1 97.31 317 VAL B C 1
ATOM 5217 O O . VAL B 1 317 ? -2.055 11.273 4.344 1 97.31 317 VAL B O 1
ATOM 5220 N N . LEU B 1 318 ? -3.23 10.508 6.082 1 94.81 318 LEU B N 1
ATOM 5221 C CA . LEU B 1 318 ? -3.904 11.773 6.344 1 94.81 318 LEU B CA 1
ATOM 5222 C C . LEU B 1 318 ? -3.754 12.18 7.809 1 94.81 318 LEU B C 1
ATOM 5224 O O . LEU B 1 318 ? -4.266 11.5 8.703 1 94.81 318 LEU B O 1
ATOM 5228 N N . VAL B 1 319 ? -3.035 13.141 8.062 1 94.44 319 VAL B N 1
ATOM 5229 C CA . VAL B 1 319 ? -2.793 13.773 9.352 1 94.44 319 VAL B CA 1
ATOM 5230 C C . VAL B 1 319 ? -2.428 12.719 10.391 1 94.44 319 VAL B C 1
ATOM 5232 O O . VAL B 1 319 ? -1.432 12.008 10.234 1 94.44 319 VAL B O 1
ATOM 5235 N N . GLY B 1 320 ? -3.234 12.484 11.43 1 94.56 320 GLY B N 1
ATOM 5236 C CA . GLY B 1 320 ? -2.92 11.539 12.484 1 94.56 320 GLY B CA 1
ATOM 5237 C C . GLY B 1 320 ? -3.904 11.578 13.641 1 94.56 320 GLY B C 1
ATOM 5238 O O . GLY B 1 320 ? -4.816 12.406 13.656 1 94.56 320 GLY B O 1
ATOM 5239 N N . ARG B 1 321 ? -3.781 10.672 14.562 1 94.19 321 ARG B N 1
ATOM 5240 C CA . ARG B 1 321 ? -4.688 10.492 15.688 1 94.19 321 ARG B CA 1
ATOM 5241 C C . ARG B 1 321 ? -4.234 11.305 16.891 1 94.19 321 ARG B C 1
ATOM 5243 O O . ARG B 1 321 ? -3.082 11.742 16.953 1 94.19 321 ARG B O 1
ATOM 5250 N N . LEU B 1 322 ? -5.18 11.492 17.781 1 94.5 322 LEU B N 1
ATOM 5251 C CA . LEU B 1 322 ? -4.91 12.227 19.016 1 94.5 322 LEU B CA 1
ATOM 5252 C C . LEU B 1 322 ? -3.752 11.602 19.781 1 94.5 322 LEU B C 1
ATOM 5254 O O . LEU B 1 322 ? -2.887 12.305 20.297 1 94.5 322 LEU B O 1
ATOM 5258 N N . ALA B 1 323 ? -3.752 10.266 19.844 1 94.88 323 ALA B N 1
ATOM 5259 C CA . ALA B 1 323 ? -2.666 9.578 20.547 1 94.88 323 ALA B CA 1
ATOM 5260 C C . ALA B 1 323 ? -1.316 9.914 19.922 1 94.88 323 ALA B C 1
ATOM 5262 O O . ALA B 1 323 ? -0.323 10.094 20.625 1 94.88 323 ALA B O 1
ATOM 5263 N N . GLN B 1 324 ? -1.3 9.984 18.641 1 96.81 324 GLN B N 1
ATOM 5264 C CA . GLN B 1 324 ? -0.066 10.32 17.938 1 96.81 324 GLN B CA 1
ATOM 5265 C C . GLN B 1 324 ? 0.36 11.758 18.234 1 96.81 324 GLN B C 1
ATOM 5267 O O . GLN B 1 324 ? 1.554 12.055 18.297 1 96.81 324 GLN B O 1
ATOM 5272 N N . LEU B 1 325 ? -0.633 12.648 18.344 1 97.38 325 LEU B N 1
ATOM 5273 C CA . LEU B 1 325 ? -0.29 14.023 18.688 1 97.38 325 LEU B CA 1
ATOM 5274 C C . LEU B 1 325 ? 0.394 14.094 20.062 1 97.38 325 LEU B C 1
ATOM 5276 O O . LEU B 1 325 ? 1.383 14.805 20.219 1 97.38 325 LEU B O 1
ATOM 5280 N N . ARG B 1 326 ? -0.114 13.359 21.031 1 97.56 326 ARG B N 1
ATOM 5281 C CA . ARG B 1 326 ? 0.491 13.32 22.359 1 97.56 326 ARG B CA 1
ATOM 5282 C C . ARG B 1 326 ? 1.92 12.789 22.297 1 97.56 326 ARG B C 1
ATOM 5284 O O . ARG B 1 326 ? 2.822 13.352 22.922 1 97.56 326 ARG B O 1
ATOM 5291 N N . GLU B 1 327 ? 2.1 11.703 21.469 1 98.06 327 GLU B N 1
ATOM 5292 C CA . GLU B 1 327 ? 3.436 11.148 21.266 1 98.06 327 GLU B CA 1
ATOM 5293 C C . GLU B 1 327 ? 4.363 12.18 20.625 1 98.06 327 GLU B C 1
ATOM 5295 O O . GLU B 1 327 ? 5.523 12.305 21.031 1 98.06 327 GLU B O 1
ATOM 5300 N N . LEU B 1 328 ? 3.844 12.875 19.688 1 98.38 328 LEU B N 1
ATOM 5301 C CA . LEU B 1 328 ? 4.629 13.867 18.953 1 98.38 328 LEU B CA 1
ATOM 5302 C C . LEU B 1 328 ? 5.051 15.008 19.875 1 98.38 328 LEU B C 1
ATOM 5304 O O . LEU B 1 328 ? 6.211 15.43 19.859 1 98.38 328 LEU B O 1
ATOM 5308 N N . VAL B 1 329 ? 4.109 15.547 20.625 1 98.25 329 VAL B N 1
ATOM 5309 C CA . VAL B 1 329 ? 4.41 16.641 21.547 1 98.25 329 VAL B CA 1
ATOM 5310 C C . VAL B 1 329 ? 5.512 16.219 22.516 1 98.25 329 VAL B C 1
ATOM 5312 O O . VAL B 1 329 ? 6.465 16.969 22.734 1 98.25 329 VAL B O 1
ATOM 5315 N N . ALA B 1 330 ? 5.41 15.031 23.047 1 97.81 330 ALA B N 1
ATOM 5316 C CA . ALA B 1 330 ? 6.43 14.508 23.953 1 97.81 330 ALA B CA 1
ATOM 5317 C C . ALA B 1 330 ? 7.781 14.398 23.25 1 97.81 330 ALA B C 1
ATOM 5319 O O . ALA B 1 330 ? 8.812 14.766 23.812 1 97.81 330 ALA B O 1
ATOM 5320 N N . LEU B 1 331 ? 7.734 13.914 22.062 1 97.88 331 LEU B N 1
ATOM 5321 C CA . LEU B 1 331 ? 8.961 13.719 21.297 1 97.88 331 LEU B CA 1
ATOM 5322 C C . LEU B 1 331 ? 9.633 15.055 20.984 1 97.88 331 LEU B C 1
ATOM 5324 O O . LEU B 1 331 ? 10.852 15.188 21.109 1 97.88 331 LEU B O 1
ATOM 5328 N N . VAL B 1 332 ? 8.844 16.016 20.516 1 97.44 332 VAL B N 1
ATOM 5329 C CA . VAL B 1 332 ? 9.375 17.328 20.172 1 97.44 332 VAL B CA 1
ATOM 5330 C C . VAL B 1 332 ? 10.008 17.969 21.406 1 97.44 332 VAL B C 1
ATOM 5332 O O . VAL B 1 332 ? 11.07 18.594 21.312 1 97.44 332 VAL B O 1
ATOM 5335 N N . ALA B 1 333 ? 9.398 17.781 22.547 1 97.06 333 ALA B N 1
ATOM 5336 C CA . ALA B 1 333 ? 9.93 18.328 23.797 1 97.06 333 ALA B CA 1
ATOM 5337 C C . ALA B 1 333 ? 11.242 17.656 24.172 1 97.06 333 ALA B C 1
ATOM 5339 O O . ALA B 1 333 ? 12.219 18.312 24.516 1 97.06 333 ALA B O 1
ATOM 5340 N N . GLU B 1 334 ? 11.258 16.359 24.109 1 96.12 334 GLU B N 1
ATOM 5341 C CA . GLU B 1 334 ? 12.398 15.555 24.531 1 96.12 334 GLU B CA 1
ATOM 5342 C C . GLU B 1 334 ? 13.602 15.773 23.609 1 96.12 334 GLU B C 1
ATOM 5344 O O . GLU B 1 334 ? 14.734 15.914 24.078 1 96.12 334 GLU B O 1
ATOM 5349 N N . GLU B 1 335 ? 13.336 15.852 22.328 1 95.06 335 GLU B N 1
ATOM 5350 C CA . GLU B 1 335 ? 14.414 15.875 21.344 1 95.06 335 GLU B CA 1
ATOM 5351 C C . GLU B 1 335 ? 14.75 17.297 20.906 1 95.06 335 GLU B C 1
ATOM 5353 O O . GLU B 1 335 ? 15.68 17.516 20.141 1 95.06 335 GLU B O 1
ATOM 5358 N N . LYS B 1 336 ? 13.977 18.25 21.391 1 93.12 336 LYS B N 1
ATOM 5359 C CA . LYS B 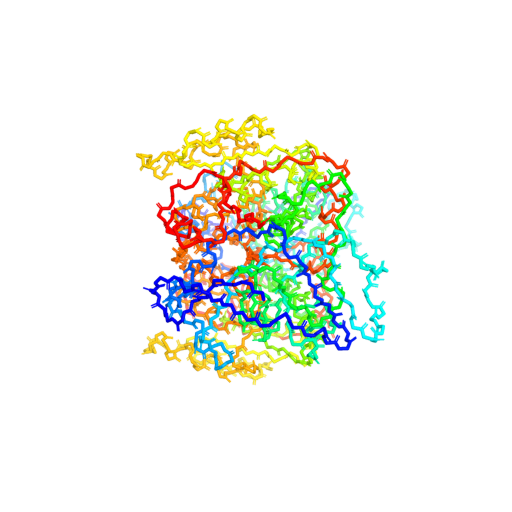1 336 ? 14.18 19.656 21.094 1 93.12 336 LYS B CA 1
ATOM 5360 C C . LYS B 1 336 ? 14.203 19.906 19.594 1 93.12 336 LYS B C 1
ATOM 5362 O O . LYS B 1 336 ? 15.148 20.516 19.078 1 93.12 336 LYS B O 1
ATOM 5367 N N . LEU B 1 337 ? 13.219 19.375 18.938 1 93.81 337 LEU B N 1
ATOM 5368 C CA . LEU B 1 337 ? 13.125 19.547 17.5 1 93.81 337 LEU B CA 1
ATOM 5369 C C . LEU B 1 337 ? 12.914 21.016 17.141 1 93.81 337 LEU B C 1
ATOM 5371 O O . LEU B 1 337 ? 12.266 21.766 17.891 1 93.81 337 LEU B O 1
ATOM 5375 N N . VAL B 1 338 ? 13.461 21.406 15.992 1 91.56 338 VAL B N 1
ATOM 5376 C CA . VAL B 1 338 ? 13.453 22.797 15.547 1 91.56 338 VAL B CA 1
ATOM 5377 C C . VAL B 1 338 ? 12.383 22.984 14.477 1 91.56 338 VAL B C 1
ATOM 5379 O O . VAL B 1 338 ? 12.32 22.234 13.5 1 91.56 338 VAL B O 1
ATOM 5382 N N . PRO B 1 339 ? 11.5 23.922 14.688 1 91.25 339 PRO B N 1
ATOM 5383 C CA . PRO B 1 339 ? 10.469 24.172 13.68 1 91.25 339 PRO B CA 1
ATOM 5384 C C . PRO B 1 339 ? 11.039 24.719 12.375 1 91.25 339 PRO B C 1
ATOM 5386 O O . PRO B 1 339 ? 12.18 25.172 12.336 1 91.25 339 PRO B O 1
ATOM 5389 N N . PRO B 1 340 ? 10.219 24.641 11.336 1 89.94 340 PRO B N 1
ATOM 5390 C CA . PRO B 1 340 ? 10.578 25.422 10.156 1 89.94 340 PRO B CA 1
ATOM 5391 C C . PRO B 1 340 ? 10.562 26.938 10.406 1 89.94 340 PRO B C 1
ATOM 5393 O O . PRO B 1 340 ? 10.086 27.375 11.461 1 89.94 340 PRO B O 1
ATOM 5396 N N . PRO B 1 341 ? 11.102 27.688 9.43 1 89.31 341 PRO B N 1
ATOM 5397 C CA . PRO B 1 341 ? 11.016 29.141 9.578 1 89.31 341 PRO B CA 1
ATOM 5398 C C . PRO B 1 341 ? 9.578 29.641 9.711 1 89.31 341 PRO B C 1
ATOM 5400 O O . PRO B 1 341 ? 8.688 29.156 9.008 1 89.31 341 PRO B O 1
ATOM 5403 N N . LEU B 1 342 ? 9.391 30.562 10.648 1 93.44 342 LEU B N 1
ATOM 5404 C CA . LEU B 1 342 ? 8.047 31.062 10.922 1 93.44 342 LEU B CA 1
ATOM 5405 C C . LEU B 1 342 ? 7.934 32.531 10.547 1 93.44 342 LEU B C 1
ATOM 5407 O O . LEU B 1 342 ? 8.867 33.312 10.773 1 93.44 342 LEU B O 1
ATOM 5411 N N . THR B 1 343 ? 6.91 32.906 9.922 1 94.62 343 THR B N 1
ATOM 5412 C CA . THR B 1 343 ? 6.508 34.281 9.727 1 94.62 343 THR B CA 1
ATOM 5413 C C . THR B 1 343 ? 5.207 34.594 10.469 1 94.62 343 THR B C 1
ATOM 5415 O O . THR B 1 343 ? 4.273 33.781 10.43 1 94.62 343 THR B O 1
ATOM 5418 N N . PHE B 1 344 ? 5.148 35.719 11.125 1 97.38 344 PHE B N 1
ATOM 5419 C CA . PHE B 1 344 ? 4.02 36.031 12 1 97.38 344 PHE B CA 1
ATOM 5420 C C . PHE B 1 344 ? 3.143 37.125 11.398 1 97.38 344 PHE B C 1
ATOM 5422 O O . PHE B 1 344 ? 3.648 38.062 10.797 1 97.38 344 PHE B O 1
ATOM 5429 N N . TYR B 1 345 ? 1.885 37.031 11.602 1 97.75 345 TYR B N 1
ATOM 5430 C CA . TYR B 1 345 ? 0.872 38 11.219 1 97.75 345 TYR B CA 1
ATOM 5431 C C . TYR B 1 345 ? -0.131 38.219 12.344 1 97.75 345 TYR B C 1
ATOM 5433 O O . TYR B 1 345 ? -0.261 37.375 13.234 1 97.75 345 TYR B O 1
ATOM 5441 N N . SER B 1 346 ? -0.838 39.375 12.336 1 98.25 346 SER B N 1
ATOM 5442 C CA . SER B 1 346 ? -1.951 39.594 13.25 1 98.25 346 SER B CA 1
ATOM 5443 C C . SER B 1 346 ? -3.26 39.062 12.672 1 98.25 346 SER B C 1
ATOM 5445 O O . SER B 1 346 ? -3.332 38.719 11.492 1 98.25 346 SER B O 1
ATOM 5447 N N . LEU B 1 347 ? -4.246 38.906 13.555 1 98.38 347 LEU B N 1
ATOM 5448 C CA . LEU B 1 347 ? -5.57 38.5 13.102 1 98.38 347 LEU B CA 1
ATOM 5449 C C . LEU B 1 347 ? -6.086 39.438 12.016 1 98.38 347 LEU B C 1
ATOM 5451 O O . LEU B 1 347 ? -6.742 39 11.07 1 98.38 347 LEU B O 1
ATOM 5455 N N . ASP B 1 348 ? -5.785 40.75 12.141 1 97.94 348 ASP B N 1
ATOM 5456 C CA . ASP B 1 348 ? -6.223 41.75 11.18 1 97.94 348 ASP B CA 1
ATOM 5457 C C . ASP B 1 348 ? -5.621 41.5 9.805 1 97.94 348 ASP B C 1
ATOM 5459 O O . ASP B 1 348 ? -6.203 41.875 8.789 1 97.94 348 ASP B O 1
ATOM 5463 N N . ASP B 1 349 ? -4.508 40.781 9.805 1 97.38 349 ASP B N 1
ATOM 5464 C CA . ASP B 1 349 ? -3.795 40.531 8.555 1 97.38 349 ASP B CA 1
ATOM 5465 C C . ASP B 1 349 ? -3.979 39.094 8.086 1 97.38 349 ASP B C 1
ATOM 5467 O O . ASP B 1 349 ? -3.24 38.594 7.227 1 97.38 349 ASP B O 1
ATOM 5471 N N . ALA B 1 350 ? -4.898 38.406 8.719 1 97.38 350 ALA B N 1
ATOM 5472 C CA . ALA B 1 350 ? -5.086 37 8.43 1 97.38 350 ALA B CA 1
ATOM 5473 C C . ALA B 1 350 ? -5.391 36.781 6.953 1 97.38 350 ALA B C 1
ATOM 5475 O O . ALA B 1 350 ? -4.887 35.812 6.344 1 97.38 350 ALA B O 1
ATOM 5476 N N . PHE B 1 351 ? -6.184 37.625 6.398 1 97.06 351 PHE B N 1
ATOM 5477 C CA . PHE B 1 351 ? -6.551 37.469 4.996 1 97.06 351 PHE B CA 1
ATOM 5478 C C . PHE B 1 351 ? -5.328 37.625 4.098 1 97.06 351 PHE B C 1
ATOM 5480 O O . PHE B 1 351 ? -5.121 36.812 3.186 1 97.06 351 PHE B O 1
ATOM 5487 N N . ASN B 1 352 ? -4.59 38.656 4.332 1 96.62 352 ASN B N 1
ATOM 5488 C CA . ASN B 1 352 ? -3.365 38.844 3.57 1 96.62 352 ASN B CA 1
ATOM 5489 C C . ASN B 1 352 ? -2.424 37.656 3.689 1 96.62 352 ASN B C 1
ATOM 5491 O O . ASN B 1 352 ? -1.814 37.25 2.701 1 96.62 352 ASN B O 1
ATOM 5495 N N . ALA B 1 353 ? -2.311 37.156 4.875 1 96.62 353 ALA B N 1
ATOM 5496 C CA . ALA B 1 353 ? -1.463 36 5.109 1 96.62 353 ALA B CA 1
ATOM 5497 C C . ALA B 1 353 ? -1.943 34.781 4.297 1 96.62 353 ALA B C 1
ATOM 5499 O O . ALA B 1 353 ? -1.136 34.062 3.705 1 96.62 353 ALA B O 1
ATOM 5500 N N . MET B 1 354 ? -3.225 34.562 4.246 1 96.62 354 MET B N 1
ATOM 5501 C CA . MET B 1 354 ? -3.789 33.438 3.467 1 96.62 354 MET B CA 1
ATOM 5502 C C . MET B 1 354 ? -3.486 33.625 1.981 1 96.62 354 MET B C 1
ATOM 5504 O O . MET B 1 354 ? -3.201 32.656 1.285 1 96.62 354 MET B O 1
ATOM 5508 N N . CYS B 1 355 ? -3.514 34.875 1.494 1 96.75 355 CYS B N 1
ATOM 5509 C CA . CYS B 1 355 ? -3.188 35.156 0.101 1 96.75 355 CYS B CA 1
ATOM 5510 C C . CYS B 1 355 ? -1.74 34.781 -0.206 1 96.75 355 CYS B C 1
ATOM 5512 O O . CYS B 1 355 ? -1.448 34.219 -1.256 1 96.75 355 CYS B O 1
ATOM 5514 N N . LEU B 1 356 ? -0.899 35.094 0.707 1 93.5 356 LEU B N 1
ATOM 5515 C CA . LEU B 1 356 ? 0.516 34.812 0.517 1 93.5 356 LEU B CA 1
ATOM 5516 C C . LEU B 1 356 ? 0.751 33.281 0.485 1 93.5 356 LEU B C 1
ATOM 5518 O O . LEU B 1 356 ? 1.548 32.812 -0.318 1 93.5 356 LEU B O 1
ATOM 5522 N N . VAL B 1 357 ? 0.057 32.562 1.36 1 91.56 357 VAL B N 1
ATOM 5523 C CA . VAL B 1 357 ? 0.164 31.094 1.39 1 91.56 357 VAL B CA 1
ATOM 5524 C C . VAL B 1 357 ? -0.375 30.516 0.086 1 91.56 357 VAL B C 1
ATOM 5526 O O . VAL B 1 357 ? 0.261 29.656 -0.524 1 91.56 357 VAL B O 1
ATOM 5529 N N . ARG B 1 358 ? -1.496 30.969 -0.371 1 91.31 358 ARG B N 1
ATOM 5530 C CA . ARG B 1 358 ? -2.105 30.516 -1.62 1 91.31 358 ARG B CA 1
ATOM 5531 C C . ARG B 1 358 ? -1.141 30.688 -2.789 1 91.31 358 ARG B C 1
ATOM 5533 O O . ARG B 1 358 ? -1.053 29.812 -3.658 1 91.31 358 ARG B O 1
ATOM 5540 N N . ASP B 1 359 ? -0.427 31.812 -2.725 1 91 359 ASP B N 1
ATOM 5541 C CA . ASP B 1 359 ? 0.42 32.188 -3.852 1 91 359 ASP B CA 1
ATOM 5542 C C . ASP B 1 359 ? 1.809 31.578 -3.729 1 91 359 ASP B C 1
ATOM 5544 O O . ASP B 1 359 ? 2.668 31.781 -4.59 1 91 359 ASP B O 1
ATOM 5548 N N . GLY B 1 360 ? 2.057 30.797 -2.662 1 83 360 GLY B N 1
ATOM 5549 C CA . GLY B 1 360 ? 3.342 30.141 -2.475 1 83 360 GLY B CA 1
ATOM 5550 C C . GLY B 1 360 ? 4.465 31.109 -2.164 1 83 360 GLY B C 1
ATOM 5551 O O . GLY B 1 360 ? 5.617 30.891 -2.545 1 83 360 GLY B O 1
ATOM 5552 N N . LYS B 1 361 ? 4.215 32.188 -1.512 1 83.06 361 LYS B N 1
ATOM 5553 C CA . LYS B 1 361 ? 5.184 33.25 -1.263 1 83.06 361 LYS B CA 1
ATOM 5554 C C . LYS B 1 361 ? 5.691 33.219 0.175 1 83.06 361 LYS B C 1
ATOM 5556 O O . LYS B 1 361 ? 6.387 34.125 0.623 1 83.06 361 LYS B O 1
ATOM 5561 N N . VAL B 1 362 ? 5.324 32.219 0.892 1 81.75 362 VAL B N 1
ATOM 5562 C CA . VAL B 1 362 ? 5.746 32.094 2.281 1 81.75 362 VAL B CA 1
ATOM 5563 C C . VAL B 1 362 ? 6.895 31.078 2.369 1 81.75 362 VAL B C 1
ATOM 5565 O O . VAL B 1 362 ? 6.84 30.016 1.758 1 81.75 362 VAL B O 1
ATOM 5568 N N . GLN B 1 363 ? 7.965 31.406 2.979 1 78.44 363 GLN B N 1
ATOM 5569 C CA . GLN B 1 363 ? 9.039 30.484 3.324 1 78.44 363 GLN B CA 1
ATOM 5570 C C . GLN B 1 363 ? 8.789 29.828 4.684 1 78.44 363 GLN B C 1
ATOM 5572 O O . GLN B 1 363 ? 8.672 30.531 5.695 1 78.44 363 GLN B O 1
ATOM 5577 N N . GLY B 1 364 ? 8.672 28.578 4.707 1 84.75 364 GLY B N 1
ATOM 5578 C CA . GLY B 1 364 ? 8.359 27.891 5.953 1 84.75 364 GLY B CA 1
ATOM 5579 C C . GLY B 1 364 ? 6.871 27.875 6.262 1 84.75 364 GLY B C 1
ATOM 5580 O O . GLY B 1 364 ? 6.066 27.406 5.449 1 84.75 364 GLY B O 1
ATOM 5581 N N . ARG B 1 365 ? 6.551 28.484 7.453 1 91.19 365 ARG B N 1
ATOM 5582 C CA . ARG B 1 365 ? 5.164 28.453 7.906 1 91.19 365 ARG B CA 1
ATOM 5583 C C . ARG B 1 365 ? 4.715 29.844 8.375 1 91.19 365 ARG B C 1
ATOM 5585 O O . ARG B 1 365 ? 5.523 30.625 8.883 1 91.19 365 ARG B O 1
ATOM 5592 N N . CYS B 1 366 ? 3.443 30.125 8.156 1 94.56 366 CYS B N 1
ATOM 5593 C CA . CYS B 1 366 ? 2.83 31.344 8.648 1 94.56 366 CYS B CA 1
ATOM 5594 C C . CYS B 1 366 ? 2.012 31.078 9.906 1 94.56 366 CYS B C 1
ATOM 5596 O O . CYS B 1 366 ? 1.326 30.062 10.008 1 94.56 366 CYS B O 1
ATOM 5598 N N . VAL B 1 367 ? 2.102 32 10.82 1 97.56 367 VAL B N 1
ATOM 5599 C CA . VAL B 1 367 ? 1.399 31.875 12.094 1 97.56 367 VAL B CA 1
ATOM 5600 C C . VAL B 1 367 ? 0.723 33.188 12.445 1 97.56 367 VAL B C 1
ATOM 5602 O O . VAL B 1 367 ? 1.327 34.25 12.312 1 97.56 367 VAL B O 1
ATOM 5605 N N . ILE B 1 368 ? -0.502 33.125 12.805 1 98.38 368 ILE B N 1
ATOM 5606 C CA . ILE B 1 368 ? -1.195 34.281 13.375 1 98.38 368 ILE B CA 1
ATOM 5607 C C . ILE B 1 368 ? -0.877 34.406 14.859 1 98.38 368 ILE B C 1
ATOM 5609 O O . ILE B 1 368 ? -1.014 33.438 15.609 1 98.38 368 ILE B O 1
ATOM 5613 N N . LYS B 1 369 ? -0.475 35.5 15.227 1 98.38 369 LYS B N 1
ATOM 5614 C CA . LYS B 1 369 ? -0.189 35.812 16.625 1 98.38 369 LYS B CA 1
ATOM 5615 C C . LYS B 1 369 ? -1.223 36.781 17.203 1 98.38 369 LYS B C 1
ATOM 5617 O O . LYS B 1 369 ? -1.511 37.812 16.594 1 98.38 369 LYS B O 1
ATOM 5622 N N . PHE B 1 370 ? -1.751 36.406 18.328 1 97.88 370 PHE B N 1
ATOM 5623 C CA . PHE B 1 370 ? -2.812 37.219 18.938 1 97.88 370 PHE B CA 1
ATOM 5624 C C . PHE B 1 370 ? -2.27 38.031 20.094 1 97.88 370 PHE B C 1
ATOM 5626 O O . PHE B 1 370 ? -1.314 37.625 20.766 1 97.88 370 PHE B O 1
#

Radius of gyration: 28.78 Å; Cα contacts (8 Å, |Δi|>4): 1928; chains: 2; bounding box: 49×85×66 Å

pLDDT: mean 94.72, std 4.85, range [66.62, 98.94]

InterPro domains:
  IPR002328 Alcohol dehydrogenase, zinc-type, conserved site [PS00059] (71-85)
  IPR011032 GroES-like superfamily [SSF50129] (1-204)
  IPR013149 Alcohol dehydrogenase-like, C-terminal [PF00107] (199-333)
  IPR013154 Alcohol dehydrogenase-like, N-terminal [PF08240] (25-151)
  IPR020843 Enoylreductase domain [SM00829] (10-368)
  IPR036291 NAD(P)-binding domain superfamily [SSF51735] (154-340)
  IPR050129 Zinc-containing alcohol dehydrogenase [PTHR43401] (1-370)